Protein AF-0000000086964027 (afdb_homodimer)

Solvent-accessible surface area (backbone atoms only — not comparable to full-atom values): 18928 Å² total; per-residue (Å²): 69,62,54,55,52,41,42,52,51,15,44,47,28,42,76,72,66,40,41,70,62,14,30,54,32,26,46,51,38,22,68,74,39,71,74,36,35,68,37,29,44,50,29,17,49,33,32,41,76,71,65,38,34,69,62,15,40,54,35,32,54,55,20,37,76,64,37,78,72,46,31,64,46,30,34,50,42,11,52,36,28,44,77,72,65,39,51,70,61,11,48,54,26,28,50,52,11,42,71,67,44,78,47,66,68,49,36,52,52,48,20,48,50,29,44,75,71,66,35,55,69,62,15,50,54,39,43,50,53,38,31,69,75,39,72,81,41,40,69,54,27,25,52,52,10,51,52,26,44,76,70,65,38,52,69,60,13,48,52,28,22,48,50,18,38,70,76,34,68,76,44,61,68,34,47,54,50,51,50,50,49,40,67,71,37,44,74,61,66,85,80,68,70,61,52,56,53,40,41,50,50,16,43,45,28,40,75,72,64,40,40,70,60,15,31,53,31,25,46,51,37,22,68,75,40,70,75,36,37,67,36,30,45,51,29,18,51,33,31,42,76,72,66,38,34,70,61,16,42,54,35,32,54,55,22,37,74,64,39,78,73,46,32,65,47,30,35,48,42,12,52,35,28,44,76,70,66,39,52,70,61,11,49,51,27,28,50,52,11,41,72,65,43,78,48,66,68,48,34,51,52,49,20,48,50,27,45,74,74,67,36,53,69,61,15,50,56,38,45,51,53,37,30,68,75,38,73,82,41,40,67,54,27,25,53,52,10,50,52,27,44,74,69,64,39,51,70,60,12,49,52,28,22,48,51,18,39,71,76,35,70,75,45,60,69,32,47,55,51,52,50,51,51,42,66,72,38,45,75,59,77,89,80,71

Structure (mmCIF, N/CA/C/O backbone):
data_AF-0000000086964027-model_v1
#
loop_
_entity.id
_entity.type
_entity.pdbx_description
1 polymer 'Bardet-Biedl syndrome 4 protein-like'
#
loop_
_atom_site.group_PDB
_atom_site.id
_atom_site.type_symbol
_atom_site.label_atom_id
_atom_site.label_alt_id
_atom_site.label_comp_id
_atom_site.label_asym_id
_atom_site.label_entity_id
_atom_site.label_seq_id
_atom_site.pdbx_PDB_ins_code
_atom_site.Cartn_x
_atom_site.Cartn_y
_atom_site.Cartn_z
_atom_site.occupancy
_atom_site.B_iso_or_equiv
_atom_site.auth_seq_id
_atom_site.auth_comp_id
_atom_site.auth_asym_id
_atom_site.auth_atom_id
_atom_site.pdbx_PDB_model_num
ATOM 1 N N . MET A 1 1 ? 4.695 29.188 9.688 1 54.78 1 MET A N 1
ATOM 2 C CA . MET A 1 1 ? 5.664 28.359 10.414 1 54.78 1 MET A CA 1
ATOM 3 C C . MET A 1 1 ? 5.043 27.766 11.672 1 54.78 1 MET A C 1
ATOM 5 O O . MET A 1 1 ? 5.148 26.562 11.914 1 54.78 1 MET A O 1
ATOM 9 N N . CYS A 1 2 ? 4.18 28.672 12.305 1 69.44 2 CYS A N 1
ATOM 10 C CA . CYS A 1 2 ? 3.498 28.281 13.531 1 69.44 2 CYS A CA 1
ATOM 11 C C . CYS A 1 2 ? 2.439 27.219 13.25 1 69.44 2 CYS A C 1
ATOM 13 O O . CYS A 1 2 ? 2.352 26.219 13.961 1 69.44 2 CYS A O 1
ATOM 15 N N . GLU A 1 3 ? 1.949 27.312 12.133 1 79.56 3 GLU A N 1
ATOM 16 C CA . GLU A 1 3 ? 0.87 26.375 11.82 1 79.56 3 GLU A CA 1
ATOM 17 C C . GLU A 1 3 ? 1.41 24.969 11.562 1 79.56 3 GLU A C 1
ATOM 19 O O . GLU A 1 3 ? 0.842 23.984 12.031 1 79.56 3 GLU A O 1
ATOM 24 N N . TYR A 1 4 ? 2.516 25.031 10.953 1 81 4 TYR A N 1
ATOM 25 C CA . TYR A 1 4 ? 3.084 23.734 10.609 1 81 4 TYR A CA 1
ATOM 26 C C . TYR A 1 4 ? 3.533 22.984 11.859 1 81 4 TYR A C 1
ATOM 28 O O . TYR A 1 4 ? 3.33 21.766 11.977 1 81 4 TYR A O 1
ATOM 36 N N . ALA A 1 5 ? 4.102 23.719 12.711 1 84.25 5 ALA A N 1
ATOM 37 C CA . ALA A 1 5 ? 4.543 23.109 13.961 1 84.25 5 ALA A CA 1
ATOM 38 C C . ALA A 1 5 ? 3.357 22.547 14.75 1 84.25 5 ALA A C 1
ATOM 40 O O . ALA A 1 5 ? 3.422 21.438 15.266 1 84.25 5 ALA A O 1
ATOM 41 N N . VAL A 1 6 ? 2.336 23.359 14.844 1 89.69 6 VAL A N 1
ATOM 42 C CA . VAL A 1 6 ? 1.133 22.938 15.547 1 89.69 6 VAL A CA 1
ATOM 43 C C . VAL A 1 6 ? 0.528 21.719 14.836 1 89.69 6 VAL A C 1
ATOM 45 O O . VAL A 1 6 ? 0.099 20.766 15.492 1 89.69 6 VAL A O 1
ATOM 48 N N . TYR A 1 7 ? 0.548 21.766 13.57 1 91.38 7 TYR A N 1
ATOM 49 C CA . TYR A 1 7 ? 0.029 20.672 12.758 1 91.38 7 TYR A CA 1
ATOM 50 C C . TYR A 1 7 ? 0.808 19.391 13.016 1 91.38 7 TYR A C 1
ATOM 52 O O . TYR A 1 7 ? 0.216 18.328 13.266 1 91.38 7 TYR A O 1
ATOM 60 N N . VAL A 1 8 ? 2.076 19.438 13.016 1 90 8 VAL A N 1
ATOM 61 C CA . VAL A 1 8 ? 2.924 18.281 13.234 1 90 8 VAL A CA 1
ATOM 62 C C . VAL A 1 8 ? 2.701 17.734 14.641 1 90 8 VAL A C 1
ATOM 64 O O . VAL A 1 8 ? 2.611 16.516 14.844 1 90 8 VAL A O 1
ATOM 67 N N . GLN A 1 9 ? 2.625 18.625 15.562 1 90.88 9 GLN A N 1
ATOM 68 C CA . GLN A 1 9 ? 2.355 18.203 16.938 1 90.88 9 GLN A CA 1
ATOM 69 C C . GLN A 1 9 ? 1.013 17.484 17.031 1 90.88 9 GLN A C 1
ATOM 71 O O . GLN A 1 9 ? 0.88 16.5 17.75 1 90.88 9 GLN A O 1
ATOM 76 N N . ALA A 1 10 ? 0.05 18 16.312 1 95.06 10 ALA A N 1
ATOM 77 C CA . ALA A 1 10 ? -1.257 17.344 16.266 1 95.06 10 ALA A CA 1
ATOM 78 C C . ALA A 1 10 ? -1.144 15.922 15.734 1 95.06 10 ALA A C 1
ATOM 80 O O . ALA A 1 10 ? -1.738 14.992 16.297 1 95.06 10 ALA A O 1
ATOM 81 N N . LEU A 1 11 ? -0.382 15.742 14.742 1 94.69 11 LEU A N 1
ATOM 82 C CA . LEU A 1 11 ? -0.168 14.43 14.141 1 94.69 11 LEU A CA 1
ATOM 83 C C . LEU A 1 11 ? 0.543 13.492 15.117 1 94.69 11 LEU A C 1
ATOM 85 O O . LEU A 1 11 ? 0.22 12.305 15.195 1 94.69 11 LEU A O 1
ATOM 89 N N . ILE A 1 12 ? 1.457 14.008 15.805 1 92.38 12 ILE A N 1
ATOM 90 C CA . ILE A 1 12 ? 2.199 13.211 16.781 1 92.38 12 ILE A CA 1
ATOM 91 C C . ILE A 1 12 ? 1.256 12.727 17.875 1 92.38 12 ILE A C 1
ATOM 93 O O . ILE A 1 12 ? 1.272 11.547 18.234 1 92.38 12 ILE A O 1
ATOM 97 N N . PHE A 1 13 ? 0.438 13.602 18.359 1 94.81 13 PHE A N 1
ATOM 98 C CA . PHE A 1 13 ? -0.535 13.227 19.375 1 94.81 13 PHE A CA 1
ATOM 99 C C . PHE A 1 13 ? -1.449 12.117 18.875 1 94.81 13 PHE A C 1
ATOM 101 O O . PHE A 1 13 ? -1.729 11.156 19.578 1 94.81 13 PHE A O 1
ATOM 108 N N . ARG A 1 14 ? -1.894 12.242 17.672 1 96.19 14 ARG A N 1
ATOM 109 C CA . ARG A 1 14 ? -2.77 11.227 17.094 1 96.19 14 ARG A CA 1
ATOM 110 C C . ARG A 1 14 ? -2.055 9.883 17 1 96.19 14 ARG A C 1
ATOM 112 O O . ARG A 1 14 ? -2.629 8.844 17.328 1 96.19 14 ARG A O 1
ATOM 119 N N . LEU A 1 15 ? -0.871 9.875 16.547 1 93.75 15 LEU A N 1
ATOM 120 C CA . LEU A 1 15 ? -0.065 8.664 16.422 1 93.75 15 LEU A CA 1
ATOM 121 C C . LEU A 1 15 ? 0.103 7.977 17.766 1 93.75 15 LEU A C 1
ATOM 123 O O . LEU A 1 15 ? 0.097 6.746 17.859 1 93.75 15 LEU A O 1
ATOM 127 N N . GLU A 1 16 ? 0.184 8.789 18.812 1 93.81 16 GLU A N 1
ATOM 128 C CA . GLU A 1 16 ? 0.38 8.281 20.172 1 93.81 16 GLU A CA 1
ATOM 129 C C . GLU A 1 16 ? -0.94 7.824 20.781 1 93.81 16 GLU A C 1
ATOM 131 O O . GLU A 1 16 ? -0.966 7.316 21.906 1 93.81 16 GLU A O 1
ATOM 136 N N . GLY A 1 17 ? -2.018 8.078 20.125 1 95.75 17 GLY A N 1
ATOM 137 C CA . GLY A 1 17 ? -3.324 7.688 20.625 1 95.75 17 GLY A CA 1
ATOM 138 C C . GLY A 1 17 ? -3.975 8.75 21.484 1 95.75 17 GLY A C 1
ATOM 139 O O . GLY A 1 17 ? -5.016 8.5 22.109 1 95.75 17 GLY A O 1
ATOM 140 N N . LYS A 1 18 ? -3.301 9.836 21.656 1 97.25 18 LYS A N 1
ATOM 141 C CA . LYS A 1 18 ? -3.861 10.969 22.375 1 97.25 18 LYS A CA 1
ATOM 142 C C . LYS A 1 18 ? -4.785 11.797 21.484 1 97.25 18 LYS A C 1
ATOM 144 O O . LYS A 1 18 ? -4.492 12.953 21.188 1 97.25 18 LYS A O 1
ATOM 149 N N . ILE A 1 19 ? -5.914 11.336 21.172 1 98.19 19 ILE A N 1
ATOM 150 C CA . ILE A 1 19 ? -6.793 11.844 20.125 1 98.19 19 ILE A CA 1
ATOM 151 C C . ILE A 1 19 ? -7.43 13.156 20.578 1 98.19 19 ILE A C 1
ATOM 153 O O . ILE A 1 19 ? -7.648 14.055 19.766 1 98.19 19 ILE A O 1
ATOM 157 N N . HIS A 1 20 ? -7.77 13.242 21.859 1 98.12 20 HIS A N 1
ATOM 158 C CA . HIS A 1 20 ? -8.359 14.484 22.344 1 98.12 20 HIS A CA 1
ATOM 159 C C . HIS A 1 20 ? -7.387 15.648 22.203 1 98.12 20 HIS A C 1
ATOM 161 O O . HIS A 1 20 ? -7.766 16.719 21.703 1 98.12 20 HIS A O 1
ATOM 167 N N . GLU A 1 21 ? -6.168 15.406 22.609 1 97.25 21 GLU A N 1
ATOM 168 C CA . GLU A 1 21 ? -5.152 16.438 22.438 1 97.25 21 GLU A CA 1
ATOM 169 C C . GLU A 1 21 ? -4.934 16.766 20.969 1 97.25 21 GLU A C 1
ATOM 171 O O . GLU A 1 21 ? -4.816 17.938 20.594 1 97.25 21 GLU A O 1
ATOM 176 N N . SER A 1 22 ? -4.836 15.703 20.188 1 97.06 22 SER A N 1
ATOM 177 C CA . SER A 1 22 ? -4.691 15.883 18.734 1 97.06 22 SER A CA 1
ATOM 178 C C . SER A 1 22 ? -5.801 16.766 18.172 1 97.06 22 SER A C 1
ATOM 180 O O . SER A 1 22 ? -5.535 17.703 17.406 1 97.06 22 SER A O 1
ATOM 182 N N . LEU A 1 23 ? -7.016 16.516 18.578 1 98.12 23 LEU A N 1
ATOM 183 C CA . LEU A 1 23 ? -8.164 17.312 18.141 1 98.12 23 LEU A CA 1
ATOM 184 C C . LEU A 1 23 ? -7.984 18.781 18.484 1 98.12 23 LEU A C 1
ATOM 186 O O . LEU A 1 23 ? -8.211 19.656 17.641 1 98.12 23 LEU A O 1
ATOM 190 N N . GLU A 1 24 ? -7.539 19.062 19.672 1 97.56 24 GLU A N 1
ATOM 191 C CA . GLU A 1 24 ? -7.336 20.438 20.109 1 97.56 24 GLU A CA 1
ATOM 192 C C . GLU A 1 24 ? -6.312 21.156 19.234 1 97.56 24 GLU A C 1
ATOM 194 O O . GLU A 1 24 ? -6.504 22.312 18.875 1 97.56 24 GLU A O 1
ATOM 199 N N . PHE A 1 25 ? -5.266 20.469 18.938 1 95.75 25 PHE A N 1
ATOM 200 C CA . PHE A 1 25 ? -4.207 21.062 18.141 1 95.75 25 PHE A CA 1
ATOM 201 C C . PHE A 1 25 ? -4.676 21.281 16.703 1 95.75 25 PHE A C 1
ATOM 203 O O . PHE A 1 25 ? -4.398 22.312 16.094 1 95.75 25 PHE A O 1
ATOM 210 N N . PHE A 1 26 ? -5.418 20.344 16.125 1 96.44 26 PHE A N 1
ATOM 211 C CA . PHE A 1 26 ? -5.945 20.531 14.773 1 96.44 26 PHE A CA 1
ATOM 212 C C . PHE A 1 26 ? -6.969 21.672 14.75 1 96.44 26 PHE A C 1
ATOM 214 O O . PHE A 1 26 ? -7.07 22.406 13.766 1 96.44 26 PHE A O 1
ATOM 221 N N . GLN A 1 27 ? -7.77 21.734 15.844 1 96.62 27 GLN A N 1
ATOM 222 C CA . GLN A 1 27 ? -8.695 22.859 15.938 1 96.62 27 GLN A CA 1
ATOM 223 C C . GLN A 1 27 ? -7.941 24.188 15.922 1 96.62 27 GLN A C 1
ATOM 225 O O . GLN A 1 27 ? -8.383 25.141 15.289 1 96.62 27 GLN A O 1
ATOM 230 N N . THR A 1 28 ? -6.832 24.234 16.641 1 94.88 28 THR A N 1
ATOM 231 C CA . THR A 1 28 ? -5.984 25.422 16.625 1 94.88 28 THR A CA 1
ATOM 232 C C . THR A 1 28 ? -5.5 25.719 15.203 1 94.88 28 THR A C 1
ATOM 234 O O . THR A 1 28 ? -5.5 26.875 14.781 1 94.88 28 THR A O 1
ATOM 237 N N . CYS A 1 29 ? -5.062 24.688 14.453 1 92.62 29 CYS A N 1
ATOM 238 C CA . CYS A 1 29 ? -4.656 24.859 13.062 1 92.62 29 CYS A CA 1
ATOM 239 C C . CYS A 1 29 ? -5.793 25.438 12.227 1 92.62 29 CYS A C 1
ATOM 241 O O . CYS A 1 29 ? -5.574 26.312 11.383 1 92.62 29 CYS A O 1
ATOM 243 N N . ALA A 1 30 ? -7.062 24.953 12.438 1 92.94 30 ALA A N 1
ATOM 244 C CA . ALA A 1 30 ? -8.227 25.391 11.672 1 92.94 30 ALA A CA 1
ATOM 245 C C . ALA A 1 30 ? -8.562 26.844 11.977 1 92.94 30 ALA A C 1
ATOM 247 O O . ALA A 1 30 ? -9.062 27.562 11.109 1 92.94 30 ALA A O 1
ATOM 248 N N . ILE A 1 31 ? -8.281 27.25 13.219 1 91.62 31 ILE A N 1
ATOM 249 C CA . ILE A 1 31 ? -8.516 28.641 13.625 1 91.62 31 ILE A CA 1
ATOM 250 C C . ILE A 1 31 ? -7.484 29.547 12.961 1 91.62 31 ILE A C 1
ATOM 252 O O . ILE A 1 31 ? -7.812 30.656 12.516 1 91.62 31 ILE A O 1
ATOM 256 N N . LEU A 1 32 ? -6.246 28.984 12.805 1 88.06 32 LEU A N 1
ATOM 257 C CA . LEU A 1 32 ? -5.164 29.75 12.203 1 88.06 32 LEU A CA 1
ATOM 258 C C . LEU A 1 32 ? -5.363 29.875 10.695 1 88.06 32 LEU A C 1
ATOM 260 O O . LEU A 1 32 ? -4.996 30.906 10.102 1 88.06 32 LEU A O 1
ATOM 264 N N . ARG A 1 33 ? -5.988 28.953 10.078 1 85.5 33 ARG A N 1
ATOM 265 C CA . ARG A 1 33 ? -6.297 29 8.648 1 85.5 33 ARG A CA 1
ATOM 266 C C . ARG A 1 33 ? -7.715 28.5 8.383 1 85.5 33 ARG A C 1
ATOM 268 O O . ARG A 1 33 ? -7.906 27.359 7.953 1 85.5 33 ARG A O 1
ATOM 275 N N . PRO A 1 34 ? -8.766 29.297 8.672 1 78.81 34 PRO A N 1
ATOM 276 C CA . PRO A 1 34 ? -10.172 28.875 8.688 1 78.81 34 PRO A CA 1
ATOM 277 C C . PRO A 1 34 ? -10.648 28.359 7.324 1 78.81 34 PRO A C 1
ATOM 279 O O . PRO A 1 34 ? -11.586 27.562 7.258 1 78.81 34 PRO A O 1
ATOM 282 N N . ARG A 1 35 ? -10.062 28.734 6.34 1 82.81 35 ARG A N 1
ATOM 283 C CA . ARG A 1 35 ? -10.586 28.391 5.023 1 82.81 35 ARG A CA 1
ATOM 284 C C . ARG A 1 35 ? -9.828 27.203 4.434 1 82.81 35 ARG A C 1
ATOM 286 O O . ARG A 1 35 ? -9.992 26.875 3.258 1 82.81 35 ARG A O 1
ATOM 293 N N . SER A 1 36 ? -9.117 26.547 5.289 1 90 36 SER A N 1
ATOM 294 C CA . SER A 1 36 ? -8.375 25.391 4.797 1 90 36 SER A CA 1
ATOM 295 C C . SER A 1 36 ? -9.188 24.109 4.945 1 90 36 SER A C 1
ATOM 297 O O . SER A 1 36 ? -9.375 23.609 6.055 1 90 36 SER A O 1
ATOM 299 N N . ALA A 1 37 ? -9.688 23.609 3.783 1 93.94 37 ALA A N 1
ATOM 300 C CA . ALA A 1 37 ? -10.438 22.344 3.803 1 93.94 37 ALA A CA 1
ATOM 301 C C . ALA A 1 37 ? -9.602 21.219 4.418 1 93.94 37 ALA A C 1
ATOM 303 O O . ALA A 1 37 ? -10.133 20.359 5.125 1 93.94 37 ALA A O 1
ATOM 304 N N . ASP A 1 38 ? -8.32 21.281 4.246 1 91.62 38 ASP A N 1
ATOM 305 C CA . ASP A 1 38 ? -7.426 20.234 4.742 1 91.62 38 ASP A CA 1
ATOM 306 C C . ASP A 1 38 ? -7.387 20.234 6.27 1 91.62 38 ASP A C 1
ATOM 308 O O . ASP A 1 38 ? -7.398 19.156 6.887 1 91.62 38 ASP A O 1
ATOM 312 N N . ASN A 1 39 ? -7.27 21.406 6.875 1 91.81 39 ASN A N 1
ATOM 313 C CA . ASN A 1 39 ? -7.273 21.469 8.336 1 91.81 39 ASN A CA 1
ATOM 314 C C . ASN A 1 39 ? -8.602 20.984 8.906 1 91.81 39 ASN A C 1
ATOM 316 O O . ASN A 1 39 ? -8.625 20.266 9.906 1 91.81 39 ASN A O 1
ATOM 320 N N . LEU A 1 40 ? -9.68 21.391 8.266 1 96 40 LEU A N 1
ATOM 321 C CA . LEU A 1 40 ? -10.992 20.953 8.711 1 96 40 LEU A CA 1
ATOM 322 C C . LEU A 1 40 ? -11.125 19.438 8.578 1 96 40 LEU A C 1
ATOM 324 O O . LEU A 1 40 ? -11.711 18.781 9.453 1 96 40 LEU A O 1
ATOM 328 N N . LYS A 1 41 ? -10.555 18.875 7.555 1 96.62 41 LYS A N 1
ATOM 329 C CA . LYS A 1 41 ? -10.586 17.422 7.387 1 96.62 41 LYS A CA 1
ATOM 330 C C . LYS A 1 41 ? -9.883 16.719 8.539 1 96.62 41 LYS A C 1
ATOM 332 O O . LYS A 1 41 ? -10.344 15.68 9.008 1 96.62 41 LYS A O 1
ATOM 337 N N . GLN A 1 42 ? -8.797 17.281 8.945 1 96.44 42 GLN A N 1
ATOM 338 C CA . GLN A 1 42 ? -8.062 16.672 10.047 1 96.44 42 GLN A CA 1
ATOM 339 C C . GLN A 1 42 ? -8.844 16.781 11.359 1 96.44 42 GLN A C 1
ATOM 341 O O . GLN A 1 42 ? -8.82 15.867 12.18 1 96.44 42 GLN A O 1
ATOM 346 N N . VAL A 1 43 ? -9.516 17.906 11.578 1 97.5 43 VAL A N 1
ATOM 347 C CA . VAL A 1 43 ? -10.398 18.047 12.727 1 97.5 43 VAL A CA 1
ATOM 348 C C . VAL A 1 43 ? -11.484 16.984 12.68 1 97.5 43 VAL A C 1
ATOM 350 O O . VAL A 1 43 ? -11.703 16.25 13.648 1 97.5 43 VAL A O 1
ATOM 353 N N . ALA A 1 44 ? -12.125 16.859 11.523 1 98.44 44 ALA A N 1
ATOM 354 C CA . ALA A 1 44 ? -13.188 15.875 11.344 1 98.44 44 ALA A CA 1
ATOM 355 C C . ALA A 1 44 ? -12.664 14.461 11.562 1 98.44 44 ALA A C 1
ATOM 357 O O . ALA A 1 44 ? -13.32 13.641 12.203 1 98.44 44 ALA A O 1
ATOM 358 N N . ARG A 1 45 ? -11.484 14.141 11.086 1 97.75 45 ARG A N 1
ATOM 359 C CA . ARG A 1 45 ? -10.875 12.828 11.273 1 97.75 45 ARG A CA 1
ATOM 360 C C . ARG A 1 45 ? -10.641 12.531 12.75 1 97.75 45 ARG A C 1
ATOM 362 O O . ARG A 1 45 ? -10.883 11.414 13.211 1 97.75 45 ARG A O 1
ATOM 369 N N . SER A 1 46 ? -10.195 13.516 13.469 1 98.38 46 SER A N 1
ATOM 370 C CA . SER A 1 46 ? -10.008 13.336 14.898 1 98.38 46 SER A CA 1
ATOM 371 C C . SER A 1 46 ? -11.328 13.039 15.602 1 98.38 46 SER A C 1
ATOM 373 O O . SER A 1 46 ? -11.406 12.156 16.453 1 98.38 46 SER A O 1
ATOM 375 N N . LEU A 1 47 ? -12.352 13.773 15.242 1 98.69 47 LEU A N 1
ATOM 376 C CA . LEU A 1 47 ? -13.68 13.531 15.797 1 98.69 47 LEU A CA 1
ATOM 377 C C . LEU A 1 47 ? -14.156 12.125 15.469 1 98.69 47 LEU A C 1
ATOM 379 O O . LEU A 1 47 ? -14.695 11.422 16.328 1 98.69 47 LEU A O 1
ATOM 383 N N . PHE A 1 48 ? -13.93 11.68 14.297 1 98.56 48 PHE A N 1
ATOM 384 C CA . PHE A 1 48 ? -14.273 10.328 13.875 1 98.56 48 PHE A CA 1
ATOM 385 C C . PHE A 1 48 ? -13.57 9.289 14.742 1 98.56 48 PHE A C 1
ATOM 387 O O . PHE A 1 48 ? -14.195 8.352 15.227 1 98.56 48 PHE A O 1
ATOM 394 N N . LEU A 1 49 ? -12.281 9.508 14.969 1 97.81 49 LEU A N 1
ATOM 395 C CA . LEU A 1 49 ? -11.477 8.57 15.75 1 97.81 49 LEU A CA 1
ATOM 396 C C . LEU A 1 49 ? -11.945 8.531 17.203 1 97.81 49 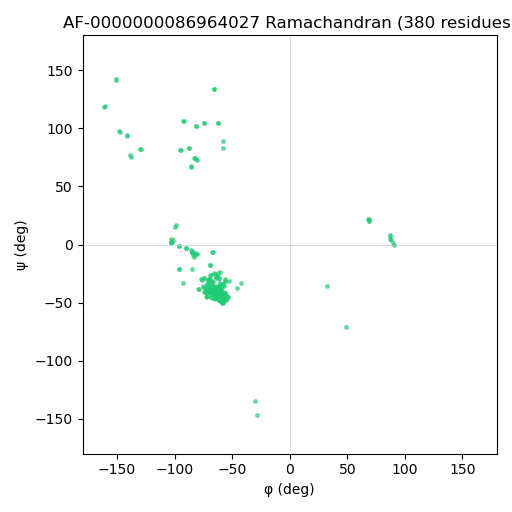LEU A C 1
ATOM 398 O O . LEU A 1 49 ? -11.797 7.516 17.875 1 97.81 49 LEU A O 1
ATOM 402 N N . LEU A 1 50 ? -12.562 9.594 17.641 1 98.31 50 LEU A N 1
ATOM 403 C CA . LEU A 1 50 ? -13.102 9.672 18.984 1 98.31 50 LEU A CA 1
ATOM 404 C C . LEU A 1 50 ? -14.492 9.055 19.047 1 98.31 50 LEU A C 1
ATOM 406 O O . LEU A 1 50 ? -15.102 8.992 20.125 1 98.31 50 LEU A O 1
ATOM 410 N N . GLY A 1 51 ? -15.047 8.68 17.906 1 98.06 51 GLY A N 1
ATOM 411 C CA . GLY A 1 51 ? -16.375 8.094 17.859 1 98.06 51 GLY A CA 1
ATOM 412 C C . GLY A 1 51 ? -17.484 9.133 17.75 1 98.06 51 GLY A C 1
ATOM 413 O O . GLY A 1 51 ? -18.656 8.805 17.844 1 98.06 51 GLY A O 1
ATOM 414 N N . LYS A 1 52 ? -17.125 10.344 17.641 1 98.5 52 LYS A N 1
ATOM 415 C CA . LYS A 1 52 ? -18.094 11.43 17.5 1 98.5 52 LYS A CA 1
ATOM 416 C C . LYS A 1 52 ? -18.484 11.633 16.047 1 98.5 52 LYS A C 1
ATOM 418 O O . LYS A 1 52 ? -18.203 12.695 15.469 1 98.5 52 LYS A O 1
ATOM 423 N N . HIS A 1 53 ? -19.141 10.727 15.438 1 98.81 53 HIS A N 1
ATOM 424 C CA . HIS A 1 53 ? -19.422 10.656 14.008 1 98.81 53 HIS A CA 1
ATOM 425 C C . HIS A 1 53 ? -20.328 11.797 13.562 1 98.81 53 HIS A C 1
ATOM 427 O O . HIS A 1 53 ? -20.141 12.367 12.484 1 98.81 53 HIS A O 1
ATOM 433 N N . LYS A 1 54 ? -21.359 12.156 14.344 1 98.69 54 LYS A N 1
ATOM 434 C CA . LYS A 1 54 ? -22.234 13.266 13.992 1 98.69 54 LYS A CA 1
ATOM 435 C C . LYS A 1 54 ? -21.469 14.578 13.906 1 98.69 54 LYS A C 1
ATOM 437 O O . LYS A 1 54 ? -21.656 15.352 12.961 1 98.69 54 LYS A O 1
ATOM 442 N N . ALA A 1 55 ? -20.641 14.742 14.922 1 98.69 55 ALA A N 1
ATOM 443 C CA . ALA A 1 55 ? -19.828 15.953 14.922 1 98.69 55 ALA A CA 1
ATOM 444 C C . ALA A 1 55 ? -18.859 15.953 13.734 1 98.69 55 ALA A C 1
ATOM 446 O O . ALA A 1 55 ? -18.625 17 13.117 1 98.69 55 ALA A O 1
ATOM 447 N N . ALA A 1 56 ? -18.25 14.82 13.43 1 98.81 56 ALA A N 1
ATOM 448 C CA . ALA A 1 56 ? -17.375 14.695 12.273 1 98.81 56 ALA A CA 1
ATOM 449 C C . ALA A 1 56 ? -18.109 15.086 10.984 1 98.81 56 ALA A C 1
ATOM 451 O O . ALA A 1 56 ? -17.562 15.805 10.148 1 98.81 56 ALA A O 1
ATOM 452 N N . ILE A 1 57 ? -19.359 14.633 10.812 1 98.81 57 ILE A N 1
ATOM 453 C CA . ILE A 1 57 ? -20.172 14.938 9.641 1 98.81 57 ILE A CA 1
ATOM 454 C C . ILE A 1 57 ? -20.328 16.453 9.5 1 98.81 57 ILE A C 1
ATOM 456 O O . ILE A 1 57 ? -20.188 17 8.406 1 98.81 57 ILE A O 1
ATOM 460 N N . GLU A 1 58 ? -20.625 17.156 10.602 1 98.56 58 GLU A N 1
ATOM 461 C CA . GLU A 1 58 ? -20.781 18.594 10.57 1 98.56 58 GLU A CA 1
ATOM 462 C C . GLU A 1 58 ? -19.516 19.281 10.07 1 98.56 58 GLU A C 1
ATOM 464 O O . GLU A 1 58 ? -19.578 20.188 9.234 1 98.56 58 GLU A O 1
ATOM 469 N N . VAL A 1 59 ? -18.391 18.828 10.562 1 98.12 59 VAL A N 1
ATOM 470 C CA . VAL A 1 59 ? -17.109 19.438 10.195 1 98.12 59 VAL A CA 1
ATOM 471 C C . VAL A 1 59 ? -16.781 19.109 8.75 1 98.12 59 VAL A C 1
ATOM 473 O O . VAL A 1 59 ? -16.281 19.969 8.008 1 98.12 59 VAL A O 1
ATOM 476 N N . TYR A 1 60 ? -17.016 17.875 8.281 1 98.44 60 TYR A N 1
ATOM 477 C CA . TYR A 1 60 ? -16.797 17.516 6.883 1 98.44 60 TYR A CA 1
ATOM 478 C C . TYR A 1 60 ? -17.703 18.328 5.965 1 98.44 60 TYR A C 1
ATOM 480 O O . TYR A 1 60 ? -17.281 18.75 4.879 1 98.44 60 TYR A O 1
ATOM 488 N N . ASN A 1 61 ? -18.953 18.547 6.391 1 97.88 61 ASN A N 1
ATOM 489 C CA . ASN A 1 61 ? -19.844 19.406 5.609 1 97.88 61 ASN A CA 1
ATOM 490 C C . ASN A 1 61 ? -19.297 20.828 5.484 1 97.88 61 ASN A C 1
ATOM 492 O O . ASN A 1 61 ? -19.359 21.422 4.414 1 97.88 61 ASN A O 1
ATOM 496 N N . ASP A 1 62 ? -18.766 21.344 6.594 1 96.62 62 ASP A N 1
ATOM 497 C CA . ASP A 1 62 ? -18.125 22.656 6.555 1 96.62 62 ASP A CA 1
ATOM 498 C C . ASP A 1 62 ? -16.938 22.656 5.582 1 96.62 62 ASP A C 1
ATOM 500 O O . ASP A 1 62 ? -16.797 23.562 4.766 1 96.62 62 ASP A O 1
ATOM 504 N N . ALA A 1 63 ? -16.109 21.594 5.648 1 97.12 63 ALA A N 1
ATOM 505 C CA . ALA A 1 63 ? -14.945 21.469 4.766 1 97.12 63 ALA A CA 1
ATOM 506 C C . ALA A 1 63 ? -15.375 21.453 3.303 1 97.12 63 ALA A C 1
ATOM 508 O O . ALA A 1 63 ? -14.711 22.031 2.443 1 97.12 63 ALA A O 1
ATOM 509 N N . ALA A 1 64 ? -16.516 20.781 2.98 1 96.38 64 ALA A N 1
ATOM 510 C CA . ALA A 1 64 ? -17.031 20.656 1.619 1 96.38 64 ALA A CA 1
ATOM 511 C C . ALA A 1 64 ? -17.406 22.031 1.044 1 96.38 64 ALA A C 1
ATOM 513 O O . ALA A 1 64 ? -17.344 22.234 -0.171 1 96.38 64 ALA A O 1
ATOM 514 N N . GLN A 1 65 ? -17.766 23 1.919 1 95.44 65 GLN A N 1
ATOM 515 C CA . GLN A 1 65 ? -18.094 24.359 1.479 1 95.44 65 GLN A CA 1
ATOM 516 C C . GLN A 1 65 ? -16.859 25.078 0.95 1 95.44 65 GLN A C 1
ATOM 518 O O . GLN A 1 65 ? -16.984 25.969 0.109 1 95.44 65 GLN A O 1
ATOM 523 N N . HIS A 1 66 ? -15.727 24.672 1.419 1 93.75 66 HIS A N 1
ATOM 524 C CA . HIS A 1 66 ? -14.484 25.344 1.038 1 93.75 66 HIS A CA 1
ATOM 525 C C . HIS A 1 66 ? -13.797 24.609 -0.111 1 93.75 66 HIS A C 1
ATOM 527 O O . HIS A 1 66 ? -12.938 25.172 -0.788 1 93.75 66 HIS A O 1
ATOM 533 N N . ASN A 1 67 ? -14.086 23.344 -0.325 1 93.81 67 ASN A N 1
ATOM 534 C CA . ASN A 1 67 ? -13.578 22.562 -1.449 1 93.81 67 ASN A CA 1
ATOM 535 C C . ASN A 1 67 ? -14.586 21.516 -1.909 1 93.81 67 ASN A C 1
ATOM 537 O O . ASN A 1 67 ? -14.562 20.375 -1.439 1 93.81 67 ASN A O 1
ATOM 541 N N . GLU A 1 68 ? -15.336 21.797 -2.904 1 91.94 68 GLU A N 1
ATOM 542 C CA . GLU A 1 68 ? -16.422 20.938 -3.359 1 91.94 68 GLU A CA 1
ATOM 543 C C . GLU A 1 68 ? -15.898 19.828 -4.27 1 91.94 68 GLU A C 1
ATOM 545 O O . GLU A 1 68 ? -16.609 18.859 -4.562 1 91.94 68 GLU A O 1
ATOM 550 N N . LYS A 1 69 ? -14.695 19.953 -4.641 1 95.44 69 LYS A N 1
ATOM 551 C CA . LYS A 1 69 ? -14.164 18.984 -5.605 1 95.44 69 LYS A CA 1
ATOM 552 C C . LYS A 1 69 ? -13.297 17.938 -4.918 1 95.44 69 LYS A C 1
ATOM 554 O O . LYS A 1 69 ? -12.719 17.078 -5.582 1 95.44 69 LYS A O 1
ATOM 559 N N . ASP A 1 70 ? -13.219 18.047 -3.676 1 95.5 70 ASP A N 1
ATOM 560 C CA . ASP A 1 70 ? -12.43 17.094 -2.904 1 95.5 70 ASP A CA 1
ATOM 561 C C . ASP A 1 70 ? -13.211 15.805 -2.635 1 95.5 70 ASP A C 1
ATOM 563 O O . ASP A 1 70 ? -14.07 15.773 -1.748 1 95.5 70 ASP A O 1
ATOM 567 N N . TRP A 1 71 ? -12.898 14.773 -3.395 1 97.06 71 TRP A N 1
ATOM 568 C CA . TRP A 1 71 ? -13.633 13.516 -3.281 1 97.06 71 TRP A CA 1
ATOM 569 C C . TRP A 1 71 ? -13.492 12.93 -1.884 1 97.06 71 TRP A C 1
ATOM 571 O O . TRP A 1 71 ? -14.383 12.227 -1.401 1 97.06 71 TRP A O 1
ATOM 581 N N . GLU A 1 72 ? -12.367 13.188 -1.205 1 96.81 72 GLU A N 1
ATOM 582 C CA . GLU A 1 72 ? -12.094 12.625 0.115 1 96.81 72 GLU A CA 1
ATOM 583 C C . GLU A 1 72 ? -13.141 13.07 1.132 1 96.81 72 GLU A C 1
ATOM 585 O O . GLU A 1 72 ? -13.492 12.312 2.039 1 96.81 72 GLU A O 1
ATOM 590 N N . ILE A 1 73 ? -13.539 14.305 1.02 1 98 73 ILE A N 1
ATOM 591 C CA . ILE A 1 73 ? -14.531 14.836 1.943 1 98 73 ILE A CA 1
ATOM 592 C C . ILE A 1 73 ? -15.828 14.023 1.827 1 98 73 ILE A C 1
ATOM 594 O O . ILE A 1 73 ? -16.359 13.555 2.832 1 98 73 ILE A O 1
ATOM 598 N N . TYR A 1 74 ? -16.297 13.742 0.634 1 98.44 74 TYR A N 1
ATOM 599 C CA . TYR A 1 74 ? -17.531 13 0.403 1 98.44 74 TYR A CA 1
ATOM 600 C C . TYR A 1 74 ? -17.359 11.539 0.794 1 98.44 74 TYR A C 1
ATOM 602 O O . TYR A 1 74 ? -18.281 10.93 1.347 1 98.44 74 TYR A O 1
ATOM 610 N N . HIS A 1 75 ? -16.188 10.961 0.554 1 98.56 75 HIS A N 1
ATOM 611 C CA . HIS A 1 75 ? -15.906 9.609 1.019 1 98.56 75 HIS A CA 1
ATOM 612 C C . HIS A 1 75 ? -16.031 9.508 2.535 1 98.56 75 HIS A C 1
ATOM 614 O O . HIS A 1 75 ? -16.719 8.617 3.049 1 98.56 75 HIS A O 1
ATOM 620 N N . ASN A 1 76 ? -15.414 10.469 3.18 1 98.44 76 ASN A N 1
ATOM 621 C CA . ASN A 1 76 ? -15.406 10.414 4.637 1 98.44 76 ASN A CA 1
ATOM 622 C C . ASN A 1 76 ? -16.781 10.695 5.219 1 98.44 76 ASN A C 1
ATOM 624 O O . ASN A 1 76 ? -17.156 10.141 6.254 1 98.44 76 ASN A O 1
ATOM 628 N N . LEU A 1 77 ? -17.516 11.602 4.562 1 98.69 77 LEU A N 1
ATOM 629 C CA . LEU A 1 77 ? -18.922 11.773 4.934 1 98.69 77 LEU A CA 1
ATOM 630 C C . LEU A 1 77 ? -19.672 10.445 4.836 1 98.69 77 LEU A C 1
ATOM 632 O O . LEU A 1 77 ? -20.391 10.07 5.758 1 98.69 77 LEU A O 1
ATOM 636 N N . GLY A 1 78 ? -19.469 9.719 3.729 1 98.81 78 GLY A N 1
ATOM 637 C CA . GLY A 1 78 ? -20.078 8.414 3.555 1 98.81 78 GLY A CA 1
ATOM 638 C C . GLY A 1 78 ? -19.719 7.43 4.652 1 98.81 78 GLY A C 1
ATOM 639 O O . GLY A 1 78 ? -20.578 6.727 5.176 1 98.81 78 GLY A O 1
ATOM 640 N N . VAL A 1 79 ? -18.469 7.387 5.008 1 98.75 79 VAL A N 1
ATOM 641 C CA . VAL A 1 79 ? -17.969 6.492 6.051 1 98.75 79 VAL A CA 1
ATOM 642 C C . VAL A 1 79 ? -18.625 6.848 7.387 1 98.75 79 VAL A C 1
ATOM 644 O O . VAL A 1 79 ? -19.031 5.961 8.141 1 98.75 79 VAL A O 1
ATOM 647 N N . CYS A 1 80 ? -18.688 8.156 7.66 1 98.81 80 CYS A N 1
ATOM 648 C CA . CYS A 1 80 ? -19.328 8.578 8.898 1 98.81 80 CYS A CA 1
ATOM 649 C C . CYS A 1 80 ? -20.781 8.133 8.93 1 98.81 80 CYS A C 1
ATOM 651 O O . CYS A 1 80 ? -21.25 7.598 9.945 1 98.81 80 CYS A O 1
ATOM 653 N N . TYR A 1 81 ? -21.562 8.328 7.871 1 98.81 81 TYR A N 1
ATOM 654 C CA . TYR A 1 81 ? -22.953 7.91 7.797 1 98.81 81 TYR A CA 1
ATOM 655 C C . TYR A 1 81 ? -23.078 6.398 7.949 1 98.81 81 TYR A C 1
ATOM 657 O O . TYR A 1 81 ? -24.031 5.91 8.562 1 98.81 81 TYR A O 1
ATOM 665 N N . MET A 1 82 ? -22.125 5.645 7.395 1 98.56 82 MET A N 1
ATOM 666 C CA . MET A 1 82 ? -22.125 4.191 7.535 1 98.56 82 MET A CA 1
ATOM 667 C C . MET A 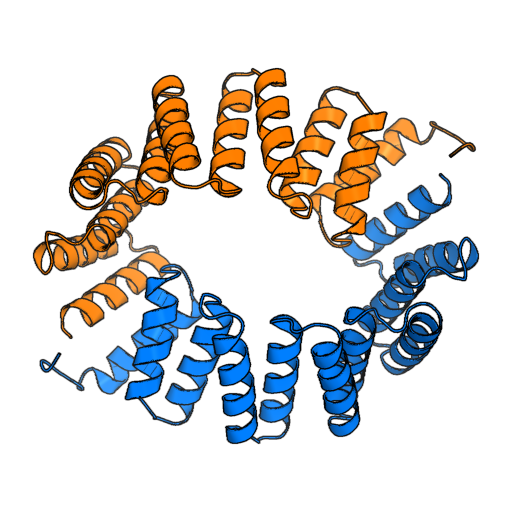1 82 ? -22 3.785 9 1 98.56 82 MET A C 1
ATOM 669 O O . MET A 1 82 ? -22.703 2.875 9.453 1 98.56 82 MET A O 1
ATOM 673 N N . GLN A 1 83 ? -21.125 4.48 9.734 1 98.31 83 GLN A N 1
ATOM 674 C CA . GLN A 1 83 ? -20.922 4.172 11.148 1 98.31 83 GLN A CA 1
ATOM 675 C C . GLN A 1 83 ? -22.203 4.434 11.945 1 98.31 83 GLN A C 1
ATOM 677 O O . GLN A 1 83 ? -22.453 3.766 12.953 1 98.31 83 GLN A O 1
ATOM 682 N N . LEU A 1 84 ? -23 5.359 11.477 1 98.19 84 LEU A N 1
ATOM 683 C CA . LEU A 1 84 ? -24.25 5.695 12.125 1 98.19 84 LEU A CA 1
ATOM 684 C C . LEU A 1 84 ? -25.391 4.836 11.578 1 98.19 84 LEU A C 1
ATOM 686 O O . LEU A 1 84 ? -26.547 4.996 11.984 1 98.19 84 LEU A O 1
ATOM 690 N N . LYS A 1 85 ? -25.094 3.996 10.586 1 98.06 85 LYS A N 1
ATOM 691 C CA . LYS A 1 85 ? -26.016 3.068 9.938 1 98.06 85 LYS A CA 1
ATOM 692 C C . LYS A 1 85 ? -27.062 3.816 9.109 1 98.06 85 LYS A C 1
ATOM 694 O O . LYS A 1 85 ? -28.188 3.334 8.938 1 98.06 85 LYS A O 1
ATOM 699 N N . TYR A 1 86 ? -26.781 5.016 8.773 1 98.44 86 TYR A N 1
ATOM 700 C CA . TYR A 1 86 ? -27.547 5.727 7.762 1 98.44 86 TYR A CA 1
ATOM 701 C C . TYR A 1 86 ? -27.078 5.352 6.359 1 98.44 86 TYR A C 1
ATOM 703 O O . TYR A 1 86 ? -26.469 6.172 5.66 1 98.44 86 TYR A O 1
ATOM 711 N N . PHE A 1 87 ? -27.375 4.223 5.852 1 98.44 87 PHE A N 1
ATOM 712 C CA . PHE A 1 87 ? -26.781 3.59 4.684 1 98.44 87 PHE A CA 1
ATOM 713 C C . PHE A 1 87 ? -27.141 4.34 3.41 1 98.44 87 PHE A C 1
ATOM 715 O O . PHE A 1 87 ? -26.312 4.5 2.514 1 98.44 87 PHE A O 1
ATOM 722 N N . HIS A 1 88 ? -28.391 4.82 3.297 1 98.25 88 HIS A N 1
ATOM 723 C CA . HIS A 1 88 ? -28.797 5.547 2.098 1 98.25 88 HIS A CA 1
ATOM 724 C C . HIS A 1 88 ? -27.969 6.812 1.909 1 98.25 88 HIS A C 1
ATOM 726 O O . HIS A 1 88 ? -27.453 7.062 0.819 1 98.25 88 HIS A O 1
ATOM 732 N N . LYS A 1 89 ? -27.812 7.523 3.029 1 98.62 89 LYS A N 1
ATOM 733 C CA . LYS A 1 89 ? -27 8.734 2.982 1 98.62 89 LYS A CA 1
ATOM 734 C C . LY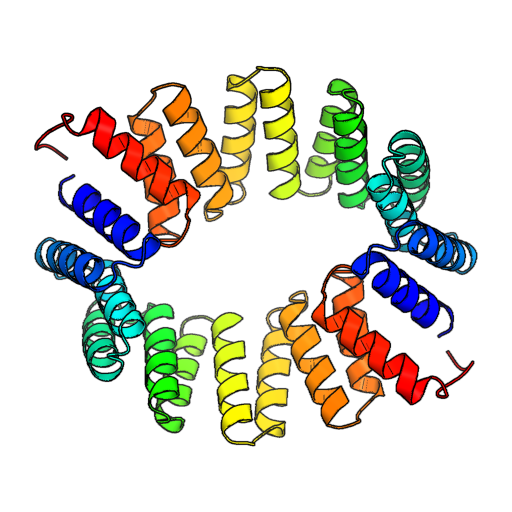S A 1 89 ? -25.531 8.398 2.693 1 98.62 89 LYS A C 1
ATOM 736 O O . LYS A 1 89 ? -24.859 9.133 1.966 1 98.62 89 LYS A O 1
ATOM 741 N N . ALA A 1 90 ? -25.031 7.305 3.309 1 98.88 90 ALA A N 1
ATOM 742 C CA . ALA A 1 90 ? -23.672 6.859 3.078 1 98.88 90 ALA A CA 1
ATOM 743 C C . ALA A 1 90 ? -23.422 6.57 1.598 1 98.88 90 ALA A C 1
ATOM 745 O O . ALA A 1 90 ? -22.453 7.07 1.011 1 98.88 90 ALA A O 1
ATOM 746 N N . LYS A 1 91 ? -24.328 5.828 0.982 1 98.75 91 LYS A N 1
ATOM 747 C CA . LYS A 1 91 ? -24.203 5.484 -0.432 1 98.75 91 LYS A CA 1
ATOM 748 C C . LYS A 1 91 ? -24.25 6.734 -1.307 1 98.75 91 LYS A C 1
ATOM 750 O O . LYS A 1 91 ? -23.5 6.848 -2.279 1 98.75 91 LYS A O 1
ATOM 755 N N . ASP A 1 92 ? -25.156 7.68 -0.944 1 98.69 92 ASP A N 1
ATOM 756 C CA . ASP A 1 92 ? -25.25 8.93 -1.692 1 98.69 92 ASP A CA 1
ATOM 757 C C . ASP A 1 92 ? -23.906 9.664 -1.693 1 98.69 92 ASP A C 1
ATOM 759 O O . ASP A 1 92 ? -23.422 10.078 -2.746 1 98.69 92 ASP A O 1
ATOM 763 N N . GLN A 1 93 ? -23.312 9.789 -0.5 1 98.75 93 GLN A N 1
ATOM 764 C CA . GLN A 1 93 ? -22.062 10.516 -0.372 1 98.75 93 GLN A CA 1
ATOM 765 C C . GLN A 1 93 ? -20.922 9.773 -1.077 1 98.75 93 GLN A C 1
ATOM 767 O O . GLN A 1 93 ? -20.062 10.398 -1.715 1 98.75 93 GLN A O 1
ATOM 772 N N . LEU A 1 94 ? -20.859 8.461 -1.035 1 98.81 94 LEU A N 1
ATOM 773 C CA . LEU A 1 94 ? -19.828 7.672 -1.689 1 98.81 94 LEU A CA 1
ATOM 774 C C . LEU A 1 94 ? -19.969 7.742 -3.207 1 98.81 94 LEU A C 1
ATOM 776 O O . LEU A 1 94 ? -18.969 7.777 -3.926 1 98.81 94 LEU A O 1
ATOM 780 N N . ASN A 1 95 ? -21.203 7.777 -3.689 1 98.56 95 ASN A N 1
ATOM 781 C CA . ASN A 1 95 ? -21.422 7.965 -5.121 1 98.56 95 ASN A CA 1
ATOM 782 C C . ASN A 1 95 ? -20.969 9.352 -5.578 1 98.56 95 ASN A C 1
ATOM 784 O O . ASN A 1 95 ? -20.391 9.5 -6.66 1 98.56 95 ASN A O 1
ATOM 788 N N . ASN A 1 96 ? -21.266 10.359 -4.746 1 98.25 96 ASN A N 1
ATOM 789 C CA . ASN A 1 96 ? -20.734 11.688 -5.035 1 98.25 96 ASN A CA 1
ATOM 790 C C . ASN A 1 96 ? -19.203 11.672 -5.137 1 98.25 96 ASN A C 1
ATOM 792 O O . ASN A 1 96 ? -18.641 12.289 -6.035 1 98.25 96 ASN A O 1
ATOM 796 N N . ALA A 1 97 ? -18.562 10.961 -4.195 1 98.56 97 ALA A N 1
ATOM 797 C CA . ALA A 1 97 ? -17.109 10.844 -4.215 1 98.56 97 ALA A CA 1
ATOM 798 C C . ALA A 1 97 ? -16.625 10.203 -5.516 1 98.56 97 ALA A C 1
ATOM 800 O O . ALA A 1 97 ? -15.672 10.688 -6.129 1 98.56 97 ALA A O 1
ATOM 801 N N . LEU A 1 98 ? -17.297 9.195 -6.031 1 98.12 98 LEU A N 1
ATOM 802 C CA . LEU A 1 98 ? -16.922 8.484 -7.246 1 98.12 98 LEU A CA 1
ATOM 803 C C . LEU A 1 98 ? -17.141 9.359 -8.477 1 98.12 98 LEU A C 1
ATOM 805 O O . LEU A 1 98 ? -16.422 9.234 -9.469 1 98.12 98 LEU A O 1
ATOM 809 N N . GLN A 1 99 ? -18.141 10.25 -8.422 1 97.81 99 GLN A N 1
ATOM 810 C CA . GLN A 1 99 ? -18.391 11.18 -9.523 1 97.81 99 GLN A CA 1
ATOM 811 C C . GLN A 1 99 ? -17.25 12.18 -9.664 1 97.81 99 GLN A C 1
ATOM 813 O O . GLN A 1 99 ? -16.891 12.562 -10.781 1 97.81 99 GLN A O 1
ATOM 818 N N . LEU A 1 100 ? -16.734 12.586 -8.531 1 97.5 100 LEU A N 1
ATOM 819 C CA . LEU A 1 100 ? -15.625 13.531 -8.547 1 97.5 100 LEU A CA 1
ATOM 820 C C . LEU A 1 100 ? -14.328 12.844 -8.961 1 97.5 100 LEU A C 1
ATOM 822 O O . LEU A 1 100 ? -13.531 13.414 -9.711 1 97.5 100 LEU A O 1
ATOM 826 N N . ASN A 1 101 ? -14.133 11.68 -8.469 1 97 101 ASN A N 1
ATOM 827 C CA . ASN A 1 101 ? -12.938 10.883 -8.758 1 97 101 ASN A CA 1
ATOM 828 C C . ASN A 1 101 ? -13.164 9.406 -8.453 1 97 101 ASN A C 1
ATOM 830 O O . ASN A 1 101 ? -13.391 9.031 -7.301 1 97 101 ASN A O 1
ATOM 834 N N . ARG A 1 102 ? -13.047 8.602 -9.477 1 96.44 102 ARG A N 1
ATOM 835 C CA . ARG A 1 102 ? -13.125 7.168 -9.219 1 96.44 102 ARG A CA 1
ATOM 836 C C . ARG A 1 102 ? -11.938 6.703 -8.383 1 96.44 102 ARG A C 1
ATOM 838 O O . ARG A 1 102 ? -10.805 7.125 -8.609 1 96.44 102 ARG A O 1
ATOM 845 N N . HIS A 1 103 ? -12.18 5.906 -7.363 1 95.81 103 HIS A N 1
ATOM 846 C CA . HIS A 1 103 ? -11.141 5.477 -6.438 1 95.81 103 HIS A CA 1
ATOM 847 C C . HIS A 1 103 ? -11.469 4.105 -5.844 1 95.81 103 HIS A C 1
ATOM 849 O O . HIS A 1 103 ? -12.617 3.824 -5.52 1 95.81 103 HIS A O 1
ATOM 855 N N . ASP A 1 104 ? -10.453 3.277 -5.668 1 96.56 104 ASP A N 1
ATOM 856 C CA . ASP A 1 104 ? -10.617 1.921 -5.16 1 96.56 104 ASP A CA 1
ATOM 857 C C . ASP A 1 104 ? -11.273 1.93 -3.777 1 96.56 104 ASP A C 1
ATOM 859 O O . ASP A 1 104 ? -12.188 1.146 -3.51 1 96.56 104 ASP A O 1
ATOM 863 N N . LEU A 1 105 ? -10.758 2.816 -2.947 1 96.19 105 LEU A N 1
ATOM 864 C CA . LEU A 1 105 ? -11.219 2.863 -1.564 1 96.19 105 LEU A CA 1
ATOM 865 C C . LEU A 1 105 ? -12.719 3.166 -1.504 1 96.19 105 LEU A C 1
ATOM 867 O O . LEU A 1 105 ? -13.438 2.584 -0.693 1 96.19 105 LEU A O 1
ATOM 871 N N . THR A 1 106 ? -13.156 4.074 -2.277 1 98.5 106 THR A N 1
ATOM 872 C CA . THR A 1 106 ? -14.562 4.445 -2.285 1 98.5 106 THR A CA 1
ATOM 873 C C . THR A 1 106 ? -15.422 3.295 -2.799 1 98.5 106 THR A C 1
ATOM 875 O O . THR A 1 106 ? -16.484 3 -2.229 1 98.5 106 THR A O 1
ATOM 878 N N . TYR A 1 107 ? -14.992 2.584 -3.867 1 98.38 107 TYR A N 1
ATOM 879 C CA . TYR A 1 107 ? -15.695 1.399 -4.352 1 98.38 107 TYR A CA 1
ATOM 880 C C . TYR A 1 107 ? -15.805 0.345 -3.256 1 98.38 107 TYR A C 1
ATOM 882 O O . TYR A 1 107 ? -16.875 -0.23 -3.045 1 98.38 107 TYR A O 1
ATOM 890 N N . MET A 1 108 ? -14.711 0.124 -2.594 1 98.12 108 MET A N 1
ATOM 891 C CA . MET A 1 108 ? -14.688 -0.895 -1.549 1 98.12 108 MET A CA 1
ATOM 892 C C . MET A 1 108 ? -15.688 -0.567 -0.445 1 98.12 108 MET A C 1
ATOM 894 O O . MET A 1 108 ? -16.422 -1.441 0.009 1 98.12 108 MET A O 1
ATOM 898 N N . THR A 1 109 ? -15.703 0.68 -0.035 1 98.5 109 THR A N 1
ATOM 899 C CA . THR A 1 109 ? -16.609 1.094 1.029 1 98.5 109 THR A CA 1
ATOM 900 C C . THR A 1 109 ? -18.062 0.96 0.582 1 98.5 109 THR A C 1
ATOM 902 O O . THR A 1 109 ? -18.906 0.49 1.343 1 98.5 109 THR A O 1
ATOM 905 N N . LEU A 1 110 ? -18.297 1.371 -0.632 1 98.62 110 LEU A N 1
ATOM 906 C CA . LEU A 1 110 ? -19.641 1.261 -1.175 1 98.62 110 LEU A CA 1
ATOM 907 C C . LEU A 1 110 ? -20.094 -0.195 -1.22 1 98.62 110 LEU A C 1
ATOM 909 O O . LEU A 1 110 ? -21.219 -0.516 -0.815 1 98.62 110 LEU A O 1
ATOM 913 N N . GLY A 1 111 ? -19.25 -1.118 -1.712 1 98.56 111 GLY A N 1
ATOM 914 C CA . GLY A 1 111 ? -19.562 -2.539 -1.704 1 98.56 111 GLY A CA 1
ATOM 915 C C . GLY A 1 111 ? -19.812 -3.088 -0.312 1 98.56 111 GLY A C 1
ATOM 916 O O . GLY A 1 111 ? -20.734 -3.885 -0.112 1 98.56 111 GLY A O 1
ATOM 917 N N . ARG A 1 112 ? -19.062 -2.693 0.619 1 97.88 112 ARG A N 1
ATOM 918 C CA . ARG A 1 112 ? -19.219 -3.123 2.006 1 97.88 112 ARG A CA 1
ATOM 919 C C . ARG A 1 112 ? -20.578 -2.738 2.553 1 97.88 112 ARG A C 1
ATOM 921 O O . ARG A 1 112 ? -21.203 -3.512 3.285 1 97.88 112 ARG A O 1
ATOM 928 N N . ILE A 1 113 ? -20.984 -1.549 2.256 1 98.56 113 ILE A N 1
ATOM 929 C CA . ILE A 1 113 ? -22.281 -1.094 2.723 1 98.56 113 ILE A CA 1
ATOM 930 C C . ILE A 1 113 ? -23.375 -2.002 2.166 1 98.56 113 ILE A C 1
ATOM 932 O O . ILE A 1 113 ? -24.297 -2.389 2.889 1 98.56 113 ILE A O 1
ATOM 936 N N . HIS A 1 114 ? -23.281 -2.352 0.889 1 98.31 114 HIS A N 1
ATOM 937 C CA . HIS A 1 114 ? -24.25 -3.27 0.301 1 98.31 114 HIS A CA 1
ATOM 938 C C . HIS A 1 114 ? -24.234 -4.621 1.007 1 98.31 114 HIS A C 1
ATOM 940 O O . HIS A 1 114 ? -25.281 -5.223 1.24 1 98.31 114 HIS A O 1
ATOM 946 N N . LEU A 1 115 ? -23.047 -5.082 1.39 1 97.62 115 LEU A N 1
ATOM 947 C CA . LEU A 1 115 ? -22.938 -6.332 2.135 1 97.62 115 LEU A CA 1
ATOM 948 C C . LEU A 1 115 ? -23.594 -6.199 3.51 1 97.62 115 LEU A C 1
ATOM 950 O O . LEU A 1 115 ? -24.297 -7.105 3.961 1 97.62 115 LEU A O 1
ATOM 954 N N . MET A 1 116 ? -23.328 -5.074 4.156 1 97.38 116 MET A N 1
ATOM 955 C CA . MET A 1 116 ? -23.906 -4.828 5.469 1 97.38 116 MET A CA 1
ATOM 956 C C . MET A 1 116 ? -25.438 -4.82 5.391 1 97.38 116 MET A C 1
ATOM 958 O O . MET A 1 116 ? -26.109 -5.215 6.34 1 97.38 116 MET A O 1
ATOM 962 N N . GLU A 1 117 ? -25.922 -4.344 4.273 1 97.25 117 GLU A N 1
ATOM 963 C CA . GLU A 1 117 ? -27.359 -4.305 4.059 1 97.25 117 GLU A CA 1
ATOM 964 C C . GLU A 1 117 ? -27.891 -5.668 3.615 1 97.25 117 GLU A C 1
ATOM 966 O O . GLU A 1 117 ? -29.094 -5.848 3.445 1 97.25 117 GLU A O 1
ATOM 971 N N . GLY A 1 118 ? -26.984 -6.652 3.318 1 95.88 118 GLY A N 1
ATOM 972 C CA . GLY A 1 118 ? -27.391 -7.988 2.904 1 95.88 118 GLY A CA 1
ATOM 973 C C . GLY A 1 118 ? -27.625 -8.102 1.409 1 95.88 118 GLY A C 1
ATOM 974 O O . GLY A 1 118 ? -28.125 -9.117 0.934 1 95.88 118 GLY A O 1
ATOM 975 N N . ASP A 1 119 ? -27.281 -7.07 0.731 1 96.75 119 ASP A N 1
ATOM 976 C CA . ASP A 1 119 ? -27.469 -7.078 -0.718 1 96.75 119 ASP A CA 1
ATOM 977 C C . ASP A 1 119 ? -26.172 -7.508 -1.424 1 96.75 119 ASP A C 1
ATOM 979 O O . ASP A 1 119 ? -25.469 -6.676 -2.004 1 96.75 119 ASP A O 1
ATOM 983 N N . ARG A 1 120 ? -25.938 -8.758 -1.482 1 96.06 120 ARG A N 1
ATOM 984 C CA . ARG A 1 120 ? -24.719 -9.32 -2.037 1 96.06 120 ARG A CA 1
ATOM 985 C C . ARG A 1 120 ? -24.625 -9.07 -3.539 1 96.06 120 ARG A C 1
ATOM 987 O O . ARG A 1 120 ? -23.547 -8.797 -4.07 1 96.06 120 ARG A O 1
ATOM 994 N N . ASP A 1 121 ? -25.703 -9.109 -4.219 1 96.19 121 ASP A N 1
ATOM 995 C CA . ASP A 1 121 ? -25.703 -8.891 -5.664 1 96.19 121 ASP A CA 1
ATOM 996 C C . ASP A 1 121 ? -25.25 -7.473 -6.004 1 96.19 121 ASP A C 1
ATOM 998 O O . ASP A 1 121 ? -24.406 -7.285 -6.895 1 96.19 121 ASP A O 1
ATOM 1002 N N . ALA A 1 122 ? -25.797 -6.555 -5.277 1 97.75 122 ALA A N 1
ATOM 1003 C CA . ALA A 1 122 ? -25.391 -5.172 -5.516 1 97.75 122 ALA A CA 1
ATOM 1004 C C . ALA A 1 122 ? -23.906 -4.973 -5.172 1 97.75 122 ALA A C 1
ATOM 1006 O O . ALA A 1 122 ? -23.203 -4.227 -5.855 1 97.75 122 ALA A O 1
ATOM 1007 N N . ALA A 1 123 ? -23.438 -5.613 -4.082 1 98.38 123 ALA A N 1
ATOM 1008 C CA . ALA A 1 123 ? -22.031 -5.539 -3.701 1 98.38 123 ALA A CA 1
ATOM 1009 C C . ALA A 1 123 ? -21.141 -6.074 -4.812 1 98.38 123 ALA A C 1
ATOM 1011 O O . ALA A 1 123 ? -20.141 -5.438 -5.184 1 98.38 123 ALA A O 1
ATOM 1012 N N . ILE A 1 124 ? -21.516 -7.207 -5.375 1 98.19 124 ILE A N 1
ATOM 1013 C CA . ILE A 1 124 ? -20.734 -7.836 -6.441 1 98.19 124 ILE A CA 1
ATOM 1014 C C . ILE A 1 124 ? -20.672 -6.898 -7.648 1 98.19 124 ILE A C 1
ATOM 1016 O O . ILE A 1 124 ? -19.609 -6.746 -8.258 1 98.19 124 ILE A O 1
ATOM 1020 N N . GLU A 1 125 ? -21.781 -6.266 -8.016 1 98.25 125 GLU A N 1
ATOM 1021 C CA . GLU A 1 125 ? -21.797 -5.34 -9.148 1 98.25 125 GLU A CA 1
ATOM 1022 C C . GLU A 1 125 ? -20.844 -4.172 -8.914 1 98.25 125 GLU A C 1
ATOM 1024 O O . GLU A 1 125 ? -20.125 -3.758 -9.828 1 98.25 125 GLU A O 1
ATOM 1029 N N . ILE A 1 126 ? -20.781 -3.646 -7.664 1 98.56 126 ILE A N 1
ATOM 1030 C CA . ILE A 1 126 ? -19.891 -2.547 -7.328 1 98.56 126 ILE A CA 1
ATOM 1031 C C . ILE A 1 126 ? -18.438 -3.014 -7.434 1 98.56 126 ILE A C 1
ATOM 1033 O O . ILE A 1 126 ? -17.594 -2.328 -8.016 1 98.56 126 ILE A O 1
ATOM 1037 N N . TYR A 1 127 ? -18.172 -4.176 -6.883 1 98.56 127 TYR A N 1
ATOM 1038 C CA . TYR A 1 127 ? -16.797 -4.688 -6.891 1 98.56 127 TYR A CA 1
ATOM 1039 C C . TYR A 1 127 ? -16.359 -5.023 -8.305 1 98.56 127 TYR A C 1
ATOM 1041 O O . TYR A 1 127 ? -15.18 -4.875 -8.648 1 98.56 127 TYR A O 1
ATOM 1049 N N . LYS A 1 128 ? -17.234 -5.5 -9.148 1 98.25 128 LYS A N 1
ATOM 1050 C CA . LYS A 1 128 ? -16.906 -5.723 -10.555 1 98.25 128 LYS A CA 1
ATOM 1051 C C . LYS A 1 128 ? -16.5 -4.422 -11.234 1 98.25 128 LYS A C 1
ATOM 1053 O O . LYS A 1 128 ? -15.516 -4.391 -11.977 1 98.25 128 LYS A O 1
ATOM 1058 N N . LYS A 1 129 ? -17.25 -3.354 -10.969 1 98.06 129 LYS A N 1
ATOM 1059 C CA . LYS A 1 129 ? -16.891 -2.041 -11.492 1 98.06 129 LYS A CA 1
ATOM 1060 C C . LYS A 1 129 ? -15.523 -1.602 -10.977 1 98.06 129 LYS A C 1
ATOM 1062 O O . LYS A 1 129 ? -14.727 -1.023 -11.727 1 98.06 129 LYS A O 1
ATOM 1067 N N . ALA A 1 130 ? -15.281 -1.872 -9.711 1 98.38 130 ALA A N 1
ATOM 1068 C CA . ALA A 1 130 ? -14 -1.523 -9.102 1 98.38 130 ALA A CA 1
ATOM 1069 C C . ALA A 1 130 ? -12.852 -2.273 -9.773 1 98.38 130 ALA A C 1
ATOM 1071 O O . ALA A 1 130 ? -11.805 -1.688 -10.062 1 98.38 130 ALA A O 1
ATOM 1072 N N . VAL A 1 131 ? -13.031 -3.559 -10.086 1 97.88 131 VAL A N 1
ATOM 1073 C CA . VAL A 1 131 ? -12.016 -4.387 -10.727 1 97.88 131 VAL A CA 1
ATOM 1074 C C . VAL A 1 131 ? -11.812 -3.92 -12.172 1 97.88 131 VAL A C 1
ATOM 1076 O O . VAL A 1 131 ? -10.688 -3.955 -12.68 1 97.88 131 VAL A O 1
ATOM 1079 N N . GLU A 1 132 ? -12.828 -3.447 -12.836 1 97.38 132 GLU A N 1
ATOM 1080 C CA . GLU A 1 132 ? -12.695 -2.877 -14.18 1 97.38 132 GLU A CA 1
ATOM 1081 C C . GLU A 1 132 ? -11.852 -1.608 -14.156 1 97.38 132 GLU A C 1
ATOM 1083 O O . GLU A 1 132 ? -11.055 -1.377 -15.062 1 97.38 132 GLU A O 1
ATOM 1088 N N . PHE A 1 133 ? -12.133 -0.823 -13.156 1 96.81 133 PHE A N 1
ATOM 1089 C CA . PHE A 1 133 ? -11.383 0.418 -12.992 1 96.81 133 PHE A CA 1
ATOM 1090 C C . PHE A 1 133 ? -9.93 0.131 -12.633 1 96.81 133 PHE A C 1
ATOM 1092 O O . PHE A 1 133 ? -9.016 0.781 -13.148 1 96.81 133 PHE A O 1
ATOM 1099 N N . SER A 1 134 ? -9.742 -0.824 -11.742 1 96.94 134 SER A N 1
ATOM 1100 C CA . SER A 1 134 ? -8.406 -1.223 -11.312 1 96.94 134 SER A CA 1
ATOM 1101 C C . SER A 1 134 ? -8.227 -2.734 -11.398 1 96.94 134 SER A C 1
ATOM 1103 O O . SER A 1 134 ? -8.18 -3.418 -10.367 1 96.94 134 SER A O 1
ATOM 1105 N N . PRO A 1 135 ? -7.914 -3.223 -12.602 1 95.44 135 PRO A N 1
ATOM 1106 C CA . PRO A 1 135 ? -7.867 -4.672 -12.797 1 95.44 135 PRO A CA 1
ATOM 1107 C C . PRO A 1 135 ? -6.695 -5.328 -12.062 1 95.44 135 PRO A C 1
ATOM 1109 O O . PRO A 1 135 ? -6.719 -6.535 -11.812 1 95.44 135 PRO A O 1
ATOM 1112 N N . GLU A 1 136 ? -5.691 -4.621 -11.656 1 94.38 136 GLU A N 1
ATOM 1113 C CA . GLU A 1 136 ? -4.504 -5.18 -11.016 1 94.38 136 GLU A CA 1
ATOM 1114 C C . GLU A 1 136 ? -4.609 -5.113 -9.5 1 94.38 136 GLU A C 1
ATOM 1116 O O . GLU A 1 136 ? -3.703 -5.555 -8.789 1 94.38 136 GLU A O 1
ATOM 1121 N N . ASN A 1 137 ? -5.723 -4.555 -9.008 1 96.19 137 ASN A N 1
ATOM 1122 C CA . ASN A 1 137 ? -5.91 -4.473 -7.566 1 96.19 137 ASN A CA 1
ATOM 1123 C C . ASN A 1 137 ? -6.266 -5.828 -6.965 1 96.19 137 ASN A C 1
ATOM 1125 O O . ASN A 1 137 ? -7.414 -6.266 -7.051 1 96.19 137 ASN A O 1
ATOM 1129 N N . THR A 1 138 ? -5.297 -6.441 -6.316 1 96.5 138 THR A N 1
ATOM 1130 C CA . THR A 1 138 ? -5.445 -7.812 -5.848 1 96.5 138 THR A CA 1
ATOM 1131 C C . THR A 1 138 ? -6.445 -7.887 -4.699 1 96.5 138 THR A C 1
ATOM 1133 O O . THR A 1 138 ? -7.094 -8.914 -4.496 1 96.5 138 THR A O 1
ATOM 1136 N N . GLU A 1 139 ? -6.539 -6.812 -3.926 1 96.88 139 GLU A N 1
ATOM 1137 C CA . GLU A 1 139 ? -7.52 -6.793 -2.844 1 96.88 139 GLU A CA 1
ATOM 1138 C C . GLU A 1 139 ? -8.945 -6.883 -3.389 1 96.88 139 GLU A C 1
ATOM 1140 O O . GLU A 1 139 ? -9.758 -7.66 -2.887 1 96.88 139 GLU A O 1
ATOM 1145 N N . LEU A 1 140 ? -9.188 -6.121 -4.449 1 97.69 140 LEU A N 1
ATOM 1146 C CA . LEU A 1 140 ? -10.508 -6.137 -5.066 1 97.69 140 LEU A CA 1
ATOM 1147 C C . LEU A 1 140 ? -10.789 -7.492 -5.711 1 97.69 140 LEU A C 1
ATOM 1149 O O . LEU A 1 140 ? -11.891 -8.031 -5.578 1 97.69 140 LEU A O 1
ATOM 1153 N N . LEU A 1 141 ? -9.812 -8.047 -6.387 1 97.62 141 LEU A N 1
ATOM 1154 C CA . LEU A 1 141 ? -9.945 -9.375 -6.977 1 97.62 141 LEU A CA 1
ATOM 1155 C C . LEU A 1 141 ? -10.25 -10.422 -5.906 1 97.62 141 LEU A C 1
ATOM 1157 O O . LEU A 1 141 ? -11.133 -11.266 -6.086 1 97.62 141 LEU A O 1
ATOM 1161 N N . THR A 1 142 ? -9.57 -10.32 -4.832 1 97.38 142 THR A N 1
ATOM 1162 C CA . THR A 1 142 ? -9.75 -11.258 -3.73 1 97.38 142 THR A CA 1
ATOM 1163 C C . THR A 1 142 ? -11.148 -11.133 -3.139 1 97.38 142 THR A C 1
ATOM 1165 O O . THR A 1 142 ? -11.812 -12.133 -2.861 1 97.38 142 THR A O 1
ATOM 1168 N N . ILE A 1 143 ? -11.609 -9.891 -2.902 1 97.31 143 ILE A N 1
ATOM 1169 C CA . ILE A 1 143 ? -12.938 -9.641 -2.359 1 97.31 143 ILE A CA 1
ATOM 1170 C C . ILE A 1 143 ? -13.992 -10.305 -3.248 1 97.31 143 ILE A C 1
ATOM 1172 O O . ILE A 1 143 ? -14.852 -11.031 -2.76 1 97.31 143 ILE A O 1
ATOM 1176 N N . LEU A 1 144 ? -13.883 -10.109 -4.551 1 97.44 144 LEU A N 1
ATOM 1177 C CA . LEU A 1 144 ? -14.844 -10.703 -5.48 1 97.44 144 LEU A CA 1
ATOM 1178 C C . LEU A 1 144 ? -14.758 -12.227 -5.449 1 97.44 144 LEU A C 1
ATOM 1180 O O . LEU A 1 144 ? -15.781 -12.906 -5.422 1 97.44 144 LEU A O 1
ATOM 1184 N N . GLY A 1 145 ? -13.562 -12.75 -5.465 1 96.44 145 GLY A N 1
ATOM 1185 C CA . GLY A 1 145 ? -13.375 -14.195 -5.375 1 96.44 145 GLY A CA 1
ATOM 1186 C C . GLY A 1 145 ? -14.008 -14.805 -4.137 1 96.44 145 GLY A C 1
ATOM 1187 O O . GLY A 1 145 ? -14.672 -15.836 -4.219 1 96.44 145 GLY A O 1
ATOM 1188 N N . LEU A 1 146 ? -13.805 -14.164 -3.025 1 96.12 146 LEU A N 1
ATOM 1189 C CA . LEU A 1 146 ? -14.352 -14.648 -1.763 1 96.12 146 LEU A CA 1
ATOM 1190 C C . LEU A 1 146 ? -15.875 -14.586 -1.771 1 96.12 146 LEU A C 1
ATOM 1192 O O . LEU A 1 146 ? -16.547 -15.484 -1.252 1 96.12 146 LEU A O 1
ATOM 1196 N N . LEU A 1 147 ? -16.422 -13.508 -2.32 1 96.75 147 LEU A N 1
ATOM 1197 C CA . LEU A 1 147 ? -17.875 -13.383 -2.404 1 96.75 147 LEU A CA 1
ATOM 1198 C C . LEU A 1 147 ? -18.453 -14.5 -3.258 1 96.75 147 LEU A C 1
ATOM 1200 O O . LEU A 1 147 ? -19.469 -15.109 -2.881 1 96.75 147 LEU A O 1
ATOM 1204 N N . TYR A 1 148 ? -17.828 -14.766 -4.371 1 95.38 148 TYR A N 1
ATOM 1205 C CA . TYR A 1 148 ? -18.297 -15.844 -5.23 1 95.38 148 TYR A CA 1
ATOM 1206 C C . TYR A 1 148 ? -18.141 -17.203 -4.535 1 95.38 148 TYR A C 1
ATOM 1208 O O . TYR A 1 148 ? -18.953 -18.094 -4.734 1 95.38 148 TYR A O 1
ATOM 1216 N N . LEU A 1 149 ? -17.094 -17.344 -3.791 1 93.12 149 LEU A N 1
ATOM 1217 C CA . LEU A 1 149 ? -16.922 -18.562 -3.006 1 93.12 149 LEU A CA 1
ATOM 1218 C C . LEU A 1 149 ? -18.062 -18.734 -2.014 1 93.12 149 LEU A C 1
ATOM 1220 O O . LEU A 1 149 ? -18.625 -19.828 -1.887 1 93.12 149 LEU A O 1
ATOM 1224 N N . GLU A 1 150 ? -18.375 -17.688 -1.312 1 92.62 150 GLU A N 1
ATOM 1225 C CA . GLU A 1 150 ? -19.484 -17.703 -0.364 1 92.62 150 GLU A CA 1
ATOM 1226 C C . GLU A 1 150 ? -20.797 -18.094 -1.052 1 92.62 150 GLU A C 1
ATOM 1228 O O . GLU A 1 150 ? -21.641 -18.766 -0.458 1 92.62 150 GLU A O 1
ATOM 1233 N N . LEU A 1 151 ? -20.953 -17.656 -2.291 1 93.62 151 LEU A N 1
ATOM 1234 C CA . LEU A 1 151 ? -22.156 -17.938 -3.062 1 93.62 151 LEU A CA 1
ATOM 1235 C C . LEU A 1 151 ? -22.062 -19.297 -3.762 1 93.62 151 LEU A C 1
ATOM 1237 O O . LEU A 1 151 ? -22.969 -19.688 -4.504 1 93.62 151 LEU A O 1
ATOM 1241 N N . GLU A 1 152 ? -20.875 -19.953 -3.658 1 90.38 152 GLU A N 1
ATOM 1242 C CA . GLU A 1 152 ? -20.609 -21.266 -4.215 1 90.38 152 GLU A CA 1
ATOM 1243 C C . GLU A 1 152 ? -20.578 -21.234 -5.742 1 90.38 152 GLU A C 1
ATOM 1245 O O . GLU A 1 152 ? -21.031 -22.172 -6.398 1 90.38 152 GLU A O 1
ATOM 1250 N N . ILE A 1 153 ? -20.344 -20.094 -6.199 1 93.38 153 ILE A N 1
ATOM 1251 C CA . ILE A 1 153 ? -20.031 -19.969 -7.617 1 93.38 153 ILE A CA 1
ATOM 1252 C C . ILE A 1 153 ? -18.531 -20.156 -7.828 1 93.38 153 ILE A C 1
ATOM 1254 O O . ILE A 1 153 ? -17.797 -19.188 -7.992 1 93.38 153 ILE A O 1
ATOM 1258 N N . TYR A 1 154 ? -18.141 -21.344 -7.902 1 88.25 154 TYR A N 1
ATOM 1259 C CA . TYR A 1 154 ? -16.75 -21.75 -7.742 1 88.25 154 TYR A CA 1
ATOM 1260 C C . TYR A 1 154 ? -15.922 -21.344 -8.961 1 88.25 154 TYR A C 1
ATOM 1262 O O . TYR A 1 154 ? -14.758 -20.953 -8.828 1 88.25 154 TYR A O 1
ATOM 1270 N N . GLN A 1 155 ? -16.469 -21.469 -10.094 1 90.62 155 GLN A N 1
ATOM 1271 C CA . GLN A 1 155 ? -15.734 -21.125 -11.305 1 90.62 155 GLN A CA 1
ATOM 1272 C C . GLN A 1 155 ? -15.273 -19.672 -11.258 1 90.62 155 GLN A C 1
ATOM 1274 O O . GLN A 1 155 ? -14.102 -19.375 -11.5 1 90.62 155 GLN A O 1
ATOM 1279 N N . LYS A 1 156 ? -16.156 -18.781 -10.938 1 94.12 156 LYS A N 1
ATOM 1280 C CA . LYS A 1 156 ? -15.82 -17.359 -10.844 1 94.12 156 LYS A CA 1
ATOM 1281 C C . LYS A 1 156 ? -14.875 -17.094 -9.672 1 94.12 156 LYS A C 1
ATOM 1283 O O . LYS A 1 156 ? -13.953 -16.281 -9.781 1 94.12 156 LYS A O 1
ATOM 1288 N N . ALA A 1 157 ? -15.141 -17.766 -8.562 1 94.12 157 ALA A N 1
ATOM 1289 C CA . ALA A 1 157 ? -14.25 -17.641 -7.402 1 94.12 157 ALA A CA 1
ATOM 1290 C C . ALA A 1 157 ? -12.812 -18 -7.773 1 94.12 157 ALA A C 1
ATOM 1292 O O . ALA A 1 157 ? -11.883 -17.25 -7.465 1 94.12 157 ALA A O 1
ATOM 1293 N N . PHE A 1 158 ? -12.695 -19.047 -8.516 1 87.44 158 PHE A N 1
ATOM 1294 C CA . PHE A 1 158 ? -11.383 -19.516 -8.945 1 87.44 158 PHE A CA 1
ATOM 1295 C C . PHE A 1 158 ? -10.727 -18.516 -9.883 1 87.44 158 PHE A C 1
ATOM 1297 O O . PHE A 1 158 ? -9.523 -18.266 -9.797 1 87.44 158 PHE A O 1
ATOM 1304 N N . GLU A 1 159 ? -11.492 -18.094 -10.742 1 92.62 159 GLU A N 1
ATOM 1305 C CA . GLU A 1 159 ? -10.984 -17.125 -11.719 1 92.62 159 GLU A CA 1
ATOM 1306 C C . GLU A 1 159 ? -10.43 -15.883 -11.023 1 92.62 159 GLU A C 1
ATOM 1308 O O . GLU A 1 159 ? -9.289 -15.492 -11.266 1 92.62 159 GLU A O 1
ATOM 1313 N N . TYR A 1 160 ? -11.156 -15.266 -10.125 1 95.69 160 TYR A N 1
ATOM 1314 C CA . TYR A 1 160 ? -10.758 -14.023 -9.484 1 95.69 160 TYR A CA 1
ATOM 1315 C C . TYR A 1 160 ? -9.625 -14.258 -8.492 1 95.69 160 TYR A C 1
ATOM 1317 O O . TYR A 1 160 ? -8.672 -13.484 -8.438 1 95.69 160 TYR A O 1
ATOM 1325 N N . LEU A 1 161 ? -9.742 -15.312 -7.688 1 93.94 161 LEU A N 1
ATOM 1326 C CA . LEU A 1 161 ? -8.68 -15.625 -6.742 1 93.94 161 LEU A CA 1
ATOM 1327 C C . LEU A 1 161 ? -7.395 -16 -7.473 1 93.94 161 LEU A C 1
ATOM 1329 O O . LEU A 1 161 ? -6.301 -15.609 -7.051 1 93.94 161 LEU A O 1
ATOM 1333 N N . GLY A 1 162 ? -7.527 -16.781 -8.492 1 90.25 162 GLY A N 1
ATOM 1334 C CA . GLY A 1 162 ? -6.371 -17.109 -9.312 1 90.25 162 GLY A CA 1
ATOM 1335 C C . GLY A 1 162 ? -5.684 -15.875 -9.883 1 90.25 162 GLY A C 1
ATOM 1336 O O . GLY A 1 162 ? -4.453 -15.781 -9.859 1 90.25 162 GLY A O 1
ATOM 1337 N N . ASN A 1 163 ? -6.504 -14.938 -10.414 1 93.19 163 ASN A N 1
ATOM 1338 C CA . ASN A 1 163 ? -5.961 -13.688 -10.922 1 93.19 163 ASN A CA 1
ATOM 1339 C C . ASN A 1 163 ? -5.234 -12.906 -9.828 1 93.19 163 ASN A C 1
ATOM 1341 O O . ASN A 1 163 ? -4.152 -12.367 -10.062 1 93.19 163 ASN A O 1
ATOM 1345 N N . ALA A 1 164 ? -5.844 -12.812 -8.617 1 95.75 164 ALA A N 1
ATOM 1346 C CA . ALA A 1 164 ? -5.215 -12.141 -7.488 1 95.75 164 ALA A CA 1
ATOM 1347 C C . ALA A 1 164 ? -3.85 -12.75 -7.18 1 95.75 164 ALA A C 1
ATOM 1349 O O . ALA A 1 164 ? -2.867 -12.023 -6.988 1 95.75 164 ALA A O 1
ATOM 1350 N N . LEU A 1 165 ? -3.766 -14.109 -7.234 1 91.94 165 LEU A N 1
ATOM 1351 C CA . LEU A 1 165 ? -2.547 -14.82 -6.859 1 91.94 165 LEU A CA 1
ATOM 1352 C C . LEU A 1 165 ? -1.496 -14.719 -7.961 1 91.94 165 LEU A C 1
ATOM 1354 O O . LEU A 1 165 ? -0.295 -14.734 -7.68 1 91.94 165 LEU A O 1
ATOM 1358 N N . THR A 1 166 ? -1.93 -14.625 -9.18 1 87.94 166 THR A N 1
ATOM 1359 C CA . THR A 1 166 ? -1.015 -14.406 -10.297 1 87.94 166 THR A CA 1
ATOM 1360 C C . THR A 1 166 ? -0.326 -13.055 -10.18 1 87.94 166 THR A C 1
ATOM 1362 O O . THR A 1 166 ? 0.877 -12.938 -10.422 1 87.94 166 THR A O 1
ATOM 1365 N N . LEU A 1 167 ? -1.131 -12.109 -9.766 1 90.06 167 LEU A N 1
ATOM 1366 C CA . LEU A 1 167 ? -0.622 -10.742 -9.648 1 90.06 167 LEU A CA 1
ATOM 1367 C C . LEU A 1 167 ? 0.185 -10.578 -8.367 1 90.06 167 LEU A C 1
ATOM 1369 O O . LEU A 1 167 ? 1.188 -9.859 -8.344 1 90.06 167 LEU A O 1
ATOM 1373 N N . ASP A 1 168 ? -0.267 -11.203 -7.277 1 93.44 168 ASP A N 1
ATOM 1374 C CA . ASP A 1 168 ? 0.385 -11.117 -5.973 1 93.44 168 ASP A CA 1
ATOM 1375 C C . ASP A 1 168 ? 0.351 -12.461 -5.254 1 93.44 168 ASP A C 1
ATOM 1377 O O . ASP A 1 168 ? -0.549 -12.719 -4.449 1 93.44 168 ASP A O 1
ATOM 1381 N N . PRO A 1 169 ? 1.444 -13.188 -5.469 1 91.19 169 PRO A N 1
ATOM 1382 C CA . PRO A 1 169 ? 1.473 -14.516 -4.863 1 91.19 169 PRO A CA 1
ATOM 1383 C C . PRO A 1 169 ? 1.527 -14.477 -3.336 1 91.19 169 PRO A C 1
ATOM 1385 O O . PRO A 1 169 ? 1.356 -15.5 -2.678 1 91.19 169 PRO A O 1
ATOM 1388 N N . CYS A 1 170 ? 1.665 -13.344 -2.734 1 89.69 170 CYS A N 1
ATOM 1389 C CA . CYS A 1 170 ? 1.754 -13.242 -1.282 1 89.69 170 CYS A CA 1
ATOM 1390 C C . CYS A 1 170 ? 0.437 -12.758 -0.688 1 89.69 170 CYS A C 1
ATOM 1392 O O . CYS A 1 170 ? 0.339 -12.547 0.521 1 89.69 170 CYS A O 1
ATOM 1394 N N . ASN A 1 171 ? -0.553 -12.555 -1.443 1 93.5 171 ASN A N 1
ATOM 1395 C CA . ASN A 1 171 ? -1.858 -12.133 -0.951 1 93.5 171 ASN A CA 1
ATOM 1396 C C . ASN A 1 171 ? -2.471 -13.172 -0.016 1 93.5 171 ASN A C 1
ATOM 1398 O O . ASN A 1 171 ? -3.055 -14.156 -0.472 1 93.5 171 ASN A O 1
ATOM 1402 N N . TYR A 1 172 ? -2.469 -12.961 1.195 1 91.38 172 TYR A N 1
ATOM 1403 C CA . TYR A 1 172 ? -2.789 -13.914 2.248 1 91.38 172 TYR A CA 1
ATOM 1404 C C . TYR A 1 172 ? -4.25 -14.344 2.166 1 91.38 172 TYR A C 1
ATOM 1406 O O . TYR A 1 172 ? -4.555 -15.539 2.229 1 91.38 172 TYR A O 1
ATOM 1414 N N . LYS A 1 173 ? -5.125 -13.461 1.965 1 93 173 LYS A N 1
ATOM 1415 C CA . LYS A 1 173 ? -6.547 -13.773 1.915 1 93 173 LYS A CA 1
ATOM 1416 C C . LYS A 1 173 ? -6.879 -14.641 0.705 1 93 173 LYS A C 1
ATOM 1418 O O . LYS A 1 173 ? -7.645 -15.602 0.812 1 93 173 LYS A O 1
ATOM 1423 N N . ALA A 1 174 ? -6.254 -14.305 -0.39 1 94.56 174 ALA A N 1
ATOM 1424 C CA . ALA A 1 174 ? -6.492 -15.07 -1.61 1 94.56 174 ALA A CA 1
ATOM 1425 C C . ALA A 1 174 ? -5.934 -16.484 -1.488 1 94.56 174 ALA A C 1
ATOM 1427 O O . ALA A 1 174 ? -6.559 -17.453 -1.945 1 94.56 174 ALA A O 1
ATOM 1428 N N . ILE A 1 175 ? -4.801 -16.641 -0.916 1 92.81 175 ILE A N 1
ATOM 1429 C CA . ILE A 1 175 ? -4.184 -17.953 -0.722 1 92.81 175 ILE A CA 1
ATOM 1430 C C . ILE A 1 175 ? -5.09 -18.828 0.142 1 92.81 175 ILE A C 1
ATOM 1432 O O . ILE A 1 175 ? -5.391 -19.969 -0.22 1 92.81 175 ILE A O 1
ATOM 1436 N N . LEU A 1 176 ? -5.566 -18.312 1.255 1 90.44 176 LEU A N 1
ATOM 1437 C CA . LEU A 1 176 ? -6.402 -19.062 2.184 1 90.44 176 LEU A CA 1
ATOM 1438 C C . LEU A 1 176 ? -7.715 -19.484 1.525 1 90.44 176 LEU A C 1
ATOM 1440 O O . LEU A 1 176 ? -8.164 -20.609 1.686 1 90.44 176 LEU A O 1
ATOM 1444 N N . ALA A 1 177 ? -8.258 -18.562 0.789 1 91.81 177 ALA A N 1
ATOM 1445 C CA . ALA A 1 177 ? -9.508 -18.859 0.1 1 91.81 177 ALA A CA 1
ATOM 1446 C C . ALA A 1 177 ? -9.312 -19.922 -0.97 1 91.81 177 ALA A C 1
ATOM 1448 O O . ALA A 1 177 ? -10.102 -20.875 -1.062 1 91.81 177 ALA A O 1
ATOM 1449 N N . ALA A 1 178 ? -8.258 -19.766 -1.74 1 88 178 ALA A N 1
ATOM 1450 C CA . ALA A 1 178 ? -7.949 -20.75 -2.777 1 88 178 ALA A CA 1
ATOM 1451 C C . ALA A 1 178 ? -7.656 -22.109 -2.166 1 88 178 ALA A C 1
ATOM 1453 O O . ALA A 1 178 ? -8.078 -23.141 -2.697 1 88 178 ALA A O 1
ATOM 1454 N N . GLY A 1 179 ? -6.969 -22.141 -1.105 1 85.25 179 GLY A N 1
ATOM 1455 C CA . GLY A 1 179 ? -6.715 -23.375 -0.395 1 85.25 179 GLY A CA 1
ATOM 1456 C C . GLY A 1 179 ? -7.98 -24.062 0.083 1 85.25 179 GLY A C 1
ATOM 1457 O O . GLY A 1 179 ? -8.125 -25.281 -0.046 1 85.25 179 GLY A O 1
ATOM 1458 N N . SER A 1 180 ? -8.828 -23.281 0.669 1 83.62 180 SER A N 1
ATOM 1459 C CA . SER A 1 180 ? -10.109 -23.797 1.14 1 83.62 180 SER A CA 1
ATOM 1460 C C . SER A 1 180 ? -10.914 -24.406 -0.006 1 83.62 180 SER A C 1
ATOM 1462 O O . SER A 1 180 ? -11.516 -25.469 0.144 1 83.62 180 SER A O 1
ATOM 1464 N N . MET A 1 181 ? -10.906 -23.703 -1.093 1 84.94 181 MET A N 1
ATOM 1465 C CA . MET A 1 181 ? -11.625 -24.172 -2.273 1 84.94 181 MET A CA 1
ATOM 1466 C C . MET A 1 181 ? -11.062 -25.5 -2.758 1 84.94 181 MET A C 1
ATOM 1468 O O . MET A 1 181 ? -11.82 -26.391 -3.16 1 84.94 181 MET A O 1
ATOM 1472 N N . MET A 1 182 ? -9.805 -25.578 -2.652 1 80 182 MET A N 1
ATOM 1473 C CA . MET A 1 182 ? -9.148 -26.812 -3.096 1 80 182 MET A CA 1
ATOM 1474 C C . MET A 1 182 ? -9.477 -27.969 -2.162 1 80 182 MET A C 1
ATOM 1476 O O . MET A 1 182 ? -9.648 -29.109 -2.611 1 80 182 MET A O 1
ATOM 1480 N N . GLN A 1 183 ? -9.492 -27.688 -0.854 1 75.5 183 GLN A N 1
ATOM 1481 C CA . GLN A 1 183 ? -9.805 -28.734 0.121 1 75.5 183 GLN A CA 1
ATOM 1482 C C . GLN A 1 183 ? -11.242 -29.219 -0.042 1 75.5 183 GLN A C 1
ATOM 1484 O O . GLN A 1 183 ? -11.508 -30.422 0.094 1 75.5 183 GLN A O 1
ATOM 1489 N N . THR A 1 184 ? -12.156 -28.297 -0.161 1 73.5 184 THR A N 1
ATOM 1490 C CA . THR A 1 184 ? -13.562 -28.641 -0.27 1 73.5 184 THR A CA 1
ATOM 1491 C C . THR A 1 184 ? -13.867 -29.25 -1.636 1 73.5 184 THR A C 1
ATOM 1493 O O . THR A 1 184 ? -14.703 -30.156 -1.747 1 73.5 184 THR A O 1
ATOM 1496 N N . HIS A 1 185 ? -13.328 -28.625 -2.498 1 63.72 185 HIS A N 1
ATOM 1497 C CA . HIS A 1 185 ? -13.648 -29.094 -3.842 1 63.72 185 HIS A CA 1
ATOM 1498 C C . HIS A 1 185 ? -12.516 -29.938 -4.41 1 63.72 185 HIS A C 1
ATOM 1500 O O . HIS A 1 185 ? -12.492 -30.234 -5.609 1 63.72 185 HIS A O 1
ATOM 1506 N N . GLY A 1 186 ? -11.586 -30.094 -3.537 1 55.22 186 GLY A N 1
ATOM 1507 C CA . GLY A 1 186 ? -10.516 -31 -3.932 1 55.22 186 GLY A CA 1
ATOM 1508 C C . GLY A 1 186 ? -11.016 -32.25 -4.613 1 55.22 186 GLY A C 1
ATOM 1509 O O . GLY A 1 186 ? -10.219 -33.031 -5.133 1 55.22 186 GLY A O 1
ATOM 1510 N N . ASP A 1 187 ? -12.312 -32.688 -4.098 1 44.94 187 ASP A N 1
ATOM 1511 C CA . ASP A 1 187 ? -12.672 -33.656 -5.109 1 44.94 187 ASP A CA 1
ATOM 1512 C C . ASP A 1 187 ? -12.68 -33.031 -6.504 1 44.94 187 ASP A C 1
ATOM 1514 O O . ASP A 1 187 ? -13.055 -33.688 -7.48 1 44.94 187 ASP A O 1
ATOM 1518 N N . TYR A 1 188 ? -13.008 -31.812 -6.496 1 37.47 188 TYR A N 1
ATOM 1519 C CA . TYR A 1 188 ? -13.031 -31.359 -7.879 1 37.47 188 TYR A CA 1
ATOM 1520 C C . TYR A 1 188 ? -11.68 -31.562 -8.547 1 37.47 188 TYR A C 1
ATOM 1522 O O . TYR A 1 188 ? -10.68 -30.984 -8.133 1 37.47 188 TYR A O 1
ATOM 1530 N N . ASP A 1 189 ? -11.383 -32.656 -9.016 1 37.47 189 ASP A N 1
ATOM 1531 C CA . ASP A 1 189 ? -10.32 -33.562 -9.5 1 37.47 189 ASP A CA 1
ATOM 1532 C C . ASP A 1 189 ? -9.148 -32.75 -10.055 1 37.47 189 ASP A C 1
ATOM 1534 O O . ASP A 1 189 ? -9.297 -31.578 -10.406 1 37.47 189 ASP A O 1
ATOM 1538 N N . MET A 1 190 ? -8.391 -33.594 -11.391 1 36.97 190 MET A N 1
ATOM 1539 C CA . MET A 1 190 ? -7.906 -34.219 -12.609 1 36.97 190 MET A CA 1
ATOM 1540 C C . MET A 1 190 ? -8.203 -33.344 -13.828 1 36.97 190 MET A C 1
ATOM 1542 O O . MET A 1 190 ? -7.746 -33.656 -14.93 1 36.97 190 MET A O 1
ATOM 1546 N N . ALA A 1 191 ? -9.422 -32.531 -13.969 1 30.22 191 ALA A N 1
ATOM 1547 C CA . ALA A 1 191 ? -9.742 -31.984 -15.289 1 30.22 191 ALA A CA 1
ATOM 1548 C C . ALA A 1 191 ? -9.016 -30.672 -15.531 1 30.22 191 ALA A C 1
ATOM 1550 O O . ALA A 1 191 ? -9.211 -30.031 -16.562 1 30.22 191 ALA A O 1
ATOM 1551 N N . LEU A 1 192 ? -8.555 -29.938 -14.656 1 29.59 192 LEU A N 1
ATOM 1552 C CA . LEU A 1 192 ? -7.715 -29.094 -15.5 1 29.59 192 LEU A CA 1
ATOM 1553 C C . LEU A 1 192 ? -6.473 -29.859 -15.953 1 29.59 192 LEU A C 1
ATOM 1555 O O . LEU A 1 192 ? -5.914 -30.656 -15.195 1 29.59 192 LEU A O 1
ATOM 1559 N N . MET B 1 1 ? -4.848 -27.672 -14.797 1 54.09 1 MET B N 1
ATOM 1560 C CA . MET B 1 1 ? -5.605 -27.719 -13.555 1 54.09 1 MET B CA 1
ATOM 1561 C C . MET B 1 1 ? -4.723 -28.172 -12.398 1 54.09 1 MET B C 1
ATOM 1563 O O . MET B 1 1 ? -4.699 -27.547 -11.336 1 54.09 1 MET B O 1
ATOM 1567 N N . CYS B 1 2 ? -3.807 -29.172 -12.805 1 69.12 2 CYS B N 1
ATOM 1568 C CA . CYS B 1 2 ? -2.887 -29.75 -11.836 1 69.12 2 CYS B CA 1
ATOM 1569 C C . CYS B 1 2 ? -1.816 -28.75 -11.422 1 69.12 2 CYS B C 1
ATOM 1571 O O . CYS B 1 2 ? -1.521 -28.609 -10.234 1 69.12 2 CYS B O 1
ATOM 1573 N N . GLU B 1 3 ? -1.555 -27.938 -12.305 1 79.56 3 GLU B N 1
ATOM 1574 C CA . GLU B 1 3 ? -0.477 -27 -12.016 1 79.56 3 GLU B CA 1
ATOM 1575 C C . GLU B 1 3 ? -0.939 -25.906 -11.047 1 79.56 3 GLU B C 1
ATOM 1577 O O . GLU B 1 3 ? -0.217 -25.562 -10.109 1 79.56 3 GLU B O 1
ATOM 1582 N N . TYR B 1 4 ? -2.143 -25.594 -11.273 1 80.69 4 TYR B N 1
ATOM 1583 C CA . TYR B 1 4 ? -2.654 -24.516 -10.43 1 80.69 4 TYR B CA 1
ATOM 1584 C C . TYR B 1 4 ? -2.812 -24.984 -8.984 1 80.69 4 TYR B C 1
ATOM 1586 O O . TYR B 1 4 ? -2.494 -24.234 -8.055 1 80.69 4 TYR B O 1
ATOM 1594 N N . ALA B 1 5 ? -3.277 -26.141 -8.891 1 84.12 5 ALA B N 1
ATOM 1595 C CA . ALA B 1 5 ? -3.436 -26.688 -7.543 1 84.12 5 ALA B CA 1
ATOM 1596 C C . ALA B 1 5 ? -2.09 -26.812 -6.836 1 84.12 5 ALA B C 1
ATOM 1598 O O . ALA B 1 5 ? -1.969 -26.453 -5.66 1 84.12 5 ALA B O 1
ATOM 1599 N N . VAL B 1 6 ? -1.138 -27.344 -7.559 1 89.5 6 VAL B N 1
ATOM 1600 C CA . VAL B 1 6 ? 0.204 -27.469 -7.004 1 89.5 6 VAL B CA 1
ATOM 1601 C C . VAL B 1 6 ? 0.767 -26.094 -6.672 1 89.5 6 VAL B C 1
ATOM 1603 O O . VAL B 1 6 ? 1.381 -25.906 -5.617 1 89.5 6 VAL B O 1
ATOM 1606 N N . TYR B 1 7 ? 0.518 -25.188 -7.523 1 91.25 7 TYR B N 1
ATOM 1607 C CA . TYR B 1 7 ? 0.968 -23.812 -7.336 1 91.25 7 TYR B CA 1
ATOM 1608 C C . TYR B 1 7 ? 0.355 -23.203 -6.078 1 91.25 7 TYR B C 1
ATOM 1610 O O . TYR B 1 7 ? 1.066 -22.641 -5.246 1 91.25 7 TYR B O 1
ATOM 1618 N N . VAL B 1 8 ? -0.89 -23.344 -5.879 1 89.94 8 VAL B N 1
ATOM 1619 C CA . VAL B 1 8 ? -1.587 -22.797 -4.719 1 89.94 8 VAL B CA 1
ATOM 1620 C C . VAL B 1 8 ? -1.07 -23.453 -3.445 1 89.94 8 VAL B C 1
ATOM 1622 O O . VAL B 1 8 ? -0.848 -22.781 -2.436 1 89.94 8 VAL B O 1
ATOM 1625 N N . GLN B 1 9 ? -0.902 -24.734 -3.529 1 90.75 9 GLN B N 1
ATOM 1626 C CA . GLN B 1 9 ? -0.355 -25.438 -2.371 1 90.75 9 GLN B CA 1
ATOM 1627 C C . GLN B 1 9 ? 1.036 -24.906 -2.021 1 90.75 9 GLN B C 1
ATOM 1629 O O . GLN B 1 9 ? 1.379 -24.781 -0.844 1 90.75 9 GLN B O 1
ATOM 1634 N N . ALA B 1 10 ? 1.795 -24.656 -3.049 1 95 10 ALA B N 1
ATOM 1635 C CA . ALA B 1 10 ? 3.121 -24.078 -2.83 1 95 10 ALA B CA 1
ATOM 1636 C C . ALA B 1 10 ? 3.031 -22.75 -2.098 1 95 10 ALA B C 1
ATOM 1638 O O . ALA B 1 10 ? 3.789 -22.5 -1.16 1 95 10 ALA B O 1
ATOM 1639 N N . LEU B 1 11 ? 2.121 -21.953 -2.475 1 94.75 11 LEU B N 1
ATOM 1640 C CA . LEU B 1 11 ? 1.91 -20.641 -1.855 1 94.75 11 LEU B CA 1
ATOM 1641 C C . LEU B 1 11 ? 1.466 -20.797 -0.405 1 94.75 11 LEU B C 1
ATOM 1643 O O . LEU B 1 11 ? 1.897 -20.047 0.465 1 94.75 11 LEU B O 1
ATOM 1647 N N . ILE B 1 12 ? 0.658 -21.719 -0.178 1 92.25 12 ILE B N 1
ATOM 1648 C CA . ILE B 1 12 ? 0.17 -21.969 1.175 1 92.25 12 ILE B CA 1
ATOM 1649 C C . ILE B 1 12 ? 1.333 -22.375 2.076 1 92.25 12 ILE B C 1
ATOM 1651 O O . ILE B 1 12 ? 1.479 -21.859 3.186 1 92.25 12 ILE B O 1
ATOM 1655 N N . PHE B 1 13 ? 2.15 -23.266 1.599 1 94.75 13 PHE B N 1
ATOM 1656 C CA . PHE B 1 13 ? 3.318 -23.688 2.363 1 94.75 13 PHE B CA 1
ATOM 1657 C C . PHE B 1 13 ? 4.211 -22.5 2.684 1 94.75 13 PHE B C 1
ATOM 1659 O O . PHE B 1 13 ? 4.695 -22.359 3.811 1 94.75 13 PHE B O 1
ATOM 1666 N N . ARG B 1 14 ? 4.426 -21.656 1.745 1 96.25 14 ARG B N 1
ATOM 1667 C CA . ARG B 1 14 ? 5.258 -20.484 1.966 1 96.25 14 ARG B CA 1
ATOM 1668 C C . ARG B 1 14 ? 4.648 -19.562 3.021 1 96.25 14 ARG B C 1
ATOM 1670 O O . ARG B 1 14 ? 5.352 -19.078 3.904 1 96.25 14 ARG B O 1
ATOM 1677 N N . LEU B 1 15 ? 3.41 -19.328 2.947 1 93.88 15 LEU B N 1
ATOM 1678 C CA . LEU B 1 15 ? 2.695 -18.484 3.906 1 93.88 15 LEU B CA 1
ATOM 1679 C C . LEU B 1 15 ? 2.832 -19.047 5.32 1 93.88 15 LEU B C 1
ATOM 1681 O O . LEU B 1 15 ? 2.955 -18.281 6.281 1 93.88 15 LEU B O 1
ATOM 1685 N N . GLU B 1 16 ? 2.871 -20.375 5.406 1 93.75 16 GLU B N 1
ATOM 1686 C CA . GLU B 1 16 ? 2.967 -21.047 6.695 1 93.75 16 GLU B CA 1
ATOM 1687 C C . GLU B 1 16 ? 4.41 -21.094 7.191 1 93.75 16 GLU B C 1
ATOM 1689 O O . GLU B 1 16 ? 4.68 -21.578 8.289 1 93.75 16 GLU B O 1
ATOM 1694 N N . GLY B 1 17 ? 5.324 -20.688 6.383 1 95.81 17 GLY B N 1
ATOM 1695 C CA . GLY B 1 17 ? 6.73 -20.688 6.762 1 95.81 17 GLY B CA 1
ATOM 1696 C C . GLY B 1 17 ? 7.438 -21.984 6.422 1 95.81 17 GLY B C 1
ATOM 1697 O O . GLY B 1 17 ? 8.586 -22.188 6.809 1 95.81 17 GLY B O 1
ATOM 1698 N N . LYS B 1 18 ? 6.715 -22.891 5.832 1 97.25 18 LYS B N 1
ATOM 1699 C CA . LYS B 1 18 ? 7.305 -24.141 5.363 1 97.25 18 LYS B CA 1
ATOM 1700 C C . LYS B 1 18 ? 7.98 -23.953 4.008 1 97.25 18 LYS B C 1
ATOM 1702 O O . LYS B 1 18 ? 7.547 -24.531 3.008 1 97.25 18 LYS B O 1
ATOM 1707 N N . ILE B 1 19 ? 9.07 -23.328 3.951 1 98.19 19 ILE B N 1
ATOM 1708 C CA . ILE B 1 19 ? 9.703 -22.828 2.738 1 98.19 19 ILE B CA 1
ATOM 1709 C C . ILE B 1 19 ? 10.305 -23.984 1.945 1 98.19 19 ILE B C 1
ATOM 1711 O O . ILE B 1 19 ? 10.297 -23.969 0.712 1 98.19 19 ILE B O 1
ATOM 1715 N N . HIS B 1 20 ? 10.859 -24.953 2.641 1 98.12 20 HIS B N 1
ATOM 1716 C CA . HIS B 1 20 ? 11.422 -26.109 1.937 1 98.12 20 HIS B CA 1
ATOM 1717 C C . HIS B 1 20 ? 10.352 -26.844 1.146 1 98.12 20 HIS B C 1
ATOM 1719 O O . HIS B 1 20 ? 10.547 -27.172 -0.027 1 98.12 20 HIS B O 1
ATOM 1725 N N . GLU B 1 21 ? 9.258 -27.094 1.814 1 97.31 21 GLU B N 1
ATOM 1726 C CA . GLU B 1 21 ? 8.141 -27.75 1.127 1 97.31 21 GLU B CA 1
ATOM 1727 C C . GLU B 1 21 ? 7.633 -26.891 -0.029 1 97.31 21 GLU B C 1
ATOM 1729 O O . GLU B 1 21 ? 7.355 -27.406 -1.114 1 97.31 21 GLU B O 1
ATOM 1734 N N . SER B 1 22 ? 7.48 -25.609 0.259 1 97.06 22 SER B N 1
ATOM 1735 C CA . SER B 1 22 ? 7.066 -24.672 -0.781 1 97.06 22 SER B CA 1
ATOM 1736 C C . SER B 1 22 ? 7.977 -24.75 -2 1 97.06 22 SER B C 1
ATOM 1738 O O . SER B 1 22 ? 7.504 -24.828 -3.135 1 97.06 22 SER B O 1
ATOM 1740 N N . LEU B 1 23 ? 9.258 -24.781 -1.774 1 98.12 23 LEU B N 1
ATOM 1741 C CA . LEU B 1 23 ? 10.242 -24.875 -2.846 1 98.12 23 LEU B CA 1
ATOM 1742 C C . LEU B 1 23 ? 10.008 -26.141 -3.678 1 98.12 23 LEU B C 1
ATOM 1744 O O . LEU B 1 23 ? 10.008 -26.078 -4.91 1 98.12 23 LEU B O 1
ATOM 1748 N N . GLU B 1 24 ? 9.75 -27.234 -3.037 1 97.56 24 GLU B N 1
ATOM 1749 C CA . GLU B 1 24 ? 9.523 -28.5 -3.732 1 97.56 24 GLU B CA 1
ATOM 1750 C C . GLU B 1 24 ? 8.305 -28.422 -4.645 1 97.56 24 GLU B C 1
ATOM 1752 O O . GLU B 1 24 ? 8.328 -28.906 -5.777 1 97.56 24 GLU B O 1
ATOM 1757 N N . PHE B 1 25 ? 7.293 -27.828 -4.141 1 95.62 25 PHE B N 1
ATOM 1758 C CA . PHE B 1 25 ? 6.059 -27.703 -4.914 1 95.62 25 PHE B CA 1
ATOM 1759 C C . PHE B 1 25 ? 6.246 -26.75 -6.086 1 95.62 25 PHE B C 1
ATOM 1761 O O . PHE B 1 25 ? 5.781 -27.031 -7.195 1 95.62 25 PHE B O 1
ATOM 1768 N N . PHE B 1 26 ? 6.945 -25.641 -5.918 1 96.38 26 PHE B N 1
ATOM 1769 C CA . PHE B 1 26 ? 7.203 -24.734 -7.027 1 96.38 26 PHE B CA 1
ATOM 1770 C C . PHE B 1 26 ? 8.109 -25.375 -8.062 1 96.38 26 PHE B C 1
ATOM 1772 O O . PHE B 1 26 ? 7.973 -25.125 -9.258 1 96.38 26 PHE B O 1
ATOM 1779 N N . GLN B 1 27 ? 9.078 -26.156 -7.543 1 96.62 27 GLN B N 1
ATOM 1780 C CA . GLN B 1 27 ? 9.906 -26.906 -8.477 1 96.62 27 GLN B CA 1
ATOM 1781 C C . GLN B 1 27 ? 9.062 -27.844 -9.336 1 96.62 27 GLN B C 1
ATOM 1783 O O . GLN B 1 27 ? 9.305 -27.984 -10.539 1 96.62 27 GLN B O 1
ATOM 1788 N N . THR B 1 28 ? 8.109 -28.5 -8.711 1 94.88 28 THR B N 1
ATOM 1789 C CA . THR B 1 28 ? 7.18 -29.344 -9.445 1 94.88 28 THR B CA 1
ATOM 179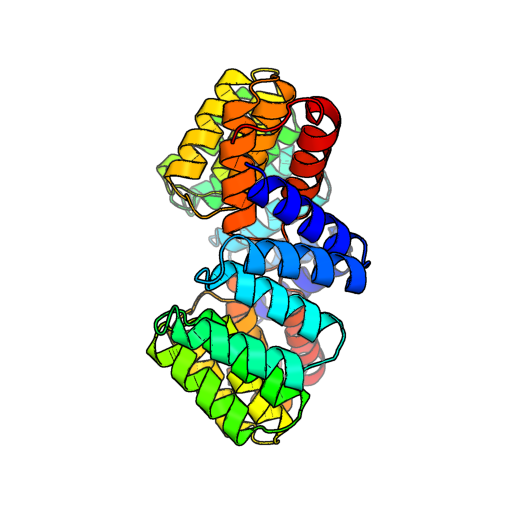0 C C 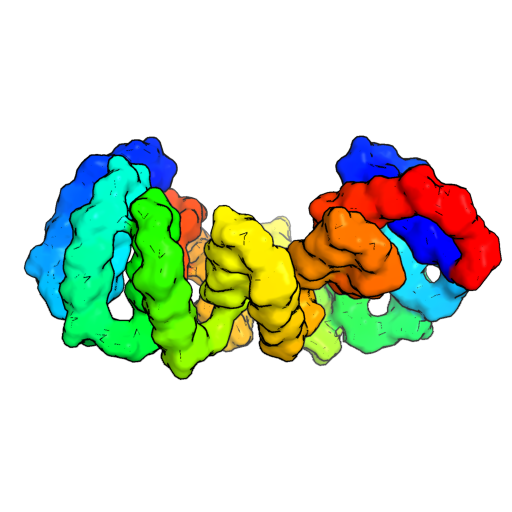. THR B 1 28 ? 6.422 -28.547 -10.5 1 94.88 28 THR B C 1
ATOM 1792 O O . THR B 1 28 ? 6.25 -29 -11.633 1 94.88 28 THR B O 1
ATOM 1795 N N . CYS B 1 29 ? 5.938 -27.328 -10.148 1 92.5 29 CYS B N 1
ATOM 1796 C CA . CYS B 1 29 ? 5.273 -26.453 -11.102 1 92.5 29 CYS B CA 1
ATOM 1797 C C . CYS B 1 29 ? 6.191 -26.125 -12.273 1 92.5 29 CYS B C 1
ATOM 1799 O O . CYS B 1 29 ? 5.754 -26.109 -13.422 1 92.5 29 CYS B O 1
ATOM 1801 N N . ALA B 1 30 ? 7.508 -25.844 -12 1 92.88 30 ALA B N 1
ATOM 1802 C CA . ALA B 1 30 ? 8.477 -25.484 -13.023 1 92.88 30 ALA B CA 1
ATOM 1803 C C . ALA B 1 30 ? 8.75 -26.641 -13.969 1 92.88 30 ALA B C 1
ATOM 1805 O O . ALA B 1 30 ? 9.023 -26.438 -15.156 1 92.88 30 ALA B O 1
ATOM 1806 N N . ILE B 1 31 ? 8.664 -27.875 -13.406 1 91.62 31 ILE B N 1
ATOM 1807 C CA . ILE B 1 31 ? 8.852 -29.062 -14.219 1 91.62 31 ILE B CA 1
ATOM 1808 C C . ILE B 1 31 ? 7.656 -29.266 -15.141 1 91.62 31 ILE B C 1
ATOM 1810 O O . ILE B 1 31 ? 7.812 -29.656 -16.297 1 91.62 31 ILE B O 1
ATOM 1814 N N . LEU B 1 32 ? 6.453 -28.875 -14.602 1 87.75 32 LEU B N 1
ATOM 1815 C CA . LEU B 1 32 ? 5.223 -29.031 -15.367 1 87.75 32 LEU B CA 1
ATOM 1816 C C . LEU B 1 32 ? 5.133 -27.984 -16.469 1 87.75 32 LEU B C 1
ATOM 1818 O O . LEU B 1 32 ? 4.574 -28.25 -17.547 1 87.75 32 LEU B O 1
ATOM 1822 N N . ARG B 1 33 ? 5.711 -26.859 -16.297 1 85.25 33 ARG B N 1
ATOM 1823 C CA . ARG B 1 33 ? 5.758 -25.797 -17.312 1 85.25 33 ARG B CA 1
ATOM 1824 C C . ARG B 1 33 ? 7.137 -25.156 -17.359 1 85.25 33 ARG B C 1
ATOM 1826 O O . ARG B 1 33 ? 7.34 -24.062 -16.828 1 85.25 33 ARG B O 1
ATOM 1833 N N . PRO B 1 34 ? 8.148 -25.812 -17.969 1 77.88 34 PRO B N 1
ATOM 1834 C CA . PRO B 1 34 ? 9.555 -25.422 -17.891 1 77.88 34 PRO B CA 1
ATOM 1835 C C . PRO B 1 34 ? 9.82 -24.047 -18.484 1 77.88 34 PRO B C 1
ATOM 1837 O O . PRO B 1 34 ? 10.781 -23.375 -18.094 1 77.88 34 PRO B O 1
ATOM 1840 N N . ARG B 1 35 ? 9.039 -23.625 -19.328 1 82.81 35 ARG B N 1
ATOM 1841 C CA . ARG B 1 35 ? 9.344 -22.375 -20 1 82.81 35 ARG B CA 1
ATOM 1842 C C . ARG B 1 35 ? 8.578 -21.203 -19.375 1 82.81 35 ARG B C 1
ATOM 1844 O O . ARG B 1 35 ? 8.555 -20.109 -19.922 1 82.81 35 ARG B O 1
ATOM 1851 N N . SER B 1 36 ? 8.094 -21.453 -18.203 1 89.81 36 SER B N 1
ATOM 1852 C CA . SER B 1 36 ? 7.375 -20.375 -17.531 1 89.81 36 SER B CA 1
ATOM 1853 C C . SER B 1 36 ? 8.305 -19.562 -16.625 1 89.81 36 SER B C 1
ATOM 1855 O O . SER B 1 36 ? 8.734 -20.047 -15.578 1 89.81 36 SER B O 1
ATOM 1857 N N . ALA B 1 37 ? 8.633 -18.328 -17.094 1 93.69 37 ALA B N 1
ATOM 1858 C CA . ALA B 1 37 ? 9.469 -17.453 -16.281 1 93.69 37 ALA B CA 1
ATOM 1859 C C . ALA B 1 37 ? 8.859 -17.219 -14.906 1 93.69 37 ALA B C 1
ATOM 1861 O O . ALA B 1 37 ? 9.578 -17.125 -13.906 1 93.69 37 ALA B O 1
ATOM 1862 N N . ASP B 1 38 ? 7.57 -17.25 -14.812 1 91.56 38 ASP B N 1
ATOM 1863 C CA . ASP B 1 38 ? 6.867 -17 -13.562 1 91.56 38 ASP B CA 1
ATOM 1864 C C . ASP B 1 38 ? 7.105 -18.125 -12.555 1 91.56 38 ASP B C 1
ATOM 1866 O O . ASP B 1 38 ? 7.312 -17.859 -11.367 1 91.56 38 ASP B O 1
ATOM 1870 N N . ASN B 1 39 ? 7.012 -19.359 -13.023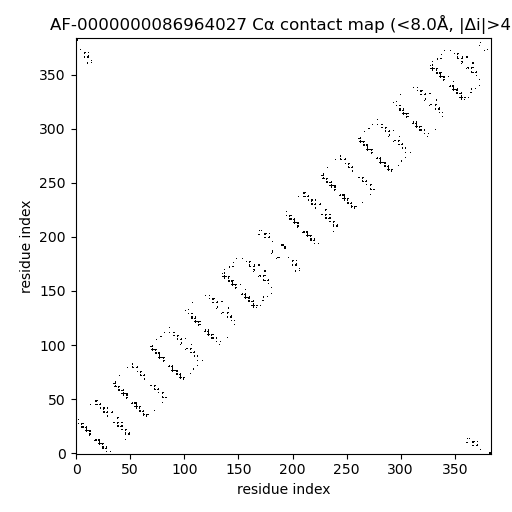 1 91.75 39 ASN B N 1
ATOM 1871 C CA . ASN B 1 39 ? 7.273 -20.469 -12.125 1 91.75 39 ASN B CA 1
ATOM 1872 C C . ASN B 1 39 ? 8.719 -20.469 -11.633 1 91.75 39 ASN B C 1
ATOM 1874 O O . ASN B 1 39 ? 8.984 -20.734 -10.461 1 91.75 39 ASN B O 1
ATOM 1878 N N . LEU B 1 40 ? 9.617 -20.172 -12.539 1 95.94 40 LEU B N 1
ATOM 1879 C CA . LEU B 1 40 ? 11.023 -20.109 -12.164 1 95.94 40 LEU B CA 1
ATOM 1880 C C . LEU B 1 40 ? 11.258 -18.984 -11.148 1 95.94 40 LEU B C 1
ATOM 1882 O O . LEU B 1 40 ? 12.039 -19.156 -10.211 1 95.94 40 LEU B O 1
ATOM 1886 N N . LYS B 1 41 ? 10.547 -17.906 -11.289 1 96.62 41 LYS B N 1
ATOM 1887 C CA . LYS B 1 41 ? 10.656 -16.797 -10.328 1 96.62 41 LYS B CA 1
ATOM 1888 C C . LYS B 1 41 ? 10.234 -17.25 -8.93 1 96.62 41 LYS B C 1
ATOM 1890 O O . LYS B 1 41 ? 10.852 -16.859 -7.938 1 96.62 41 LYS B O 1
ATOM 1895 N N . GLN B 1 42 ? 9.219 -18.016 -8.898 1 96.44 42 GLN B N 1
ATOM 1896 C CA . GLN B 1 42 ? 8.75 -18.484 -7.598 1 96.44 42 GLN B CA 1
ATOM 1897 C C . GLN B 1 42 ? 9.734 -19.469 -6.973 1 96.44 42 GLN B C 1
ATOM 1899 O O . GLN B 1 42 ? 9.93 -19.469 -5.754 1 96.44 42 GLN B O 1
ATOM 1904 N N . VAL B 1 43 ? 10.336 -20.312 -7.793 1 97.5 43 VAL B N 1
ATOM 1905 C CA . VAL B 1 43 ? 11.398 -21.188 -7.312 1 97.5 43 VAL B CA 1
ATOM 1906 C C . VAL B 1 43 ? 12.547 -20.344 -6.75 1 97.5 43 VAL B C 1
ATOM 1908 O O . VAL B 1 43 ? 12.992 -20.578 -5.621 1 97.5 43 VAL B O 1
ATOM 1911 N N . ALA B 1 44 ? 12.969 -19.359 -7.512 1 98.44 44 ALA B N 1
ATOM 1912 C CA . ALA B 1 44 ? 14.062 -18.484 -7.09 1 98.44 44 ALA B CA 1
ATOM 1913 C C . ALA B 1 44 ? 13.703 -17.75 -5.809 1 98.44 44 ALA B C 1
ATOM 1915 O O . ALA B 1 44 ? 14.531 -17.609 -4.902 1 98.44 44 ALA B O 1
ATOM 1916 N N . ARG B 1 45 ? 12.484 -17.281 -5.664 1 97.75 45 ARG B N 1
ATOM 1917 C CA . ARG B 1 45 ? 12.023 -16.594 -4.465 1 97.75 45 ARG B CA 1
ATOM 1918 C C . ARG B 1 45 ? 12.094 -17.5 -3.248 1 97.75 45 ARG B C 1
ATOM 1920 O O . ARG B 1 45 ? 12.5 -17.078 -2.164 1 97.75 45 ARG B O 1
ATOM 1927 N N . SER B 1 46 ? 11.695 -18.734 -3.438 1 98.38 46 SER B N 1
ATOM 1928 C CA . SER B 1 46 ? 11.789 -19.703 -2.342 1 98.38 46 SER B CA 1
ATOM 1929 C C . SER B 1 46 ? 13.234 -19.906 -1.909 1 98.38 46 SER B C 1
ATOM 1931 O O . SER B 1 46 ? 13.531 -19.953 -0.713 1 98.38 46 SER B O 1
ATOM 1933 N N . LEU B 1 47 ? 14.117 -20.031 -2.863 1 98.69 47 LEU B N 1
ATOM 1934 C CA . LEU B 1 47 ? 15.539 -20.172 -2.562 1 98.69 47 LEU B CA 1
ATOM 1935 C C . LEU B 1 47 ? 16.062 -18.953 -1.823 1 98.69 47 LEU B C 1
ATOM 1937 O O . LEU B 1 47 ? 16.797 -19.078 -0.843 1 98.69 47 LEU B O 1
ATOM 1941 N N . PHE B 1 48 ? 15.656 -17.812 -2.213 1 98.56 48 PHE B N 1
ATOM 1942 C CA . PHE B 1 48 ? 16.031 -16.562 -1.548 1 98.56 48 PHE B CA 1
ATOM 1943 C C . PHE B 1 48 ? 15.578 -16.578 -0.093 1 98.56 48 PHE B C 1
ATOM 1945 O O . PHE B 1 48 ? 16.359 -16.25 0.807 1 98.56 48 PHE B O 1
ATOM 1952 N N . LEU B 1 49 ? 14.336 -16.984 0.126 1 97.81 49 LEU B N 1
ATOM 1953 C CA . LEU B 1 49 ? 13.766 -17.016 1.469 1 97.81 49 LEU B CA 1
ATOM 1954 C C . LEU B 1 49 ? 14.492 -18.016 2.354 1 97.81 49 LEU B C 1
ATOM 1956 O O . LEU B 1 49 ? 14.555 -17.844 3.572 1 97.81 49 LEU B O 1
ATOM 1960 N N . LEU B 1 50 ? 15.094 -19 1.732 1 98.25 50 LEU B N 1
ATOM 1961 C CA . LEU B 1 50 ? 15.859 -20.016 2.455 1 98.25 50 LEU B CA 1
ATOM 1962 C C . LEU B 1 50 ? 17.281 -19.531 2.707 1 98.25 50 LEU B C 1
ATOM 1964 O O . LEU B 1 50 ? 18.078 -20.234 3.346 1 98.25 50 LEU B O 1
ATOM 1968 N N . GLY B 1 51 ? 17.641 -18.406 2.141 1 98.06 51 GLY B N 1
ATOM 1969 C CA . GLY B 1 51 ? 18.984 -17.859 2.297 1 98.06 51 GLY B CA 1
ATOM 1970 C C . GLY B 1 51 ? 19.969 -18.391 1.265 1 98.06 51 GLY B C 1
ATOM 1971 O O . GLY B 1 51 ? 21.172 -18.141 1.366 1 98.06 51 GLY B O 1
ATOM 1972 N N . LYS B 1 52 ? 19.516 -19.141 0.37 1 98.5 52 LYS B N 1
ATOM 1973 C CA . LYS B 1 52 ? 20.344 -19.688 -0.698 1 98.5 52 LYS B CA 1
ATOM 1974 C C . LYS B 1 52 ? 20.438 -18.703 -1.869 1 98.5 52 LYS B C 1
ATOM 1976 O O . LYS B 1 52 ? 19.984 -19.016 -2.973 1 98.5 52 LYS B O 1
ATOM 1981 N N . HIS B 1 53 ? 21.062 -17.594 -1.718 1 98.81 53 HIS B N 1
ATOM 1982 C CA . HIS B 1 53 ? 21.078 -16.469 -2.641 1 98.81 53 HIS B CA 1
ATOM 1983 C C . HIS B 1 53 ? 21.797 -16.828 -3.939 1 98.81 53 HIS B C 1
ATOM 1985 O O . HIS B 1 53 ? 21.359 -16.438 -5.023 1 98.81 53 HIS B O 1
ATOM 1991 N N . LYS B 1 54 ? 22.906 -17.562 -3.885 1 98.69 54 LYS B N 1
ATOM 1992 C CA . LYS B 1 54 ? 23.625 -17.969 -5.094 1 98.69 54 LYS B CA 1
ATOM 1993 C C . LYS B 1 54 ? 22.75 -18.844 -5.984 1 98.69 54 LYS B C 1
ATOM 1995 O O . LYS B 1 54 ? 22.688 -18.656 -7.199 1 98.69 54 LYS B O 1
ATOM 2000 N N . ALA B 1 55 ? 22.109 -19.766 -5.293 1 98.75 55 ALA B N 1
ATOM 2001 C CA . ALA B 1 55 ? 21.203 -20.641 -6.039 1 98.75 55 ALA B CA 1
ATOM 2002 C C . ALA B 1 55 ? 20.047 -19.844 -6.637 1 98.75 55 ALA B C 1
ATOM 2004 O O . ALA B 1 55 ? 19.625 -20.094 -7.766 1 98.75 55 ALA B O 1
ATOM 2005 N N . ALA B 1 56 ? 19.484 -18.906 -5.883 1 98.81 56 ALA B N 1
ATOM 2006 C CA . ALA B 1 56 ? 18.422 -18.047 -6.387 1 98.81 56 ALA B CA 1
ATOM 2007 C C . ALA B 1 56 ? 18.875 -17.281 -7.637 1 98.81 56 ALA B C 1
ATOM 2009 O O . ALA B 1 56 ? 18.125 -17.188 -8.617 1 98.81 56 ALA B O 1
ATOM 2010 N N . ILE B 1 57 ? 20.109 -16.766 -7.633 1 98.81 57 ILE B N 1
ATOM 2011 C CA . ILE B 1 57 ? 20.672 -16.031 -8.766 1 98.81 57 ILE B CA 1
ATOM 2012 C C . ILE B 1 57 ? 20.688 -16.922 -10.008 1 98.81 57 ILE B C 1
ATOM 2014 O O . ILE B 1 57 ? 20.297 -16.5 -11.094 1 98.81 57 ILE B O 1
ATOM 2018 N N . GLU B 1 58 ? 21.109 -18.188 -9.859 1 98.62 58 GLU B N 1
ATOM 2019 C CA . GLU B 1 58 ? 21.156 -19.109 -10.984 1 98.62 58 GLU B CA 1
ATOM 2020 C C . GLU B 1 58 ? 19.766 -19.312 -11.594 1 98.62 58 GLU B C 1
ATOM 2022 O O . GLU B 1 58 ? 19.609 -19.281 -12.812 1 98.62 58 GLU B O 1
ATOM 2027 N N . VAL B 1 59 ? 18.781 -19.453 -10.727 1 98.12 59 VAL B N 1
ATOM 2028 C CA . VAL B 1 59 ? 17.422 -19.688 -11.195 1 98.12 59 VAL B CA 1
ATOM 2029 C C . VAL B 1 59 ? 16.859 -18.422 -11.828 1 98.12 59 VAL B C 1
ATOM 2031 O O . VAL B 1 59 ? 16.172 -18.484 -12.852 1 98.12 59 VAL B O 1
ATOM 2034 N N . TYR B 1 60 ? 17.109 -17.25 -11.258 1 98.44 60 TYR B N 1
ATOM 2035 C CA . TYR B 1 60 ? 16.672 -15.992 -11.859 1 98.44 60 TYR B CA 1
ATOM 2036 C C . TYR B 1 60 ? 17.328 -15.781 -13.227 1 98.44 60 TYR B C 1
ATOM 2038 O O . TYR B 1 60 ? 16.688 -15.289 -14.156 1 98.44 60 TYR B O 1
ATOM 2046 N N . ASN B 1 61 ? 18.594 -16.141 -13.336 1 97.88 61 ASN B N 1
ATOM 2047 C CA . ASN B 1 61 ? 19.266 -16.047 -14.633 1 97.88 61 ASN B CA 1
ATOM 2048 C C . ASN B 1 61 ? 18.594 -16.953 -15.664 1 97.88 61 ASN B C 1
ATOM 2050 O O . ASN B 1 61 ? 18.406 -16.562 -16.812 1 97.88 61 ASN B O 1
ATOM 2054 N N . ASP B 1 62 ? 18.219 -18.172 -15.242 1 96.62 62 ASP B N 1
ATOM 2055 C CA . ASP B 1 62 ? 17.484 -19.062 -16.109 1 96.62 62 ASP B CA 1
ATOM 2056 C C . ASP B 1 62 ? 16.141 -18.438 -16.531 1 96.62 62 ASP B C 1
ATOM 2058 O O . ASP B 1 62 ? 15.789 -18.453 -17.719 1 96.62 62 ASP B O 1
ATOM 2062 N N . ALA B 1 63 ? 15.422 -17.859 -15.555 1 97.12 63 ALA B N 1
ATOM 2063 C CA . ALA B 1 63 ? 14.141 -17.219 -15.836 1 97.12 63 ALA B CA 1
ATOM 2064 C C . ALA B 1 63 ? 14.297 -16.078 -16.844 1 97.12 63 ALA B C 1
ATOM 2066 O O . ALA B 1 63 ? 13.445 -15.883 -17.703 1 97.12 63 ALA B O 1
ATOM 2067 N N . ALA B 1 64 ? 15.422 -15.305 -16.75 1 96.38 64 ALA B N 1
ATOM 2068 C CA . ALA B 1 64 ? 15.688 -14.172 -17.641 1 96.38 64 ALA B CA 1
ATOM 2069 C C . ALA B 1 64 ? 15.828 -14.625 -19.094 1 96.38 64 ALA B C 1
ATOM 2071 O O . ALA B 1 64 ? 15.531 -13.867 -20.016 1 96.38 64 ALA B O 1
ATOM 2072 N N . GLN B 1 65 ? 16.25 -15.898 -19.312 1 95.5 65 GLN B N 1
ATOM 2073 C CA . GLN B 1 65 ? 16.391 -16.453 -20.656 1 95.5 65 GLN B CA 1
ATOM 2074 C C . GLN B 1 65 ? 15.023 -16.641 -21.312 1 95.5 65 GLN B C 1
ATOM 2076 O O . GLN B 1 65 ? 14.906 -16.609 -22.531 1 95.5 65 GLN B O 1
ATOM 2081 N N . HIS B 1 66 ? 14.039 -16.812 -20.5 1 93.75 66 HIS B N 1
ATOM 2082 C CA . HIS B 1 66 ? 12.695 -17.078 -21.016 1 93.75 66 HIS B CA 1
ATOM 2083 C C . HIS B 1 66 ? 11.875 -15.789 -21.094 1 93.75 66 HIS B C 1
ATOM 2085 O O . HIS B 1 66 ? 10.859 -15.742 -21.797 1 93.75 66 HIS B O 1
ATOM 2091 N N . ASN B 1 67 ? 12.227 -14.766 -20.359 1 93.69 67 ASN B N 1
ATOM 2092 C CA . ASN B 1 67 ? 11.586 -13.453 -20.422 1 93.69 67 ASN B CA 1
ATOM 2093 C C . ASN B 1 67 ? 12.57 -12.328 -20.125 1 93.69 67 ASN B C 1
ATOM 2095 O O . ASN B 1 67 ? 12.727 -11.914 -18.969 1 93.69 67 ASN B O 1
ATOM 2099 N N . GLU B 1 68 ? 13.094 -11.719 -21.109 1 91.94 68 GLU B N 1
ATOM 2100 C CA . GLU B 1 68 ? 14.148 -10.719 -20.953 1 91.94 68 GLU B CA 1
ATOM 2101 C C . GLU B 1 68 ? 13.562 -9.352 -20.641 1 91.94 68 GLU B C 1
ATOM 2103 O O . GLU B 1 68 ? 14.289 -8.43 -20.25 1 91.94 68 GLU B O 1
ATOM 2108 N N . LYS B 1 69 ? 12.312 -9.25 -20.734 1 95.44 69 LYS B N 1
ATOM 2109 C CA . LYS B 1 69 ? 11.703 -7.941 -20.562 1 95.44 69 LYS B CA 1
ATOM 2110 C C . LYS B 1 69 ? 11.062 -7.816 -19.172 1 95.44 69 LYS B C 1
ATOM 2112 O O . LYS B 1 69 ? 10.453 -6.793 -18.859 1 95.44 69 LYS B O 1
ATOM 2117 N N . ASP B 1 70 ? 11.195 -8.812 -18.438 1 95.5 70 ASP B N 1
ATOM 2118 C CA . ASP B 1 70 ? 10.633 -8.82 -17.094 1 95.5 70 ASP B CA 1
ATOM 2119 C C . ASP B 1 70 ? 11.555 -8.102 -16.109 1 95.5 70 ASP B C 1
ATOM 2121 O O . ASP B 1 70 ? 12.555 -8.664 -15.664 1 95.5 70 ASP B O 1
ATOM 2125 N N . TRP B 1 71 ? 11.195 -6.875 -15.781 1 97.06 71 TRP B N 1
ATOM 2126 C CA . TRP B 1 71 ? 12.039 -6.059 -14.914 1 97.06 71 TRP B CA 1
ATOM 2127 C C . TRP B 1 71 ? 12.195 -6.711 -13.539 1 97.06 71 TRP B C 1
ATOM 2129 O O . TRP B 1 71 ? 13.219 -6.531 -12.875 1 97.06 71 TRP B O 1
ATOM 2139 N N . GLU B 1 72 ? 11.203 -7.477 -13.086 1 96.81 72 GLU B N 1
ATOM 2140 C CA . GLU B 1 72 ? 11.219 -8.102 -11.766 1 96.81 72 GLU B CA 1
ATOM 2141 C C . GLU B 1 72 ? 12.391 -9.07 -11.625 1 96.81 72 GLU B C 1
ATOM 2143 O O . GLU B 1 72 ? 12.961 -9.211 -10.539 1 96.81 72 GLU B O 1
ATOM 2148 N N . ILE B 1 73 ? 12.664 -9.766 -12.68 1 98 73 ILE B N 1
ATOM 2149 C CA . ILE B 1 73 ? 13.766 -10.719 -12.656 1 98 73 ILE B CA 1
ATOM 2150 C C . ILE B 1 73 ? 15.07 -9.992 -12.367 1 98 73 ILE B C 1
ATOM 2152 O O . ILE B 1 73 ? 15.828 -10.375 -11.469 1 98 73 ILE B O 1
ATOM 2156 N N . TYR B 1 74 ? 15.328 -8.883 -13.016 1 98.44 74 TYR B N 1
ATOM 2157 C CA . TYR B 1 74 ? 16.562 -8.109 -12.836 1 98.44 74 TYR B CA 1
ATOM 2158 C C . TYR B 1 74 ? 16.578 -7.434 -11.469 1 98.44 74 TYR B C 1
ATOM 2160 O O . TYR B 1 74 ? 17.625 -7.355 -10.828 1 98.44 74 TYR B O 1
ATOM 2168 N N . HIS B 1 75 ? 15.438 -6.969 -10.984 1 98.56 75 HIS B N 1
ATOM 2169 C CA . HIS B 1 75 ? 15.352 -6.434 -9.633 1 98.56 75 HIS B CA 1
ATOM 2170 C C . HIS B 1 75 ? 15.758 -7.48 -8.594 1 98.56 75 HIS B C 1
ATOM 2172 O O . HIS B 1 75 ? 16.594 -7.215 -7.734 1 98.56 75 HIS B O 1
ATOM 2178 N N . ASN B 1 76 ? 15.195 -8.656 -8.789 1 98.44 76 ASN B N 1
ATOM 2179 C CA . ASN B 1 76 ? 15.453 -9.695 -7.797 1 98.44 76 ASN B CA 1
ATOM 2180 C C . ASN B 1 76 ? 16.891 -10.203 -7.883 1 98.44 76 ASN B C 1
ATOM 2182 O O . ASN B 1 76 ? 17.484 -10.57 -6.863 1 98.44 76 ASN B O 1
ATOM 2186 N N . LEU B 1 77 ? 17.422 -10.258 -9.109 1 98.69 77 LEU B N 1
ATOM 2187 C CA . LEU B 1 77 ? 18.844 -10.531 -9.242 1 98.69 77 LEU B CA 1
ATOM 2188 C C . LEU B 1 77 ? 19.672 -9.516 -8.461 1 98.69 77 LEU B C 1
ATOM 2190 O O . LEU B 1 77 ? 20.578 -9.891 -7.715 1 98.69 77 LEU B O 1
ATOM 2194 N N . GLY B 1 78 ? 19.328 -8.227 -8.602 1 98.81 78 GLY B N 1
ATOM 2195 C CA . GLY B 1 78 ? 20 -7.172 -7.855 1 98.81 78 GLY B CA 1
ATOM 2196 C C . GLY B 1 78 ? 19.922 -7.363 -6.352 1 98.81 78 GLY B C 1
ATOM 2197 O O . GLY B 1 78 ? 20.922 -7.207 -5.648 1 98.81 78 GLY B O 1
ATOM 2198 N N . VAL B 1 79 ? 18.766 -7.711 -5.871 1 98.75 79 VAL B N 1
ATOM 2199 C CA . VAL B 1 79 ? 18.547 -7.926 -4.445 1 98.75 79 VAL B CA 1
ATOM 2200 C C . VAL B 1 79 ? 19.406 -9.094 -3.959 1 98.75 79 VAL B C 1
ATOM 2202 O O . VAL B 1 79 ? 20 -9.031 -2.887 1 98.75 79 VAL B O 1
ATOM 2205 N N . CYS B 1 80 ? 19.406 -10.172 -4.766 1 98.75 80 CYS B N 1
ATOM 2206 C CA . CYS B 1 80 ? 20.234 -11.312 -4.387 1 98.75 80 CYS B CA 1
ATOM 2207 C C . CYS B 1 80 ? 21.703 -10.914 -4.297 1 98.75 80 CYS B C 1
ATOM 2209 O O . CYS B 1 80 ? 22.391 -11.273 -3.334 1 98.75 80 CYS B O 1
ATOM 2211 N N . TYR B 1 81 ? 22.234 -10.195 -5.27 1 98.81 81 TYR B N 1
ATOM 2212 C CA . TYR B 1 81 ? 23.625 -9.75 -5.262 1 98.81 81 TYR B CA 1
ATOM 2213 C C . TYR B 1 81 ? 23.906 -8.836 -4.066 1 98.81 81 TYR B C 1
ATOM 2215 O O . TYR B 1 81 ? 24.984 -8.883 -3.482 1 98.81 81 TYR B O 1
ATOM 2223 N N . MET B 1 82 ? 22.922 -8.016 -3.688 1 98.56 82 MET B N 1
ATOM 2224 C CA . MET B 1 82 ? 23.062 -7.145 -2.521 1 98.56 82 MET B CA 1
ATOM 2225 C C . MET B 1 82 ? 23.25 -7.965 -1.25 1 98.56 82 MET B C 1
ATOM 2227 O O . MET B 1 82 ? 24.078 -7.637 -0.407 1 98.56 82 MET B O 1
ATOM 2231 N N . GLN B 1 83 ? 22.469 -9.047 -1.144 1 98.31 83 GLN B N 1
ATOM 2232 C CA . GLN B 1 83 ? 22.562 -9.906 0.035 1 98.31 83 GLN B CA 1
ATOM 2233 C C . GLN B 1 83 ? 23.938 -10.562 0.125 1 98.31 83 GLN B C 1
ATOM 2235 O O . GLN B 1 83 ? 24.422 -10.844 1.222 1 98.31 83 GLN B O 1
ATOM 2240 N N . LEU B 1 84 ? 24.547 -10.75 -1.008 1 98.25 84 LEU B N 1
ATOM 2241 C CA . LEU B 1 84 ? 25.875 -11.352 -1.067 1 98.25 84 LEU B CA 1
ATOM 2242 C C . LEU B 1 84 ? 26.969 -10.281 -0.991 1 98.25 84 LEU B C 1
ATOM 2244 O O . LEU B 1 84 ? 28.156 -10.594 -1.057 1 98.25 84 LEU B O 1
ATOM 2248 N N . LYS B 1 85 ? 26.562 -9.023 -0.953 1 98.06 85 LYS B N 1
ATOM 2249 C CA . LYS B 1 85 ? 27.422 -7.852 -0.854 1 98.06 85 LYS B CA 1
ATOM 2250 C C . LYS B 1 85 ? 28.234 -7.652 -2.135 1 98.06 85 LYS B C 1
ATOM 2252 O O . LYS B 1 85 ? 29.344 -7.105 -2.1 1 98.06 85 LYS B O 1
ATOM 2257 N N . TYR B 1 86 ? 27.781 -8.219 -3.189 1 98.44 86 TYR B N 1
ATOM 2258 C CA . TYR B 1 86 ? 28.297 -7.879 -4.516 1 98.44 86 TYR B CA 1
ATOM 2259 C C . TYR B 1 86 ? 27.609 -6.633 -5.062 1 98.44 86 TYR B C 1
ATOM 2261 O O . TYR B 1 86 ? 26.828 -6.715 -6.016 1 98.44 86 TYR B O 1
ATOM 2269 N N . PHE B 1 87 ? 27.906 -5.48 -4.602 1 98.44 87 PHE B N 1
ATOM 2270 C CA . PHE B 1 87 ? 27.156 -4.246 -4.781 1 98.44 87 PHE B CA 1
ATOM 2271 C C . PHE B 1 87 ? 27.234 -3.775 -6.23 1 98.44 87 PHE B C 1
ATOM 2273 O O . PHE B 1 87 ? 26.234 -3.289 -6.781 1 98.44 87 PHE B O 1
ATOM 2280 N N . HIS B 1 88 ? 28.391 -3.926 -6.887 1 98.31 88 HIS B N 1
ATOM 2281 C CA . HIS B 1 88 ? 28.516 -3.49 -8.273 1 98.31 88 HIS B CA 1
ATOM 2282 C C . HIS B 1 88 ? 27.562 -4.262 -9.18 1 98.31 88 HIS B C 1
ATOM 2284 O O . HIS B 1 88 ? 26.844 -3.664 -9.984 1 98.31 88 HIS B O 1
ATOM 2290 N N . LYS B 1 89 ? 27.547 -5.574 -8.945 1 98.69 89 LYS B N 1
ATOM 2291 C CA . LYS B 1 89 ? 26.641 -6.414 -9.719 1 98.69 89 LYS B CA 1
ATOM 2292 C C . LYS B 1 89 ? 25.188 -6.094 -9.398 1 98.69 89 LYS B C 1
ATOM 2294 O O . LYS B 1 89 ? 24.328 -6.098 -10.289 1 98.69 89 LYS B O 1
ATOM 2299 N N . ALA B 1 90 ? 24.891 -5.859 -8.109 1 98.88 90 ALA B N 1
ATOM 2300 C CA . ALA B 1 90 ? 23.547 -5.5 -7.68 1 98.88 90 ALA B CA 1
ATOM 2301 C C . ALA B 1 90 ? 23.062 -4.234 -8.383 1 98.88 90 ALA B C 1
ATOM 2303 O O . ALA B 1 90 ? 21.984 -4.211 -8.961 1 98.88 90 ALA B O 1
ATOM 2304 N N . LYS B 1 91 ? 23.906 -3.211 -8.391 1 98.75 91 LYS B N 1
ATOM 2305 C CA . LYS B 1 91 ? 23.562 -1.945 -9.031 1 98.75 91 LYS B CA 1
ATOM 2306 C C . LYS B 1 91 ? 23.344 -2.129 -10.531 1 98.75 91 LYS B C 1
ATOM 2308 O O . LYS B 1 91 ? 22.422 -1.549 -11.109 1 98.75 91 LYS B O 1
ATOM 2313 N N . ASP B 1 92 ? 24.219 -2.951 -11.156 1 98.69 92 ASP B N 1
ATOM 2314 C CA . ASP B 1 92 ? 24.062 -3.225 -12.586 1 98.69 92 ASP B CA 1
ATOM 2315 C C . ASP B 1 92 ? 22.688 -3.82 -12.883 1 98.69 92 ASP B C 1
ATOM 2317 O O . ASP B 1 92 ? 22 -3.361 -13.789 1 98.69 92 ASP B O 1
ATOM 2321 N N . GLN B 1 93 ? 22.328 -4.84 -12.102 1 98.75 93 GLN B N 1
ATOM 2322 C CA . GLN B 1 93 ? 21.062 -5.52 -12.32 1 98.75 93 GLN B CA 1
ATOM 2323 C C . GLN B 1 93 ? 19.875 -4.598 -12.031 1 98.75 93 GLN B C 1
ATOM 2325 O O . GLN B 1 93 ? 18.875 -4.609 -12.75 1 98.75 93 GLN B O 1
ATOM 2330 N N . LEU B 1 94 ? 19.938 -3.752 -11.023 1 98.81 94 LEU B N 1
ATOM 2331 C CA . LEU B 1 94 ? 18.875 -2.824 -10.68 1 98.81 94 LEU B CA 1
ATOM 2332 C C . LEU B 1 94 ? 18.734 -1.738 -11.734 1 98.81 94 LEU B C 1
ATOM 2334 O O . LEU B 1 94 ? 17.609 -1.311 -12.047 1 98.81 94 LEU B O 1
ATOM 2338 N N . ASN B 1 95 ? 19.844 -1.308 -12.297 1 98.56 95 ASN B N 1
ATOM 2339 C CA . ASN B 1 95 ? 19.781 -0.359 -13.406 1 98.56 95 ASN B CA 1
ATOM 2340 C C . ASN B 1 95 ? 19.141 -0.984 -14.641 1 98.56 95 ASN B C 1
ATOM 2342 O O . ASN B 1 95 ? 18.375 -0.329 -15.344 1 98.56 95 ASN B O 1
ATOM 2346 N N . ASN B 1 96 ? 19.5 -2.25 -14.906 1 98.25 96 ASN B N 1
ATOM 2347 C CA . ASN B 1 96 ? 18.812 -2.965 -15.977 1 98.25 96 ASN B CA 1
ATOM 2348 C C . ASN B 1 96 ? 17.297 -3.004 -15.758 1 98.25 96 ASN B C 1
ATOM 2350 O O . ASN B 1 96 ? 16.531 -2.801 -16.688 1 98.25 96 ASN B O 1
ATOM 2354 N N . ALA B 1 97 ? 16.891 -3.279 -14.508 1 98.56 97 ALA B N 1
ATOM 2355 C CA . ALA B 1 97 ? 15.477 -3.301 -14.164 1 98.56 97 ALA B CA 1
ATOM 2356 C C . ALA B 1 97 ? 14.82 -1.955 -14.453 1 98.56 97 ALA B C 1
ATOM 2358 O O . ALA B 1 97 ? 13.734 -1.899 -15.039 1 98.56 97 ALA B O 1
ATOM 2359 N N . LEU B 1 98 ? 15.477 -0.846 -14.164 1 98.12 98 LEU B N 1
ATOM 2360 C CA . LEU B 1 98 ? 14.938 0.497 -14.359 1 98.12 98 LEU B CA 1
ATOM 2361 C C . LEU B 1 98 ? 14.859 0.841 -15.844 1 98.12 98 LEU B C 1
ATOM 2363 O O . LEU B 1 98 ? 13.977 1.598 -16.266 1 98.12 98 LEU B O 1
ATOM 2367 N N . GLN B 1 99 ? 15.781 0.286 -16.641 1 97.81 99 GLN B N 1
ATOM 2368 C CA . GLN B 1 99 ? 15.75 0.496 -18.094 1 97.81 99 GLN B CA 1
ATOM 2369 C C . GLN B 1 99 ? 14.516 -0.16 -18.703 1 97.81 99 GLN B C 1
ATOM 2371 O O . GLN B 1 99 ? 13.938 0.374 -19.656 1 97.81 99 GLN B O 1
ATOM 2376 N N . LEU B 1 100 ? 14.195 -1.31 -18.188 1 97.5 100 LEU B N 1
ATOM 2377 C CA . LEU B 1 100 ? 13.031 -2.025 -18.688 1 97.5 100 LEU B CA 1
ATOM 2378 C C . LEU B 1 100 ? 11.742 -1.364 -18.219 1 97.5 100 LEU B C 1
ATOM 2380 O O . LEU B 1 100 ? 10.773 -1.255 -18.984 1 97.5 100 LEU B O 1
ATOM 2384 N N . ASN B 1 101 ? 11.727 -0.95 -17 1 96.94 101 ASN B N 1
ATOM 2385 C CA . ASN B 1 101 ? 10.57 -0.309 -16.375 1 96.94 101 ASN B CA 1
ATOM 2386 C C . ASN B 1 101 ? 10.969 0.474 -15.125 1 96.94 101 ASN B C 1
ATOM 2388 O O . ASN B 1 101 ? 11.438 -0.108 -14.148 1 96.94 101 ASN B O 1
ATOM 2392 N N . ARG B 1 102 ? 10.734 1.758 -15.172 1 96.38 102 ARG B N 1
ATOM 2393 C CA . ARG B 1 102 ? 10.969 2.537 -13.961 1 96.38 102 ARG B CA 1
ATOM 2394 C C . ARG B 1 102 ? 10 2.133 -12.859 1 96.38 102 ARG B C 1
ATOM 2396 O O . ARG B 1 102 ? 8.805 1.93 -13.109 1 96.38 102 ARG B O 1
ATOM 2403 N N . HIS B 1 103 ? 10.477 1.928 -11.656 1 95.81 103 HIS B N 1
ATOM 2404 C CA . HIS B 1 103 ? 9.664 1.446 -10.547 1 95.81 103 HIS B CA 1
ATOM 2405 C C . HIS B 1 103 ? 10.203 1.946 -9.211 1 95.81 103 HIS B C 1
ATOM 2407 O O . HIS B 1 103 ? 11.414 1.987 -9 1 95.81 103 HIS B O 1
ATOM 2413 N N . ASP B 1 104 ? 9.312 2.281 -8.297 1 96.5 104 ASP B N 1
ATOM 2414 C CA . ASP B 1 104 ? 9.688 2.822 -6.996 1 96.5 104 ASP B CA 1
ATOM 2415 C C . ASP B 1 104 ? 10.578 1.849 -6.23 1 96.5 104 ASP B C 1
ATOM 2417 O O . ASP B 1 104 ? 11.586 2.248 -5.648 1 96.5 104 ASP B O 1
ATOM 2421 N N . LEU B 1 105 ? 10.148 0.596 -6.25 1 96.19 105 LEU B N 1
ATOM 2422 C CA . LEU B 1 105 ? 10.852 -0.419 -5.473 1 96.19 105 LEU B CA 1
ATOM 2423 C C . LEU B 1 105 ? 12.305 -0.547 -5.93 1 96.19 105 LEU B C 1
ATOM 2425 O O . LEU B 1 105 ? 13.211 -0.702 -5.105 1 96.19 105 LEU B O 1
ATOM 2429 N N . THR B 1 106 ? 12.516 -0.535 -7.18 1 98.5 106 THR B N 1
ATOM 2430 C CA . THR B 1 106 ? 13.867 -0.662 -7.719 1 98.5 106 THR B CA 1
ATOM 2431 C C . THR B 1 106 ? 14.711 0.557 -7.359 1 98.5 106 THR B C 1
ATOM 2433 O O . THR B 1 106 ? 15.867 0.42 -6.965 1 98.5 106 THR B O 1
ATOM 2436 N N . TYR B 1 107 ? 14.148 1.785 -7.441 1 98.38 107 TYR B N 1
ATOM 2437 C CA . TYR B 1 107 ? 14.844 2.994 -7.008 1 98.38 107 TYR B CA 1
ATOM 2438 C C . TYR B 1 107 ? 15.234 2.895 -5.539 1 98.38 107 TYR B C 1
ATOM 2440 O O . TYR B 1 107 ? 16.375 3.213 -5.172 1 98.38 107 TYR B O 1
ATOM 2448 N N . MET B 1 108 ? 14.305 2.453 -4.75 1 98.19 108 MET B N 1
ATOM 2449 C CA . MET B 1 108 ? 14.555 2.359 -3.312 1 98.19 108 MET B CA 1
ATOM 2450 C C . MET B 1 108 ? 15.703 1.403 -3.023 1 98.19 108 MET B C 1
ATOM 2452 O O . MET B 1 108 ? 16.578 1.711 -2.217 1 98.19 108 MET B O 1
ATOM 2456 N N . THR B 1 109 ? 15.695 0.272 -3.682 1 98.5 109 THR B N 1
ATOM 2457 C CA . THR B 1 109 ? 16.75 -0.718 -3.465 1 98.5 109 THR B CA 1
ATOM 2458 C C . THR B 1 109 ? 18.094 -0.179 -3.92 1 98.5 109 THR B C 1
ATOM 2460 O O . THR B 1 109 ? 19.109 -0.361 -3.236 1 98.5 109 THR B O 1
ATOM 2463 N N . LEU B 1 110 ? 18.078 0.475 -5.047 1 98.69 110 LEU B N 1
ATOM 2464 C CA . LEU B 1 110 ? 19.312 1.06 -5.562 1 98.69 110 LEU B CA 1
ATOM 2465 C C . LEU B 1 110 ? 19.859 2.104 -4.598 1 98.69 110 LEU B C 1
ATOM 2467 O O . LEU B 1 110 ? 21.062 2.109 -4.301 1 98.69 110 LEU B O 1
ATOM 2471 N N . GLY B 1 111 ? 19.016 3.01 -4.086 1 98.56 111 GLY B N 1
ATOM 2472 C CA . GLY B 1 111 ? 19.438 3.979 -3.084 1 98.56 111 GLY B CA 1
ATOM 2473 C C . GLY B 1 111 ? 19.984 3.334 -1.823 1 98.56 111 GLY B C 1
ATOM 2474 O O . GLY B 1 111 ? 20.984 3.793 -1.271 1 98.56 111 GLY B O 1
ATOM 2475 N N . ARG B 1 112 ? 19.375 2.32 -1.383 1 97.94 112 ARG B N 1
ATOM 2476 C CA . ARG B 1 112 ? 19.812 1.594 -0.193 1 97.94 112 ARG B CA 1
ATOM 2477 C C . ARG B 1 112 ? 21.219 1.042 -0.37 1 97.94 112 ARG B C 1
ATOM 2479 O O . ARG B 1 112 ? 22.031 1.068 0.563 1 97.94 112 ARG B O 1
ATOM 2486 N N . ILE B 1 113 ? 21.469 0.505 -1.513 1 98.56 113 ILE B N 1
ATOM 2487 C CA . ILE B 1 113 ? 22.781 -0.039 -1.783 1 98.56 113 ILE B CA 1
ATOM 2488 C C . ILE B 1 113 ? 23.828 1.069 -1.674 1 98.56 113 ILE B C 1
ATOM 2490 O O . ILE B 1 113 ? 24.906 0.87 -1.086 1 98.56 113 ILE B O 1
ATOM 2494 N N . HIS B 1 114 ? 23.531 2.24 -2.225 1 98.38 114 HIS B N 1
ATOM 2495 C CA . HIS B 1 114 ? 24.438 3.367 -2.107 1 98.38 114 HIS B CA 1
ATOM 2496 C C . HIS B 1 114 ? 24.656 3.75 -0.647 1 98.38 114 HIS B C 1
ATOM 2498 O O . HIS B 1 114 ? 25.781 4.066 -0.244 1 98.38 114 HIS B O 1
ATOM 2504 N N . LEU B 1 115 ? 23.625 3.67 0.162 1 97.69 115 LEU B N 1
ATOM 2505 C CA . LEU B 1 115 ? 23.75 3.949 1.587 1 97.69 115 LEU B CA 1
ATOM 2506 C C . LEU B 1 115 ? 24.625 2.896 2.266 1 97.69 115 LEU B C 1
ATOM 2508 O O . LEU B 1 115 ? 25.469 3.229 3.096 1 97.69 115 LEU B O 1
ATOM 2512 N N . MET B 1 116 ? 24.391 1.647 1.893 1 97.44 116 MET B N 1
ATOM 2513 C CA . MET B 1 116 ? 25.188 0.561 2.457 1 97.44 116 MET B CA 1
ATOM 2514 C C . MET B 1 116 ? 26.672 0.736 2.123 1 97.44 116 MET B C 1
ATOM 2516 O O . MET B 1 116 ? 27.531 0.354 2.908 1 97.44 116 MET B O 1
ATOM 2520 N N . GLU B 1 117 ? 26.906 1.288 0.964 1 97.31 117 GLU B N 1
ATOM 2521 C CA . GLU B 1 117 ? 28.281 1.541 0.532 1 97.31 117 GLU B CA 1
ATOM 2522 C C . GLU B 1 117 ? 28.828 2.822 1.154 1 97.31 117 GLU B C 1
ATOM 2524 O O . GLU B 1 117 ? 29.984 3.166 0.955 1 97.31 117 GLU B O 1
ATOM 2529 N N . GLY B 1 118 ? 27.969 3.629 1.853 1 95.88 118 GLY B N 1
ATOM 2530 C CA . GLY B 1 118 ? 28.391 4.859 2.498 1 95.88 118 GLY B CA 1
ATOM 2531 C C . GLY B 1 118 ? 28.344 6.062 1.573 1 95.88 118 GLY B C 1
ATOM 2532 O O . GLY B 1 118 ? 28.844 7.137 1.923 1 95.88 118 GLY B O 1
ATOM 2533 N N . ASP B 1 119 ? 27.812 5.844 0.429 1 96.81 119 ASP B N 1
ATOM 2534 C CA . ASP B 1 119 ? 27.719 6.938 -0.535 1 96.81 119 ASP B CA 1
ATOM 2535 C C . ASP B 1 119 ? 26.359 7.641 -0.44 1 96.81 119 ASP B C 1
ATOM 2537 O O . ASP B 1 119 ? 25.5 7.457 -1.302 1 96.81 119 ASP B O 1
ATOM 2541 N N . ARG B 1 120 ? 26.234 8.492 0.482 1 96.06 120 ARG B N 1
ATOM 2542 C CA . ARG B 1 120 ? 24.969 9.172 0.76 1 96.06 120 ARG B CA 1
ATOM 2543 C C . ARG B 1 120 ? 24.594 10.117 -0.38 1 96.06 120 ARG B C 1
ATOM 2545 O O . ARG B 1 120 ? 23.406 10.234 -0.726 1 96.06 120 ARG B O 1
ATOM 2552 N N . ASP B 1 121 ? 25.516 10.727 -0.985 1 96.25 121 ASP B N 1
ATOM 2553 C CA . ASP B 1 121 ? 25.234 11.648 -2.082 1 96.25 121 ASP B CA 1
ATOM 2554 C C . ASP B 1 121 ? 24.609 10.922 -3.266 1 96.25 121 ASP B C 1
ATOM 2556 O O . ASP B 1 121 ? 23.609 11.383 -3.828 1 96.25 121 ASP B O 1
ATOM 2560 N N . ALA B 1 122 ? 25.219 9.82 -3.576 1 97.75 122 ALA B N 1
ATOM 2561 C CA . ALA B 1 122 ? 24.656 9.039 -4.676 1 97.75 122 ALA B CA 1
ATOM 2562 C C . ALA B 1 122 ? 23.266 8.523 -4.336 1 97.75 122 ALA B C 1
ATOM 2564 O O . ALA B 1 122 ? 22.391 8.477 -5.199 1 97.75 122 ALA B O 1
ATOM 2565 N N . ALA B 1 123 ? 23.047 8.117 -3.064 1 98.38 123 ALA B N 1
ATOM 2566 C CA . ALA B 1 123 ? 21.734 7.668 -2.617 1 98.38 123 ALA B CA 1
ATOM 2567 C C . ALA B 1 123 ? 20.703 8.773 -2.779 1 98.38 123 ALA B C 1
ATOM 2569 O O . ALA B 1 123 ? 19.609 8.539 -3.307 1 98.38 123 ALA B O 1
ATOM 2570 N N . ILE B 1 124 ? 21.047 9.969 -2.375 1 98.25 124 ILE B N 1
ATOM 2571 C CA . ILE B 1 124 ? 20.141 11.117 -2.461 1 98.25 124 ILE B CA 1
ATOM 2572 C C . ILE B 1 124 ? 19.781 11.375 -3.92 1 98.25 124 ILE B C 1
ATOM 2574 O O . ILE B 1 124 ? 18.625 11.641 -4.238 1 98.25 124 ILE B O 1
ATOM 2578 N N . GLU B 1 125 ? 20.75 11.312 -4.828 1 98.25 125 GLU B N 1
ATOM 2579 C CA . GLU B 1 125 ? 20.484 11.531 -6.246 1 98.25 125 GLU B CA 1
ATOM 2580 C C . GLU B 1 125 ? 19.484 10.5 -6.785 1 98.25 125 GLU B C 1
ATOM 2582 O O . GLU B 1 125 ? 18.594 10.844 -7.555 1 98.25 125 GLU B O 1
ATOM 2587 N N . ILE B 1 126 ? 19.625 9.219 -6.359 1 98.56 126 ILE B N 1
ATOM 2588 C CA . ILE B 1 126 ? 18.719 8.164 -6.789 1 98.56 126 ILE B CA 1
ATOM 2589 C C . ILE B 1 126 ? 17.312 8.438 -6.246 1 98.56 126 ILE B C 1
ATOM 2591 O O . ILE B 1 126 ? 16.328 8.344 -6.977 1 98.56 126 ILE B O 1
ATOM 2595 N N . TYR B 1 127 ? 17.25 8.789 -4.969 1 98.56 127 TYR B N 1
ATOM 2596 C CA . TYR B 1 127 ? 15.953 9.016 -4.348 1 98.56 127 TYR B CA 1
ATOM 2597 C C . TYR B 1 127 ? 15.281 10.258 -4.938 1 98.56 127 TYR B C 1
ATOM 2599 O O . TYR B 1 127 ? 14.055 10.305 -5.051 1 98.56 127 TYR B O 1
ATOM 2607 N N . LYS B 1 128 ? 16.031 11.266 -5.293 1 98.25 128 LYS B N 1
ATOM 2608 C CA . LYS B 1 128 ? 15.469 12.422 -5.98 1 98.25 128 LYS B CA 1
ATOM 2609 C C . LYS B 1 128 ? 14.828 12.023 -7.305 1 98.25 128 LYS B C 1
ATOM 2611 O O . LYS B 1 128 ? 13.734 12.477 -7.637 1 98.25 128 LYS B O 1
ATOM 2616 N N . LYS B 1 129 ? 15.531 11.172 -8.062 1 98.12 129 LYS B N 1
ATOM 2617 C CA . LYS B 1 129 ? 14.969 10.656 -9.312 1 98.12 129 LYS B CA 1
ATOM 2618 C C . LYS B 1 129 ? 13.688 9.867 -9.055 1 98.12 129 LYS B C 1
ATOM 2620 O O . LYS B 1 129 ? 12.727 9.969 -9.82 1 98.12 129 LYS B O 1
ATOM 2625 N N . ALA B 1 130 ? 13.711 9.094 -7.984 1 98.38 130 ALA B N 1
ATOM 2626 C CA . ALA B 1 130 ? 12.539 8.312 -7.613 1 98.38 130 ALA B CA 1
ATOM 2627 C C . ALA B 1 130 ? 11.352 9.211 -7.285 1 98.38 130 ALA B C 1
ATOM 2629 O O . ALA B 1 130 ? 10.227 8.953 -7.715 1 98.38 130 ALA B O 1
ATOM 2630 N N . VAL B 1 131 ? 11.578 10.32 -6.566 1 97.94 131 VAL B N 1
ATOM 2631 C CA . VAL B 1 131 ? 10.531 11.273 -6.188 1 97.94 131 VAL B CA 1
ATOM 2632 C C . VAL B 1 131 ? 10.031 12.008 -7.43 1 97.94 131 VAL B C 1
ATOM 2634 O O . VAL B 1 131 ? 8.836 12.32 -7.531 1 97.94 131 VAL B O 1
ATOM 2637 N N . GLU B 1 132 ? 10.867 12.258 -8.398 1 97.44 132 GLU B N 1
ATOM 2638 C CA . GLU B 1 132 ? 10.453 12.859 -9.664 1 97.44 132 GLU B CA 1
ATOM 2639 C C . GLU B 1 132 ? 9.516 11.93 -10.43 1 97.44 132 GLU B C 1
ATOM 2641 O O . GLU B 1 132 ? 8.547 12.383 -11.047 1 97.44 132 GLU B O 1
ATOM 2646 N N . PHE B 1 133 ? 9.914 10.688 -10.422 1 96.81 133 PHE B N 1
ATOM 2647 C CA . PHE B 1 133 ? 9.102 9.672 -11.094 1 96.81 133 PHE B CA 1
ATOM 2648 C C . PHE B 1 133 ? 7.77 9.484 -10.383 1 96.81 133 PHE B C 1
ATOM 2650 O O . PHE B 1 133 ? 6.727 9.359 -11.023 1 96.81 133 PHE B O 1
ATOM 2657 N N . SER B 1 134 ? 7.828 9.461 -9.062 1 96.94 134 SER B N 1
ATOM 2658 C CA . SER B 1 134 ? 6.633 9.297 -8.242 1 96.94 134 SER B CA 1
ATOM 2659 C C . SER B 1 134 ? 6.566 10.352 -7.148 1 96.94 134 SER B C 1
ATOM 2661 O O . SER B 1 134 ? 6.762 10.047 -5.969 1 96.94 134 SER B O 1
ATOM 2663 N N . PRO B 1 135 ? 6.09 11.539 -7.504 1 95.44 135 PRO B N 1
ATOM 2664 C CA . PRO B 1 135 ? 6.125 12.648 -6.551 1 95.44 135 PRO B CA 1
ATOM 2665 C C . PRO B 1 135 ? 5.164 12.453 -5.379 1 95.44 135 PRO B C 1
ATOM 2667 O O . PRO B 1 135 ? 5.332 13.07 -4.328 1 95.44 135 PRO B O 1
ATOM 2670 N N . GLU B 1 136 ? 4.195 11.594 -5.457 1 94.38 136 GLU B N 1
ATOM 2671 C CA . GLU B 1 136 ? 3.191 11.398 -4.414 1 94.38 136 GLU B CA 1
ATOM 2672 C C . GLU B 1 136 ? 3.568 10.242 -3.494 1 94.38 136 GLU B C 1
ATOM 2674 O O . GLU B 1 136 ? 2.846 9.938 -2.541 1 94.38 136 GLU B O 1
ATOM 2679 N N . ASN B 1 137 ? 4.703 9.602 -3.793 1 96.19 137 ASN B N 1
ATOM 2680 C CA . ASN B 1 137 ? 5.141 8.492 -2.951 1 96.19 137 ASN B CA 1
ATOM 2681 C C . ASN B 1 137 ? 5.711 8.984 -1.624 1 96.19 137 ASN B C 1
ATOM 2683 O O . ASN B 1 137 ? 6.855 9.438 -1.563 1 96.19 137 ASN B O 1
ATOM 2687 N N . THR B 1 138 ? 4.934 8.836 -0.577 1 96.5 138 THR B N 1
ATOM 2688 C CA . THR B 1 138 ? 5.273 9.414 0.717 1 96.5 138 THR B CA 1
ATOM 2689 C C . THR B 1 138 ? 6.473 8.703 1.333 1 96.5 138 THR B C 1
ATOM 2691 O O . THR B 1 138 ? 7.227 9.297 2.105 1 96.5 138 THR B O 1
ATOM 2694 N N . GLU B 1 139 ? 6.613 7.422 1.021 1 96.94 139 GLU B N 1
ATOM 2695 C CA . GLU B 1 139 ? 7.773 6.691 1.53 1 96.94 139 GLU B CA 1
ATOM 2696 C C . GLU B 1 139 ? 9.07 7.27 0.981 1 96.94 139 GLU B C 1
ATOM 2698 O O . GLU B 1 139 ? 10.023 7.484 1.732 1 96.94 139 GLU B O 1
ATOM 2703 N N . LEU B 1 140 ? 9.055 7.566 -0.31 1 97.69 140 LEU B N 1
ATOM 2704 C CA . LEU B 1 140 ? 10.242 8.141 -0.942 1 97.69 140 LEU B CA 1
ATOM 2705 C C . LEU B 1 140 ? 10.516 9.547 -0.411 1 97.69 140 LEU B C 1
ATOM 2707 O O . LEU B 1 140 ? 11.664 9.898 -0.132 1 97.69 140 LEU B O 1
ATOM 2711 N N . LEU B 1 141 ? 9.477 10.336 -0.256 1 97.69 141 LEU B N 1
ATOM 2712 C CA . LEU B 1 141 ? 9.602 11.672 0.32 1 97.69 141 LEU B CA 1
ATOM 2713 C C . LEU B 1 141 ? 10.188 11.602 1.729 1 97.69 141 LEU B C 1
ATOM 2715 O O . LEU B 1 141 ? 11.078 12.375 2.076 1 97.69 141 LEU B O 1
ATOM 2719 N N . THR B 1 142 ? 9.711 10.688 2.475 1 97.44 142 THR B N 1
ATOM 2720 C CA . THR B 1 142 ? 10.164 10.516 3.848 1 97.44 142 THR B CA 1
ATOM 2721 C C . THR B 1 142 ? 11.641 10.102 3.881 1 97.44 142 THR B C 1
ATOM 2723 O O . THR B 1 142 ? 12.414 10.617 4.684 1 97.44 142 THR B O 1
ATOM 2726 N N . ILE B 1 143 ? 12.031 9.133 3.025 1 97.38 143 ILE B N 1
ATOM 2727 C CA . ILE B 1 143 ? 13.414 8.68 2.951 1 97.38 143 ILE B CA 1
ATOM 2728 C C . ILE B 1 143 ? 14.336 9.867 2.674 1 97.38 143 ILE B C 1
ATOM 2730 O O . ILE B 1 143 ? 15.328 10.07 3.373 1 97.38 143 ILE B O 1
ATOM 2734 N N . LEU B 1 144 ? 13.977 10.695 1.702 1 97.5 144 LEU B N 1
ATOM 2735 C CA . LEU B 1 144 ? 14.789 11.859 1.362 1 97.5 144 LEU B CA 1
ATOM 2736 C C . LEU B 1 144 ? 14.836 12.844 2.521 1 97.5 144 LEU B C 1
ATOM 2738 O O . LEU B 1 144 ? 15.898 13.367 2.857 1 97.5 144 LEU B O 1
ATOM 2742 N N . GLY B 1 145 ? 13.703 13.102 3.129 1 96.5 145 GLY B N 1
ATOM 2743 C CA . GLY B 1 145 ? 13.656 13.984 4.281 1 96.5 145 GLY B CA 1
ATOM 2744 C C . GLY B 1 145 ? 14.555 13.531 5.422 1 96.5 145 GLY B C 1
ATOM 2745 O O . GLY B 1 145 ? 15.273 14.336 6.012 1 96.5 145 GLY B O 1
ATOM 2746 N N . LEU B 1 146 ? 14.508 12.273 5.707 1 96.06 146 LEU B N 1
ATOM 2747 C CA . LEU B 1 146 ? 15.312 11.703 6.781 1 96.06 146 LEU B CA 1
ATOM 2748 C C . LEU B 1 146 ? 16.797 11.797 6.449 1 96.06 146 LEU B C 1
ATOM 2750 O O . LEU B 1 146 ? 17.625 12.062 7.328 1 96.06 146 LEU B O 1
ATOM 2754 N N . LEU B 1 147 ? 17.141 11.531 5.199 1 96.81 147 LEU B N 1
ATOM 2755 C CA . LEU B 1 147 ? 18.531 11.625 4.789 1 96.81 147 LEU B CA 1
ATOM 2756 C C . LEU B 1 147 ? 19.047 13.055 4.949 1 96.81 147 LEU B C 1
ATOM 2758 O O . LEU B 1 147 ? 20.156 13.266 5.461 1 96.81 147 LEU B O 1
ATOM 2762 N N . TYR B 1 148 ? 18.25 14 4.539 1 95.44 148 TYR B N 1
ATOM 2763 C CA . TYR B 1 148 ? 18.641 15.398 4.695 1 95.44 148 TYR B CA 1
ATOM 2764 C C . TYR B 1 148 ? 18.734 15.781 6.168 1 95.44 148 TYR B C 1
ATOM 2766 O O . TYR B 1 148 ? 19.562 16.594 6.559 1 95.44 148 TYR B O 1
ATOM 2774 N N . LEU B 1 149 ? 17.859 15.242 6.953 1 93.19 149 LEU B N 1
ATOM 2775 C CA . LEU B 1 149 ? 17.922 15.461 8.391 1 93.19 149 LEU B CA 1
ATOM 2776 C C . LEU B 1 149 ? 19.25 14.945 8.961 1 93.19 149 LEU B C 1
ATOM 2778 O O . LEU B 1 149 ? 19.891 15.625 9.75 1 93.19 149 LEU B O 1
ATOM 2782 N N . GLU B 1 150 ? 19.594 13.742 8.57 1 92.69 150 GLU B N 1
ATOM 2783 C CA . GLU B 1 150 ? 20.844 13.156 9.008 1 92.69 150 GLU B CA 1
ATOM 2784 C C . GLU B 1 150 ? 22.031 14.023 8.602 1 92.69 150 GLU B C 1
ATOM 2786 O O . GLU B 1 150 ? 23.031 14.109 9.336 1 92.69 150 GLU B O 1
ATOM 2791 N N . LEU B 1 151 ? 21.922 14.664 7.457 1 93.69 151 LEU B N 1
ATOM 2792 C CA . LEU B 1 151 ? 22.984 15.516 6.941 1 93.69 151 LEU B CA 1
ATOM 2793 C C . LEU B 1 151 ? 22.875 16.922 7.5 1 93.69 151 LEU B C 1
ATOM 2795 O O . LEU B 1 151 ? 23.656 17.812 7.137 1 93.69 151 LEU B O 1
ATOM 2799 N N . GLU B 1 152 ? 21.797 17.188 8.281 1 90.38 152 GLU B N 1
ATOM 2800 C CA . GLU B 1 152 ? 21.547 18.453 8.938 1 90.38 152 GLU B CA 1
ATOM 2801 C C . GLU B 1 152 ? 21.234 19.562 7.926 1 90.38 152 GLU B C 1
ATOM 2803 O O . GLU B 1 152 ? 21.625 20.703 8.109 1 90.38 152 GLU B O 1
ATOM 2808 N N . ILE B 1 153 ? 20.828 19.125 6.824 1 93.44 153 ILE B N 1
ATOM 2809 C CA . ILE B 1 153 ? 20.25 20.078 5.871 1 93.44 153 ILE B CA 1
ATOM 2810 C C . ILE B 1 153 ? 18.766 20.234 6.145 1 93.44 153 ILE B C 1
ATOM 2812 O O . ILE B 1 153 ? 17.938 19.641 5.453 1 93.44 153 ILE B O 1
ATOM 2816 N N . TYR B 1 154 ? 18.469 21.031 7.043 1 88.38 154 TYR B N 1
ATOM 2817 C CA . TYR B 1 154 ? 17.156 21.078 7.695 1 88.38 154 TYR B CA 1
ATOM 2818 C C . TYR B 1 154 ? 16.094 21.641 6.754 1 88.38 154 TYR B C 1
ATOM 2820 O O . TYR B 1 154 ? 14.945 21.188 6.77 1 88.38 154 TYR B O 1
ATOM 2828 N N . GLN B 1 155 ? 16.438 22.609 6.012 1 90.69 155 GLN B N 1
ATOM 2829 C CA . GLN B 1 155 ? 15.469 23.203 5.102 1 90.69 155 GLN B CA 1
ATOM 2830 C C . GLN B 1 155 ? 14.898 22.172 4.145 1 90.69 155 GLN B C 1
ATOM 2832 O O . GLN B 1 155 ? 13.68 22.062 3.986 1 90.69 155 GLN B O 1
ATOM 2837 N N . LYS B 1 156 ? 15.75 21.391 3.545 1 94.19 156 LYS B N 1
ATOM 2838 C CA . LYS B 1 156 ? 15.312 20.344 2.627 1 94.19 156 LYS B CA 1
ATOM 2839 C C . LYS B 1 156 ? 14.578 19.234 3.369 1 94.19 156 LYS B C 1
ATOM 2841 O O . LYS B 1 156 ? 13.594 18.688 2.869 1 94.19 156 LYS B O 1
ATOM 2846 N N . ALA B 1 157 ? 15.102 18.875 4.527 1 94.19 157 ALA B N 1
ATOM 2847 C CA . ALA B 1 157 ? 14.438 17.875 5.352 1 94.19 157 ALA B CA 1
ATOM 2848 C C . ALA B 1 157 ? 12.992 18.266 5.641 1 94.19 157 ALA B C 1
ATOM 2850 O O . ALA B 1 157 ? 12.07 17.469 5.457 1 94.19 157 ALA B O 1
ATOM 2851 N N . PHE B 1 158 ? 12.828 19.516 5.953 1 87.75 158 PHE B N 1
ATOM 2852 C CA . PHE B 1 158 ? 11.5 20.047 6.262 1 87.75 158 PHE B CA 1
ATOM 2853 C C . PHE B 1 158 ? 10.609 20.016 5.031 1 87.75 158 PHE B C 1
ATOM 2855 O O . PHE B 1 158 ? 9.422 19.688 5.129 1 87.75 158 PHE B O 1
ATOM 2862 N N . GLU B 1 159 ? 11.156 20.406 4.008 1 92.75 159 GLU B N 1
ATOM 2863 C CA . GLU B 1 159 ? 10.398 20.438 2.764 1 92.75 159 GLU B CA 1
ATOM 2864 C C . GLU B 1 159 ? 9.875 19.062 2.396 1 92.75 159 GLU B C 1
ATOM 2866 O O . GLU B 1 159 ? 8.68 18.875 2.164 1 92.75 159 GLU B O 1
ATOM 2871 N N . TYR B 1 160 ? 10.711 18.031 2.395 1 95.75 160 TYR B N 1
ATOM 2872 C CA . TYR B 1 160 ? 10.328 16.688 1.967 1 95.75 160 TYR B CA 1
ATOM 2873 C C . TYR B 1 160 ? 9.422 16.031 2.996 1 95.75 160 TYR B C 1
ATOM 2875 O O . TYR B 1 160 ? 8.43 15.391 2.637 1 95.75 160 TYR B O 1
ATOM 2883 N N . LEU B 1 161 ? 9.773 16.141 4.273 1 94 161 LEU B N 1
ATOM 2884 C CA . LEU B 1 161 ? 8.93 15.578 5.316 1 94 161 LEU B CA 1
ATOM 2885 C C . LEU B 1 161 ? 7.566 16.266 5.352 1 94 161 LEU B C 1
ATOM 2887 O O . LEU B 1 161 ? 6.543 15.602 5.539 1 94 161 LEU B O 1
ATOM 2891 N N . GLY B 1 162 ? 7.578 17.547 5.242 1 90.38 162 GLY B N 1
ATOM 2892 C CA . GLY B 1 162 ? 6.32 18.266 5.16 1 90.38 162 GLY B CA 1
ATOM 2893 C C . GLY B 1 162 ? 5.441 17.812 4.012 1 90.38 162 GLY B C 1
ATOM 2894 O O . GLY B 1 162 ? 4.234 17.641 4.184 1 90.38 162 GLY B O 1
ATOM 2895 N N . ASN B 1 163 ? 6.066 17.656 2.826 1 93.25 163 ASN B N 1
ATOM 2896 C CA . ASN B 1 163 ? 5.34 17.141 1.668 1 93.25 163 ASN B CA 1
ATOM 2897 C C . ASN B 1 163 ? 4.762 15.75 1.936 1 93.25 163 ASN B C 1
ATOM 2899 O O . ASN B 1 163 ? 3.613 15.477 1.585 1 93.25 163 ASN B O 1
ATOM 2903 N N . ALA B 1 164 ? 5.574 14.844 2.539 1 95.75 164 ALA B N 1
ATOM 2904 C CA . ALA B 1 164 ? 5.105 13.508 2.891 1 95.75 164 ALA B CA 1
ATOM 2905 C C . ALA B 1 164 ? 3.877 13.578 3.791 1 95.75 164 ALA B C 1
ATOM 2907 O O . ALA B 1 164 ? 2.889 12.875 3.559 1 95.75 164 ALA B O 1
ATOM 2908 N N . LEU B 1 165 ? 3.889 14.531 4.781 1 91.88 165 LEU B N 1
ATOM 2909 C CA . LEU B 1 165 ? 2.822 14.625 5.773 1 91.88 165 LEU B CA 1
ATOM 2910 C C . LEU B 1 165 ? 1.583 15.289 5.176 1 91.88 165 LEU B C 1
ATOM 2912 O O . LEU B 1 165 ? 0.459 14.992 5.59 1 91.88 165 LEU B O 1
ATOM 2916 N N . THR B 1 166 ? 1.784 16.156 4.227 1 87.94 166 THR B N 1
ATOM 2917 C CA . THR B 1 166 ? 0.667 16.766 3.516 1 87.94 166 THR B CA 1
ATOM 2918 C C . THR B 1 166 ? -0.101 15.719 2.717 1 87.94 166 THR B C 1
ATOM 2920 O O . THR B 1 166 ? -1.334 15.727 2.693 1 87.94 166 THR B O 1
ATOM 2923 N N . LEU B 1 167 ? 0.681 14.828 2.146 1 90 167 LEU B N 1
ATOM 2924 C CA . LEU B 1 167 ? 0.09 13.789 1.31 1 90 167 LEU B CA 1
ATOM 2925 C C . LEU B 1 167 ? -0.48 12.664 2.162 1 90 167 LEU B C 1
ATOM 2927 O O . LEU B 1 167 ? -1.52 12.094 1.828 1 90 167 LEU B O 1
ATOM 2931 N N . ASP B 1 168 ? 0.222 12.328 3.234 1 93.38 168 ASP B N 1
ATOM 2932 C CA . ASP B 1 168 ? -0.187 11.258 4.133 1 93.38 168 ASP B CA 1
ATOM 2933 C C . ASP B 1 168 ? 0.089 11.625 5.59 1 93.38 168 ASP B C 1
ATOM 2935 O O . ASP B 1 168 ? 1.141 11.281 6.133 1 93.38 168 ASP B O 1
ATOM 2939 N N . PRO B 1 169 ? -0.966 12.172 6.191 1 91.06 169 PRO B N 1
ATOM 2940 C CA . PRO B 1 169 ? -0.773 12.609 7.578 1 91.06 169 PRO B CA 1
ATOM 2941 C C . PRO B 1 169 ? -0.548 11.445 8.539 1 91.06 169 PRO B C 1
ATOM 2943 O O . PRO B 1 169 ? -0.169 11.656 9.695 1 91.06 169 PRO B O 1
ATOM 2946 N N . CYS B 1 170 ? -0.665 10.242 8.117 1 89.5 170 CYS B N 1
ATOM 2947 C CA . CYS B 1 170 ? -0.496 9.094 9 1 89.5 170 CYS B CA 1
ATOM 2948 C C . CYS B 1 170 ? 0.863 8.438 8.789 1 89.5 170 CYS B C 1
ATOM 2950 O O . CYS B 1 170 ? 1.159 7.402 9.391 1 89.5 170 CYS B O 1
ATOM 2952 N N . ASN B 1 171 ? 1.677 8.93 7.977 1 93.5 171 ASN B N 1
ATOM 2953 C CA . ASN B 1 171 ? 3.012 8.391 7.742 1 93.5 171 ASN B CA 1
ATOM 2954 C C . ASN B 1 171 ? 3.867 8.453 9.008 1 93.5 171 ASN B C 1
ATOM 2956 O O . ASN B 1 171 ? 4.434 9.492 9.328 1 93.5 171 ASN B O 1
ATOM 2960 N N . TYR B 1 172 ? 4.074 7.434 9.641 1 91.25 172 TYR B N 1
ATOM 2961 C CA . TYR B 1 172 ? 4.66 7.328 10.969 1 91.25 172 TYR B CA 1
ATOM 2962 C C . TYR B 1 172 ? 6.109 7.793 10.969 1 91.25 172 TYR B C 1
ATOM 2964 O O . TYR B 1 172 ? 6.52 8.57 11.836 1 91.25 172 TYR B O 1
ATOM 2972 N N . LYS B 1 173 ? 6.855 7.402 10.023 1 92.94 173 LYS B N 1
ATOM 2973 C CA . LYS B 1 173 ? 8.266 7.766 9.961 1 92.94 173 LYS B CA 1
ATOM 2974 C C . LYS B 1 173 ? 8.438 9.266 9.758 1 92.94 173 LYS B C 1
ATOM 2976 O O . LYS B 1 173 ? 9.289 9.891 10.391 1 92.94 173 LYS B O 1
ATOM 2981 N N . ALA B 1 174 ? 7.602 9.797 8.922 1 94.62 174 ALA B N 1
ATOM 2982 C CA . ALA B 1 174 ? 7.672 11.227 8.648 1 94.62 174 ALA B CA 1
ATOM 2983 C C . ALA B 1 174 ? 7.266 12.039 9.875 1 94.62 174 ALA B C 1
ATOM 2985 O O . ALA B 1 174 ? 7.867 13.07 10.172 1 94.62 174 ALA B O 1
ATOM 2986 N N . ILE B 1 175 ? 6.273 11.625 10.57 1 92.88 175 ILE B N 1
ATOM 2987 C CA . ILE B 1 175 ? 5.809 12.305 11.773 1 92.88 175 ILE B CA 1
ATOM 2988 C C . ILE B 1 175 ? 6.926 12.328 12.82 1 92.88 175 ILE B C 1
ATOM 2990 O O . ILE B 1 175 ? 7.246 13.383 13.367 1 92.88 175 ILE B O 1
ATOM 2994 N N . LEU B 1 176 ? 7.555 11.203 13.062 1 90.5 176 LEU B N 1
ATOM 2995 C CA . LEU B 1 176 ? 8.602 11.086 14.07 1 90.5 176 LEU B CA 1
ATOM 2996 C C . LEU B 1 176 ? 9.805 11.953 13.703 1 90.5 176 LEU B C 1
ATOM 2998 O O . LEU B 1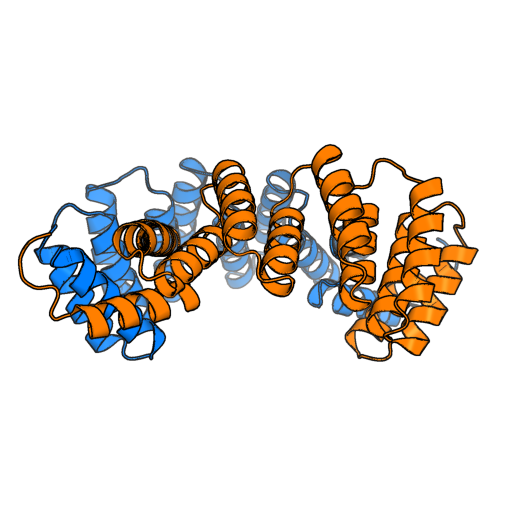 176 ? 10.367 12.633 14.57 1 90.5 176 LEU B O 1
ATOM 3002 N N . ALA B 1 177 ? 10.125 11.953 12.453 1 91.88 177 ALA B N 1
ATOM 3003 C CA . ALA B 1 177 ? 11.25 12.758 11.992 1 91.88 177 ALA B CA 1
ATOM 3004 C C . ALA B 1 177 ? 10.953 14.242 12.125 1 91.88 177 ALA B C 1
ATOM 3006 O O . ALA B 1 177 ? 11.789 15.008 12.617 1 91.88 177 ALA B O 1
ATOM 3007 N N . ALA B 1 178 ? 9.758 14.609 11.711 1 88.12 178 ALA B N 1
ATOM 3008 C CA . ALA B 1 178 ? 9.344 16 11.82 1 88.12 178 ALA B CA 1
ATOM 3009 C C . ALA B 1 178 ? 9.281 16.453 13.281 1 88.12 178 ALA B C 1
ATOM 3011 O O . ALA B 1 178 ? 9.688 17.562 13.617 1 88.12 178 ALA B O 1
ATOM 3012 N N . GLY B 1 179 ? 8.805 15.625 14.109 1 85.25 179 GLY B N 1
ATOM 3013 C CA . GLY B 1 179 ? 8.789 15.914 15.539 1 85.25 179 GLY B CA 1
ATOM 3014 C C . GLY B 1 179 ? 10.18 16.125 16.125 1 85.25 179 GLY B C 1
ATOM 3015 O O . GLY B 1 179 ? 10.398 17.047 16.906 1 85.25 179 GLY B O 1
ATOM 3016 N N . SER B 1 180 ? 11.047 15.25 15.758 1 83.81 180 SER B N 1
ATOM 3017 C CA . SER B 1 180 ? 12.43 15.359 16.219 1 83.81 180 SER B CA 1
ATOM 3018 C C . SER B 1 180 ? 13.062 16.672 15.766 1 83.81 180 SER B C 1
ATOM 3020 O O . SER B 1 180 ? 13.773 17.312 16.531 1 83.81 180 SER B O 1
ATOM 3022 N N . MET B 1 181 ? 12.797 17 14.547 1 84.94 181 MET B N 1
ATOM 3023 C CA . MET B 1 181 ? 13.328 18.234 13.992 1 84.94 181 MET B CA 1
ATOM 3024 C C . MET B 1 181 ? 12.797 19.438 14.766 1 84.94 181 MET B C 1
ATOM 3026 O O . MET B 1 181 ? 13.539 20.391 15.016 1 84.94 181 MET B O 1
ATOM 3030 N N . MET B 1 182 ? 11.594 19.312 15.148 1 80.38 182 MET B N 1
ATOM 3031 C CA . MET B 1 182 ? 10.969 20.406 15.891 1 80.38 182 MET B CA 1
ATOM 3032 C C . MET B 1 182 ? 11.555 20.516 17.297 1 80.38 182 MET B C 1
ATOM 3034 O O . MET B 1 182 ? 11.734 21.625 17.812 1 80.38 182 MET B O 1
ATOM 3038 N N . GLN B 1 183 ? 11.781 19.375 17.922 1 75.56 183 GLN B N 1
ATOM 3039 C CA . GLN B 1 183 ? 12.359 19.375 19.266 1 75.56 183 GLN B CA 1
ATOM 3040 C C . GLN B 1 183 ? 13.773 19.938 19.25 1 75.56 183 GLN B C 1
ATOM 3042 O O . GLN B 1 183 ? 14.164 20.656 20.172 1 75.56 183 GLN B O 1
ATOM 3047 N N . THR B 1 184 ? 14.562 19.516 18.344 1 73.44 184 THR B N 1
ATOM 3048 C CA . THR B 1 184 ? 15.953 19.953 18.266 1 73.44 184 THR B CA 1
ATOM 3049 C C . THR B 1 184 ? 16.047 21.391 17.781 1 73.44 184 THR B C 1
ATOM 3051 O O . THR B 1 184 ? 16.906 22.156 18.234 1 73.44 184 THR B O 1
ATOM 3054 N N . HIS B 1 185 ? 15.266 21.594 16.906 1 63.72 185 HIS B N 1
ATOM 3055 C CA . HIS B 1 185 ? 15.344 22.938 16.344 1 63.72 185 HIS B CA 1
ATOM 3056 C C . HIS B 1 185 ? 14.211 23.812 16.859 1 63.72 185 HIS B C 1
ATOM 3058 O O . HIS B 1 185 ? 13.992 24.906 16.344 1 63.72 185 HIS B O 1
ATOM 3064 N N . GLY B 1 186 ? 13.477 23.234 17.75 1 55.66 186 GLY B N 1
ATOM 3065 C CA . GLY B 1 186 ? 12.453 24.031 18.406 1 55.66 186 GLY B CA 1
ATOM 3066 C C . GLY B 1 186 ? 12.953 25.375 18.859 1 55.66 186 GLY B C 1
ATOM 3067 O O . GLY B 1 186 ? 12.164 26.234 19.297 1 55.66 186 GLY B O 1
ATOM 3068 N N . ASP B 1 187 ? 14.305 25.391 19.375 1 45.38 187 ASP B N 1
ATOM 3069 C CA . ASP B 1 187 ? 14.586 26.828 19.375 1 45.38 187 ASP B CA 1
ATOM 3070 C C . ASP B 1 187 ? 14.312 27.453 18.016 1 45.38 187 ASP B C 1
ATOM 3072 O O . ASP B 1 187 ? 14.594 28.625 17.797 1 45.38 187 ASP B O 1
ATOM 3076 N N . TYR B 1 188 ? 14.5 26.703 17.109 1 37.78 188 TYR B N 1
ATOM 3077 C CA . TYR B 1 188 ? 14.289 27.438 15.867 1 37.78 188 TYR B CA 1
ATOM 3078 C C . TYR B 1 188 ? 12.883 28.016 15.812 1 37.78 188 TYR B C 1
ATOM 3080 O O . TYR B 1 188 ? 11.891 27.281 15.852 1 37.78 188 TYR B O 1
ATOM 3088 N N . ASP B 1 189 ? 12.656 29.25 16.328 1 37.88 189 ASP B N 1
ATOM 3089 C CA . ASP B 1 189 ? 11.742 30.203 16.969 1 37.88 189 ASP B CA 1
ATOM 3090 C C . ASP B 1 189 ? 10.297 29.938 16.562 1 37.88 189 ASP B C 1
ATOM 3092 O O . ASP B 1 189 ? 10.047 29.25 15.562 1 37.88 189 ASP B O 1
ATOM 3096 N N . MET B 1 190 ? 9.383 31.484 16.125 1 37.28 190 MET B N 1
ATOM 3097 C CA . MET B 1 190 ? 8.742 32.719 15.664 1 37.28 190 MET B CA 1
ATOM 3098 C C . MET B 1 190 ? 8.359 32.625 14.188 1 37.28 190 MET B C 1
ATOM 3100 O O . MET B 1 190 ? 7.289 33.062 13.789 1 37.28 190 MET B O 1
ATOM 3104 N N . ALA B 1 191 ? 9.359 32.625 12.922 1 33.34 191 ALA B N 1
ATOM 3105 C CA . ALA B 1 191 ? 9.156 33.281 11.633 1 33.34 191 ALA B CA 1
ATOM 3106 C C . ALA B 1 191 ? 8.508 32.344 10.633 1 33.34 191 ALA B C 1
ATOM 3108 O O . ALA B 1 191 ? 8.234 32.719 9.492 1 33.34 191 ALA B O 1
ATOM 3109 N N . LEU B 1 192 ? 8.648 31.047 10.523 1 30.33 192 LEU B N 1
ATOM 3110 C CA . LEU B 1 192 ? 7.82 30.875 9.328 1 30.33 192 LEU B CA 1
ATOM 3111 C C . LEU B 1 192 ? 6.34 30.875 9.695 1 30.33 192 LEU B C 1
ATOM 3113 O O . LEU B 1 192 ? 5.961 30.422 10.781 1 30.33 192 LEU B O 1
#

Radius of gyration: 24.37 Å; Cα contacts (8 Å, |Δi|>4): 556; chains: 2; bounding box: 57×68×44 Å

InterPro domains:
  IPR011990 Tetratricopeptide-like helical domain superfamily [G3DSA:1.25.40.10] (4-104)
  IPR011990 Tetratricopeptide-like helical domain superfamily [G3DSA:1.25.40.10] (105-192)
  IPR011990 Tetratricopeptide-like helical domain superfamily [SSF48452] (14-191)
  IPR019734 Tetratricopeptide rep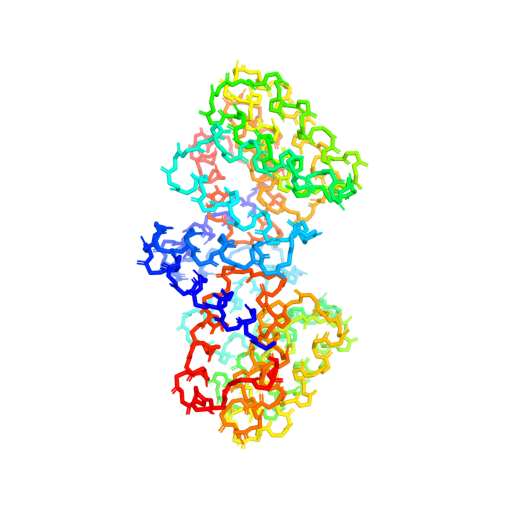eat [PF13181] (107-137)
  IPR019734 Tetratricopeptide repeat [PF13181] (139-169)
  IPR019734 Tetratricopeptide repeat [PS50005] (104-137)
  IPR019734 Tetratricopeptide repeat [PS50005] (138-171)
  IPR019734 Tetratricopeptide repeat [SM00028] (3-36)
  IPR019734 Tetratricopeptide repeat [SM00028] (37-70)
  IPR019734 Tetratricopeptide repeat [SM00028] (71-104)
  IPR019734 Tetratricopeptide repeat [SM00028] (105-137)
  IPR019734 Tetratricopeptide repeat [SM00028] (138-171)

pLDDT: mean 92.44, std 12.14, range [29.59, 98.88]

Foldseek 3Di:
DVLVVLLVVLVVCVVVVVLVVSLVSLVVSCVVPVLALVSLLSNLVSCVSVVNLVVSLVSLVSSCVSPVLQLVSLQSNLVSCVSVVVLVSSLVSLVSSCVSPNDLVSLQSNLVSCVVVVNLVVSLVSLVVSCVVPVLPLVSLLVNLVSCVVVVVNVSNCVSLVSSCVSPVPPPSSVVSVVVSCVVCVVVDDDD/DVLVVLLVVLVVCVVVVVLVVSLVSLVVSCVVPVLALVSLLSNLVSCVSVVNLVVSLVSLVVSCVSPVLQLVSLQSNLVSCVSVVVLVSSLVSLVSSCVSPNDLVSLQSNLVSCVVVVNLVVSLVSLVVSCVVPVLPLVSLLVNLVSCVVVVVNVSNCVSLVSSCVSPVPPPSSVVSVVVSCVVCVVVDPDD

Secondary structure (DSSP, 8-state):
-HHHHHHHHHHHHHHTT-HHHHHHHHHHHHHHSTT-HHHHHHHHHHHHHTT-HHHHHHHHHHHHHH-TT-HHHHHHHHHHHHHTT-HHHHHHHHHHHHHH---HHHHHHHHHHHHHTT-HHHHHHHHHHHHHH-TT-HHHHHHHHHHHHHTT-HHHHHHHHHHHHHH-TT-HHHHHHHHHHHHHSTTS-S--/-HHHHHHHHHHHHHHTT-HHHHHHHHHHHHHHSTT-HHHHHHHHHHHHHTT-HHHHHHHHHHHHHH-TT-HHHHHHHHHHHHHTT-HHHHHHHHHHHHHH---HHHHHHHHHHHHHTT-HHHHHHHHHHHHHH-TT-HHHHHHHHHHHHHTT-HHHHHHHHHHHHHH-TT-HHHHHHHHHHHHHSTTS-S--

Sequence (384 aa):
MCEYAVYVQALIFRLEGKIHESLEFFQTCAILRPRSADNLKQVARSLFLLGKHKAAIEVYNDAAQHNEKDWEIYHNLGVCYMQLKYFHKAKDQLNNALQLNRHDLTYMTLGRIHLMEGDRDAAIEIYKKAVEFSPENTELLTILGLLYLELEIYQKAFEYLGNALTLDPCNYKAILAAGSMMQTHGDYDMALMCEYAVYVQALIFRLEGKIHESLEFFQTCAILRPRSADNLKQVARSLFLLGKHKAAIEVYNDAAQHNEKDWEIYHNLGVCYMQLKYFHKAKDQLNNALQLNRHDLTYMTLGRIHLMEGDRDAAIEIYKKAVEFSPENTELLTILGLLYLELEIYQKAFEYLGNALTLDPCNYKAILAAGSMMQTHGDYDMAL

Nearest PDB structures (foldseek):
  6xt9-assembly1_D  TM=9.263E-01  e=1.032E-17  Homo sapiens
  8ro0-assembly1_J  TM=5.650E-01  e=2.596E-04  Caenorhabditis elegans
  5xi8-assembly1_A  TM=6.246E-01  e=1.049E-03  Escherichia coli K-12
  6sar-assembly1_A  TM=7.479E-01  e=3.861E-03  Escherichia coli K-12
  6ait-assembly1_D  TM=7.603E-01  e=5.869E-03  Escherichia coli K-12

Organism: NCBI:txid35019